Protein 2EJ5 (pdb70)

B-factor: mean 25.02, std 9.64, range [6.81, 72.03]

Secondary structure (DSSP, 8-state):
--SSEEEEEETTEEEEEE--GGGTT-B-HHHHHHHHHHHHHHHH-TT--EEEEEESSS-SB--B---HHHHIIIIIHHHHHHHHH--S-EEEEE-SEEETHHHHHHHHSSEEEEETT-EEE--GGGGT----TTHHHHHHHHH-HHHHHHHHHH---EEHHHHHHHT--SEEE-GGGHHHHHHHHHHHHHTS-HHHHHHHHHHHHHHHHS-HHHHHHHHHHHHHHHHHSHHHHHHHHHHTTT--------/--SSEEEEEETTEEEEEE--GGGTT-B-HHHHHHHHHHHHHHHH-TT--EEEEEESSS-SB-SB----HHHHIIIIIHHHHHHHHH--S-EEEEE-SEEETHHHHHHHHSSEEEEETT-EEE--GGGGT----TTHHHHHHHHH-HHHHHIIIII---EEHHHHHHHT--SEEE-GGGHHHHHHHHHHHHHHS-HHHHHHHHHHHHHTTTS-HHHHHHHHHHHHHHHHTSHHHHHHHHHHHTTS-------

CATH classification: 3.90.226.10 (+1 more: 1.10.12.10)

InterPro domains:
  IPR001753 Enoyl-CoA hydratase/isomerase-like domain [PF00378] (10-256)
  IPR014748 Enoyl-CoA hydratase, C-terminal [G3DSA:1.10.12.10] (200-257)
  IPR018376 Enoyl-CoA hydratase/isomerase, conserved site [PS00166] (98-118)
  IPR029045 ClpP/crotonase-like domain superfamily [SSF52096] (1-256)
  IPR051053 Enoyl-CoA hydratase/isomerase and chromodomain-containing protein [PTHR43684] (2-250)

Foldseek 3Di:
DQDQWDWDQDQQETEIEGHPVVQLSEDDQSSLVVLLVSLVVLLVDLSHQEYEYAYPYAFGYQYHRPVPVCCCVVRLVSNLVSLLLRLHAYEYLTRAEQEQVSLVVNLSHPAYEAEQHHKYFPAQVVVPHFRDSCLVVRVCVQQNDPVSCCCRHVRDMGGPVRCVVRRNHPYYHYPVCRPVVVVVVRVVSSFAQSLLSSLVSVLVVCVVPDDPVVSVVSVVVSCVVVCVDVQNVQVVVQVVVVHDGGHSND/DADQWDWDQDQQETEIEGHPVVQLSEDDLSSLVVLLVRLLVLLVDLSHQEYEYAYPYAFGYAYHRDVVPVCCCVRRLPSNLVSLLLRLHAYEYAGRAEQEQVSLVVLLSHPAYEAEQHYKYWPAQVVVPHFRDSCNLVRVCVQQNDVVSCVCGNVGDMGGPVRCVVRRNHPYYHYPVCRPVVVVVVRVVSSFDQSLLSSLVSVLVVVVVVDDPVVSVVSVVVSVVVVCPDPQVVQVVVCVVVVHDGGHSND

Solvent-accessible surface area: 26778 Å² total; per-residue (Å²): 236,46,125,10,4,124,41,84,52,116,60,58,0,0,42,0,9,0,43,45,60,131,77,88,0,4,0,35,128,83,0,1,60,20,0,12,128,0,1,128,75,0,33,85,44,122,69,1,12,0,0,0,0,21,7,18,56,205,3,0,0,33,0,65,56,182,128,124,30,70,52,51,162,77,36,6,32,52,0,17,128,13,4,49,103,10,49,24,1,0,0,0,1,0,12,2,36,0,19,10,5,0,4,0,0,0,5,16,7,54,62,17,0,0,0,103,99,4,13,1,14,1,36,18,69,121,96,64,74,106,14,35,10,32,1,83,88,34,1,40,128,70,26,35,195,84,64,4,104,76,10,10,80,99,5,116,133,15,69,3,121,87,0,37,93,42,47,2,18,64,77,35,3,65,95,112,60,19,139,91,59,5,88,96,22,0,76,168,12,9,59,80,27,6,100,35,29,4,12,88,24,88,26,110,53,50,68,73,130,37,88,147,111,145,47,78,114,87,73,60,77,8,124,138,60,16,36,114,19,48,4,89,127,40,23,60,125,1,154,156,104,202,103,180,43,138,38,122,9,79,175,41,130,9,3,114,48,75,59,107,67,65,0,0,38,0,12,0,46,50,55,134,84,86,0,4,0,36,126,80,0,2,62,20,0,13,114,0,1,135,86,0,32,78,22,115,87,0,11,0,0,0,0,21,8,17,48,189,4,0,0,34,0,78,21,181,139,129,132,26,78,55,53,163,80,33,8,29,57,0,17,131,16,4,54,112,12,62,29,0,0,0,0,0,0,12,0,42,1,24,12,7,0,5,0,0,0,4,13,7,49,62,15,0,1,1,105,75,5,18,2,18,1,38,20,68,122,114,66,75,107,13,36,10,32,1,80,98,32,1,34,129,60,20,32,185,76,77,5,106,72,14,9,82,94,5,107,145,16,74,4,121,90,0,37,97,34,45,3,23,66,73,38,2,64,102,109,60,27,145,108,51,6,81,68,38,0,67,156,11,8,57,69,37,9,104,34,23,5,9,99,31,98,28,120,88,44,65,96,137,43,85,148,115,135,45,78,95,58,72,55,78,10,124,155,67,17,33,117,18,42,4,89,134,30,20,62,118,1,157,162,99,198,95,191,53,140,38,115,10,77

Sequence (501 aa):
MYETIRYEVKGQVAWLTLNRPDQLNAFTEQMNAEVTKALKQAGADPNVRCVVITGAGRAFCAGEDLDHGDVLRSRYAPMMKALHHLEKPVVAAVNGAAAGAGMSLALACDFRLLSEKASFAPAFIHVGLVPDAGHLYYLPRLVGRAKALELAVLGEKVTAEEAAALGLATKVIPLSDWEEEVKQFAERLSAMPTKAIGLIIKRLLRESEETTFDRYLEREAECQRIAGLTSDHREGVKAFFEKRKPLFQGNMYETIRYEVKGQVAWLTLNRPDQLNAFTEQMNAEVTKALKQAGADPNVRCVVITGAGRAFCAGEDLSDHGDVLRSRYAPMMKALHHLEKPVVAAVNGAAAGAGMSLALACDFRLLSEKASFAPAFIHVGLVPDAGHLYYLPRLVGRAKALELAVLGEKVTAEEAAALGLATKVIPLSDWEEEVKQFAERLSAMPTKAIGLIKRLLRESEETTFDRYLEREAECQRIAGLTSDHREGVKAFFEKRKPLFQGN

Nearest PDB structures (foldseek):
  2ej5-assembly2_B  TM=1.004E+00  e=2.823E-53  Geobacillus kaustophilus
  2ej5-assembly1_A  TM=9.975E-01  e=2.602E-50  Geobacillus kaustophilus
  6sl9-assembly1_AAA  TM=9.485E-01  e=3.982E-32  Thermus thermophilus JL-18
  3hrx-assembly2_F  TM=9.736E-01  e=6.183E-31  Thermus thermophilus HB8
  2dub-assembly1_E  TM=8.944E-01  e=4.943E-25  Rattus norvegicus

Structure (mmCIF, N/CA/C/O backbone):
data_2EJ5
#
_entry.id   2EJ5
#
_cell.length_a   117.008
_cell.length_b   117.008
_cell.length_c   117.008
_cell.angle_alpha   90.00
_cell.angle_beta   90.00
_cell.angle_gamma   90.00
#
_symmetry.space_group_name_H-M   'P 21 3'
#
loop_
_entity.id
_entity.type
_entity.pdbx_description
1 polymer 'Enoyl-CoA hydratase subunit II'
2 water water
#
loop_
_atom_site.group_PDB
_atom_site.id
_atom_site.type_symbol
_atom_site.label_atom_id
_atom_site.label_alt_id
_atom_site.label_comp_id
_atom_site.label_asym_id
_atom_site.label_entity_id
_atom_site.label_seq_id
_atom_site.pdbx_PDB_ins_code
_atom_site.Cartn_x
_atom_site.Cartn_y
_atom_site.Cartn_z
_atom_site.occupancy
_atom_site.B_iso_or_equiv
_atom_site.auth_seq_id
_atom_site.auth_comp_id
_atom_site.auth_asym_id
_atom_site.auth_atom_id
_atom_site.pdbx_PDB_model_num
ATOM 1 N N . MET A 1 1 ? -35.750 25.541 29.054 1.00 41.74 3 MET A N 1
ATOM 2 C CA . MET A 1 1 ? -35.446 24.199 28.469 1.00 41.73 3 MET A CA 1
ATOM 3 C C . MET A 1 1 ? -36.732 23.350 28.422 1.00 40.26 3 MET A C 1
ATOM 4 O O . MET A 1 1 ? -37.819 23.868 28.683 1.00 40.39 3 MET A O 1
ATOM 9 N N . TYR A 1 2 ? -36.607 22.061 28.084 1.00 37.91 4 TYR A N 1
ATOM 10 C CA . TYR A 1 2 ? -37.686 21.098 28.316 1.00 35.49 4 TYR A CA 1
ATOM 11 C C . TYR A 1 2 ? -37.770 20.874 29.819 1.00 34.78 4 TYR A C 1
ATOM 12 O O . TYR A 1 2 ? -36.754 20.939 30.501 1.00 35.00 4 TYR A O 1
ATOM 21 N N . GLU A 1 3 ? -38.961 20.583 30.337 1.00 33.96 5 GLU A N 1
ATOM 22 C CA . GLU A 1 3 ? -39.150 20.428 31.792 1.00 33.24 5 GLU A CA 1
ATOM 23 C C . GLU A 1 3 ? -39.449 19.019 32.273 1.00 32.41 5 GLU A C 1
ATOM 24 O O . GLU A 1 3 ? -39.176 18.693 33.433 1.00 31.71 5 GLU A O 1
ATOM 30 N N . THR A 1 4 ? -40.046 18.191 31.407 1.00 31.07 6 THR A N 1
ATOM 31 C CA . THR A 1 4 ? -40.397 16.825 31.809 1.00 30.53 6 THR A CA 1
ATOM 32 C C . THR A 1 4 ? -39.474 15.789 31.159 1.00 29.70 6 THR A C 1
ATOM 33 O O . THR A 1 4 ? -39.500 14.627 31.531 1.00 29.21 6 THR A O 1
ATOM 37 N N . ILE A 1 5 ? -38.699 16.228 30.179 1.00 29.26 7 ILE A N 1
ATOM 38 C CA . ILE A 1 5 ? -37.681 15.391 29.556 1.00 29.52 7 ILE A CA 1
ATOM 39 C C . ILE A 1 5 ? -36.373 16.163 29.458 1.00 30.76 7 ILE A C 1
ATOM 40 O O . ILE A 1 5 ? -36.332 17.406 29.634 1.00 30.41 7 ILE A O 1
ATOM 45 N N . ARG A 1 6 ? -35.323 15.411 29.156 1.00 30.84 8 ARG A N 1
ATOM 46 C CA . ARG A 1 6 ? -33.993 15.923 28.876 1.00 32.50 8 ARG A CA 1
ATOM 47 C C . ARG A 1 6 ? -33.679 15.489 27.451 1.00 31.25 8 ARG A C 1
ATOM 48 O O . ARG A 1 6 ? -33.921 14.330 27.063 1.00 30.43 8 ARG A O 1
ATOM 56 N N . TYR A 1 7 ? -33.201 16.446 26.659 1.00 29.74 9 TYR A N 1
ATOM 57 C CA . TYR A 1 7 ? -32.804 16.202 25.299 1.00 29.38 9 TYR A CA 1
ATOM 58 C C . TYR A 1 7 ? -31.388 16.710 25.162 1.00 30.10 9 TYR A C 1
ATOM 59 O O . TYR A 1 7 ? -31.130 17.893 25.366 1.00 29.43 9 TYR A O 1
ATOM 68 N N . GLU A 1 8 ? -30.473 15.802 24.842 1.00 29.89 10 GLU A N 1
ATOM 69 C CA . GLU A 1 8 ? -29.055 16.118 24.770 1.00 31.01 10 GLU A CA 1
ATOM 70 C C . GLU A 1 8 ? -28.455 15.323 23.614 1.00 29.40 10 GLU A C 1
ATOM 71 O O . GLU A 1 8 ? -28.594 14.104 23.565 1.00 29.08 10 GLU A O 1
ATOM 77 N N . VAL A 1 9 ? -27.849 16.011 22.658 1.00 28.21 11 VAL A N 1
ATOM 78 C CA . VAL A 1 9 ? -27.082 15.345 21.625 1.00 27.62 11 VAL A CA 1
ATOM 79 C C . VAL A 1 9 ? -25.632 15.143 22.141 1.00 28.99 11 VAL A C 1
ATOM 80 O O . VAL A 1 9 ? -24.965 16.100 22.560 1.00 28.42 11 VAL A O 1
ATOM 84 N N . LYS A 1 10 ? -25.184 13.890 22.171 1.00 28.46 12 LYS A N 1
ATOM 85 C CA . LYS A 1 10 ? -23.810 13.558 22.533 1.00 29.25 12 LYS A CA 1
ATOM 86 C C . LYS A 1 10 ? -23.200 12.786 21.369 1.00 29.54 12 LYS A C 1
ATOM 87 O O . LYS A 1 10 ? -23.586 11.650 21.069 1.00 29.48 12 LYS A O 1
ATOM 93 N N . GLY A 1 11 ? -22.290 13.451 20.673 1.00 29.56 13 GLY A N 1
ATOM 94 C CA . GLY A 1 11 ? -21.683 12.907 19.476 1.00 28.79 13 GLY A CA 1
ATOM 95 C C . GLY A 1 11 ? -22.722 13.109 18.406 1.00 28.75 13 GLY A C 1
ATOM 96 O O . GLY A 1 11 ? -23.113 14.244 18.126 1.00 29.26 13 GLY A O 1
ATOM 97 N N . GLN A 1 12 ? -23.190 12.003 17.825 1.00 27.39 14 GLN A N 1
ATOM 98 C CA . GLN A 1 12 ? -24.309 12.065 16.890 1.00 25.87 14 GLN A CA 1
ATOM 99 C C . GLN A 1 12 ? -25.526 11.274 17.362 1.00 24.81 14 GLN A C 1
ATOM 100 O O . GLN A 1 12 ? -26.342 10.840 16.550 1.00 24.65 14 GLN A O 1
ATOM 106 N N . VAL A 1 13 ? -25.625 11.093 18.672 1.00 23.31 15 VAL A N 1
ATOM 107 C CA . VAL A 1 13 ? -26.817 10.511 19.230 1.00 23.43 15 VAL A CA 1
ATOM 108 C C . VAL A 1 13 ? -27.606 11.472 20.096 1.00 22.76 15 VAL A C 1
ATOM 109 O O . VAL A 1 13 ? -27.044 12.154 20.989 1.00 22.75 15 VAL A O 1
ATOM 113 N N . ALA A 1 14 ? -28.894 11.574 19.779 1.00 19.95 16 ALA A N 1
ATOM 114 C CA . ALA A 1 14 ? -29.818 12.314 20.632 1.00 19.33 16 ALA A CA 1
ATOM 115 C C . ALA A 1 14 ? -30.319 11.417 21.752 1.00 19.00 16 ALA A C 1
ATOM 116 O O . ALA A 1 14 ? -30.947 10.379 21.512 1.00 19.52 16 ALA A O 1
ATOM 118 N N . TRP A 1 15 ? -30.015 11.813 22.978 1.00 18.62 17 TRP A N 1
ATOM 119 C CA . TRP A 1 15 ? -30.423 11.127 24.175 1.00 20.14 17 TRP A CA 1
ATOM 120 C C . TRP A 1 15 ? -31.704 11.825 24.647 1.00 21.01 17 TRP A C 1
ATOM 121 O O . TRP A 1 15 ? -31.693 13.010 25.046 1.00 23.54 17 TRP A O 1
ATOM 132 N N . LEU A 1 16 ? -32.821 11.123 24.527 1.00 20.01 18 LEU A N 1
ATOM 133 C CA . LEU A 1 16 ? -34.118 11.643 24.958 1.00 20.19 18 LEU A CA 1
ATOM 134 C C . LEU A 1 16 ? -34.457 10.939 26.257 1.00 20.58 18 LEU A C 1
ATOM 135 O O . LEU A 1 16 ? -34.811 9.743 26.307 1.00 19.45 18 LEU A O 1
ATOM 140 N N . THR A 1 17 ? -34.270 11.645 27.372 1.00 21.32 19 THR A N 1
ATOM 141 C CA . THR A 1 17 ? -34.495 11.021 28.654 1.00 22.23 19 THR A CA 1
ATOM 142 C C . THR A 1 17 ? -35.842 11.509 29.221 1.00 23.75 19 THR A C 1
ATOM 143 O O . THR A 1 17 ? -36.051 12.719 29.417 1.00 22.47 19 THR A O 1
ATOM 147 N N . LEU A 1 18 ? -36.752 10.567 29.464 1.00 24.26 20 LEU A N 1
ATOM 148 C CA . LEU A 1 18 ? -38.020 10.869 30.124 1.00 25.09 20 LEU A CA 1
ATOM 149 C C . LEU A 1 18 ? -37.740 11.198 31.586 1.00 25.99 20 LEU A C 1
ATOM 150 O O . LEU A 1 18 ? -37.094 10.411 32.273 1.00 26.85 20 LEU A O 1
ATOM 155 N N . ASN A 1 19 ? -38.257 12.330 32.075 1.00 26.84 21 ASN A N 1
ATOM 156 C CA . ASN A 1 19 ? -37.697 12.937 33.298 1.00 26.46 21 ASN A CA 1
ATOM 157 C C . ASN A 1 19 ? -38.732 13.415 34.351 1.00 27.43 21 ASN A C 1
ATOM 158 O O . ASN A 1 19 ? -38.817 14.595 34.665 1.00 27.38 21 ASN A O 1
ATOM 163 N N . ARG A 1 20 ? -39.522 12.477 34.880 1.00 27.99 22 ARG A N 1
ATOM 164 C CA . ARG A 1 20 ? -40.399 12.709 36.029 1.00 28.02 22 ARG A CA 1
ATOM 165 C C . ARG A 1 20 ? -40.131 11.539 36.945 1.00 27.33 22 ARG A C 1
ATOM 166 O O . ARG A 1 20 ? -41.015 10.746 37.235 1.00 26.97 22 ARG A O 1
ATOM 174 N N . PRO A 1 21 ? -38.881 11.422 37.402 1.00 27.94 23 PRO A N 1
ATOM 175 C CA . PRO A 1 21 ? -38.489 10.239 38.147 1.00 29.01 23 PRO A CA 1
ATOM 176 C C . PRO A 1 21 ? -39.353 9.965 39.376 1.00 30.33 23 PRO A C 1
ATOM 177 O O . PRO A 1 21 ? -39.587 8.808 39.688 1.00 31.61 23 PRO A O 1
ATOM 181 N N . ASP A 1 22 ? -39.840 10.992 40.077 1.00 32.21 24 ASP A N 1
ATOM 182 C CA . ASP A 1 22 ? -40.682 10.722 41.264 1.00 33.45 24 ASP A CA 1
ATOM 183 C C . ASP A 1 22 ? -42.014 10.027 40.921 1.00 33.87 24 ASP A C 1
ATOM 184 O O . ASP A 1 22 ? -42.612 9.334 41.760 1.00 33.84 24 ASP A O 1
ATOM 189 N N . GLN A 1 23 ? -42.480 10.214 39.692 1.00 33.88 25 GLN A N 1
ATOM 190 C CA . GLN A 1 23 ? -43.711 9.565 39.247 1.00 33.80 25 GLN A CA 1
ATOM 191 C C . GLN A 1 23 ? -43.416 8.464 38.206 1.00 33.18 25 GLN A C 1
ATOM 192 O O . GLN A 1 23 ? -44.280 8.133 37.391 1.00 32.59 25 GLN A O 1
ATOM 198 N N . LEU A 1 24 ? -42.191 7.919 38.251 1.00 31.94 26 LEU A N 1
ATOM 199 C CA . LEU A 1 24 ? -41.745 6.818 37.384 1.00 31.40 26 LEU A CA 1
ATOM 200 C C . LEU A 1 24 ? -41.881 7.183 35.902 1.00 30.58 26 LEU A C 1
ATOM 201 O O . LEU A 1 24 ? -42.268 6.344 35.057 1.00 30.87 26 LEU A O 1
ATOM 206 N N . ASN A 1 25 ? -41.584 8.453 35.616 1.00 28.64 27 ASN A N 1
ATOM 207 C CA . ASN A 1 25 ? -41.615 9.046 34.280 1.00 28.02 27 ASN A CA 1
ATOM 208 C C . ASN A 1 25 ? -43.002 8.909 33.587 1.00 26.64 27 ASN A C 1
ATOM 209 O O . ASN A 1 25 ? -43.106 8.817 32.366 1.00 25.08 27 ASN A O 1
ATOM 214 N N . ALA A 1 26 ? -44.060 8.923 34.390 1.00 26.14 28 ALA A N 1
ATOM 215 C CA . ALA A 1 26 ? -45.409 8.817 33.848 1.00 25.86 28 ALA A CA 1
ATOM 216 C C . ALA A 1 26 ? -45.729 10.035 32.992 1.00 26.22 28 ALA A C 1
ATOM 217 O O . ALA A 1 26 ? -45.247 11.162 33.255 1.00 26.03 28 ALA A O 1
ATOM 219 N N . PHE A 1 27 ? -46.463 9.795 31.907 1.00 26.18 29 PHE A N 1
ATOM 220 C CA . PHE A 1 27 ? -46.766 10.838 30.947 1.00 26.41 29 PHE A CA 1
ATOM 221 C C . PHE A 1 27 ? -47.756 11.866 31.497 1.00 26.97 29 PHE A C 1
ATOM 222 O O . PHE A 1 27 ? -48.737 11.507 32.157 1.00 26.87 29 PHE A O 1
ATOM 230 N N . THR A 1 28 ? -47.499 13.130 31.179 1.00 27.45 30 THR A N 1
ATOM 231 C CA . THR A 1 28 ? -48.504 14.182 31.324 1.00 28.45 30 THR A CA 1
ATOM 232 C C . THR A 1 28 ? -48.606 14.908 30.005 1.00 29.69 30 THR A C 1
ATOM 233 O O . THR A 1 28 ? -47.779 14.713 29.101 1.00 30.12 30 THR A O 1
ATOM 237 N N . GLU A 1 29 ? -49.592 15.792 29.905 1.00 30.51 31 GLU A N 1
ATOM 238 C CA . GLU A 1 29 ? -49.784 16.613 28.705 1.00 32.29 31 GLU A CA 1
ATOM 239 C C . GLU A 1 29 ? -48.501 17.253 28.151 1.00 31.32 31 GLU A C 1
ATOM 240 O O . GLU A 1 29 ? -48.250 17.199 26.935 1.00 31.01 31 GLU A O 1
ATOM 246 N N . GLN A 1 30 ? -47.679 17.848 29.012 1.00 31.37 32 GLN A N 1
ATOM 247 C CA . GLN A 1 30 ? -46.457 18.471 28.513 1.00 31.55 32 GLN A CA 1
ATOM 248 C C . GLN A 1 30 ? -45.303 17.483 28.213 1.00 29.52 32 GLN A C 1
ATOM 249 O O . GLN A 1 30 ? -44.508 17.771 27.337 1.00 30.51 32 GLN A O 1
ATOM 255 N N . MET A 1 31 ? -45.227 16.356 28.919 1.00 27.03 33 MET A N 1
ATOM 256 C CA . MET A 1 31 ? -44.281 15.285 28.548 1.00 25.41 33 MET A CA 1
ATOM 257 C C . MET A 1 31 ? -44.627 14.793 27.161 1.00 24.79 33 MET A C 1
ATOM 258 O O . MET A 1 31 ? -43.749 14.647 26.342 1.00 24.79 33 MET A O 1
ATOM 263 N N . ASN A 1 32 ? -45.910 14.535 26.916 1.00 24.18 34 ASN A N 1
ATOM 264 C CA . ASN A 1 32 ? -46.364 14.165 25.584 1.00 24.02 34 ASN A CA 1
ATOM 265 C C . ASN A 1 32 ? -45.947 15.184 24.555 1.00 23.70 34 ASN A C 1
ATOM 266 O O . ASN A 1 32 ? -45.436 14.837 23.510 1.00 22.93 34 ASN A O 1
ATOM 271 N N . ALA A 1 33 ? -46.195 16.464 24.851 1.00 24.33 35 ALA A N 1
ATOM 272 C CA . ALA A 1 33 ? -45.868 17.514 23.938 1.00 23.08 35 ALA A CA 1
ATOM 273 C C . ALA A 1 33 ? -44.367 17.683 23.714 1.00 23.73 35 ALA A C 1
ATOM 274 O O . ALA A 1 33 ? -43.943 18.015 22.607 1.00 23.18 35 ALA A O 1
ATOM 276 N N . GLU A 1 34 ? -43.577 17.521 24.771 1.00 23.61 36 GLU A N 1
ATOM 277 C CA . GLU A 1 34 ? -42.118 17.727 24.663 1.00 24.88 36 GLU A CA 1
ATOM 278 C C . GLU A 1 34 ? -41.483 16.582 23.876 1.00 23.42 36 GLU A C 1
ATOM 279 O O . GLU A 1 34 ? -40.632 16.802 23.042 1.00 24.16 36 GLU A O 1
ATOM 285 N N . VAL A 1 35 ? -41.944 15.357 24.122 1.00 24.02 37 VAL A N 1
ATOM 286 C CA . VAL A 1 35 ? -41.402 14.198 23.403 1.00 21.57 37 VAL A CA 1
ATOM 287 C C . VAL A 1 35 ? -41.656 14.360 21.907 1.00 21.70 37 VAL A C 1
AT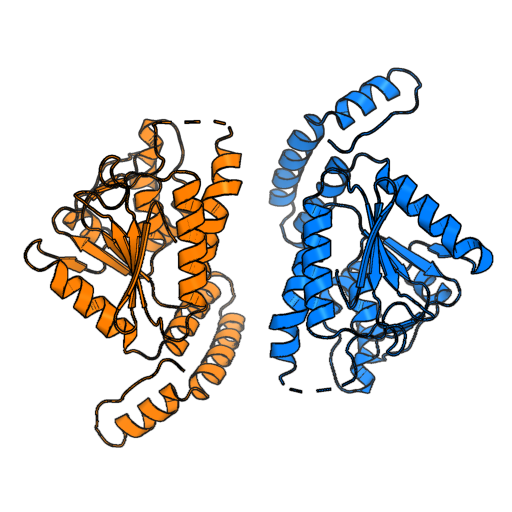OM 288 O O . VAL A 1 35 ? -40.758 14.116 21.109 1.00 21.24 37 VAL A O 1
ATOM 292 N N . THR A 1 36 ? -42.862 14.827 21.544 1.00 20.90 38 THR A N 1
ATOM 293 C CA . THR A 1 36 ? -43.245 15.072 20.150 1.00 21.41 38 THR A CA 1
ATOM 294 C C . THR A 1 36 ? -42.283 16.040 19.493 1.00 21.74 38 THR A C 1
ATOM 295 O O . THR A 1 36 ? -41.713 15.748 18.438 1.00 21.46 38 THR A O 1
ATOM 299 N N . LYS A 1 37 ? -42.137 17.213 20.103 1.00 22.96 39 LYS A N 1
ATOM 300 C CA . LYS A 1 37 ? -41.196 18.245 19.641 1.00 22.81 39 LYS A CA 1
ATOM 301 C C . LYS A 1 37 ? -39.744 17.742 19.496 1.00 22.19 39 LYS A C 1
ATOM 302 O O . LYS A 1 37 ? -39.091 18.014 18.491 1.00 21.71 39 LYS A O 1
ATOM 308 N N . ALA A 1 38 ? -39.273 17.011 20.499 1.00 21.38 40 ALA A N 1
ATOM 309 C CA . ALA A 1 38 ? -37.907 16.486 20.536 1.00 22.54 40 ALA A CA 1
ATOM 310 C C . ALA A 1 38 ? 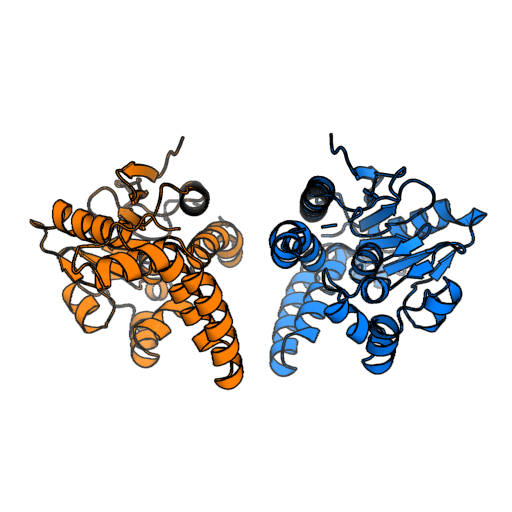-37.705 15.475 19.392 1.00 22.42 40 ALA A C 1
ATOM 311 O O . ALA A 1 38 ? -36.685 15.501 18.722 1.00 22.30 40 ALA A O 1
ATOM 313 N N . LEU A 1 39 ? -38.700 14.595 19.159 1.00 22.50 41 LEU A N 1
ATOM 314 C CA . LEU A 1 39 ? -38.587 13.615 18.064 1.00 20.94 41 LEU A CA 1
ATOM 315 C C . LEU A 1 39 ? -38.521 14.300 16.745 1.00 21.58 41 LEU A C 1
ATOM 316 O O . LEU A 1 39 ? -37.789 13.890 15.876 1.00 20.32 41 LEU A O 1
ATOM 321 N N . LYS A 1 40 ? -39.295 15.373 16.580 1.00 22.71 42 LYS A N 1
ATOM 322 C CA . LYS A 1 40 ? -39.310 16.083 15.306 1.00 24.55 42 LYS A CA 1
ATOM 323 C C . LYS A 1 40 ? -37.974 16.832 15.145 1.00 23.82 42 LYS A C 1
ATOM 324 O O . LYS A 1 40 ? -37.444 16.906 14.050 1.00 24.36 42 LYS A O 1
ATOM 330 N N . GLN A 1 41 ? -37.440 17.327 16.253 1.00 24.64 43 GLN A N 1
ATOM 331 C CA . GLN A 1 41 ? -36.129 18.013 16.316 1.00 26.96 43 GLN A CA 1
ATOM 332 C C . GLN A 1 41 ? -35.033 17.038 15.834 1.00 25.78 43 GLN A C 1
ATOM 333 O O . GLN A 1 41 ? -34.336 17.296 14.842 1.00 24.38 43 GLN A O 1
ATOM 339 N N . ALA A 1 42 ? -34.951 15.892 16.515 1.00 25.23 44 ALA A N 1
ATOM 340 C CA . ALA A 1 42 ? -34.023 14.816 16.118 1.00 24.74 44 ALA A CA 1
ATOM 341 C C . ALA A 1 42 ? -34.145 14.423 14.656 1.00 24.59 44 ALA A C 1
ATOM 342 O O . ALA A 1 42 ? -33.138 14.249 13.966 1.00 25.00 44 ALA A O 1
ATOM 344 N N . GLY A 1 43 ? -35.376 14.306 14.159 1.00 23.93 45 GLY A N 1
ATOM 345 C CA . GLY A 1 43 ? -35.598 14.019 12.745 1.00 23.83 45 GLY A CA 1
ATOM 346 C C . GLY A 1 43 ? -35.077 15.103 11.802 1.00 24.09 45 GLY A C 1
ATOM 347 O O . GLY A 1 43 ? -34.640 14.794 10.698 1.00 23.27 45 GLY A O 1
ATOM 348 N N . ALA A 1 44 ? -35.118 16.364 12.236 1.00 25.06 46 ALA A N 1
ATOM 349 C CA . ALA A 1 44 ? -34.756 17.487 11.340 1.00 27.22 46 ALA A CA 1
ATOM 350 C C . ALA A 1 44 ? -33.277 17.841 11.414 1.00 28.38 46 ALA A C 1
ATOM 351 O O . ALA A 1 44 ? -32.750 18.495 10.500 1.00 29.87 46 ALA A O 1
ATOM 353 N N . ASP A 1 45 ? -32.620 17.390 12.485 1.00 28.73 47 ASP A N 1
ATOM 354 C CA . ASP A 1 45 ? -31.207 17.661 12.738 1.00 29.15 47 ASP A CA 1
ATOM 355 C C . ASP A 1 45 ? -30.283 16.701 11.976 1.00 29.76 47 ASP A C 1
ATOM 356 O O . ASP A 1 45 ? -30.215 15.508 12.307 1.00 30.10 47 ASP A O 1
ATOM 361 N N . PRO A 1 46 ? -29.535 17.221 10.970 1.00 30.02 48 PRO A N 1
ATOM 362 C CA . PRO A 1 46 ? -28.571 16.442 10.191 1.00 29.08 48 PRO A CA 1
ATOM 363 C C . PRO A 1 46 ? -27.409 15.888 11.019 1.00 28.16 48 PRO A C 1
ATOM 364 O O . PRO A 1 46 ? -26.699 14.979 10.569 1.00 28.65 48 PRO A O 1
ATOM 368 N N . ASN A 1 47 ? -27.223 16.410 12.218 1.00 26.38 49 ASN A N 1
ATOM 369 C CA . ASN A 1 47 ? -26.148 15.928 13.062 1.00 25.82 49 ASN A CA 1
ATOM 370 C C . ASN A 1 47 ? -26.593 14.733 13.908 1.00 24.90 49 ASN A C 1
ATOM 371 O O . ASN A 1 47 ? -25.755 14.042 14.459 1.00 25.27 49 ASN A O 1
ATOM 376 N N . VAL A 1 48 ? -27.911 14.508 14.000 1.00 23.32 50 VAL A N 1
ATOM 377 C CA . VAL A 1 48 ? -28.467 13.401 14.785 1.00 20.67 50 VAL A CA 1
ATOM 378 C C . VAL A 1 48 ? -28.603 12.184 13.869 1.00 19.40 50 VAL A C 1
ATOM 379 O O . VAL A 1 48 ? -29.246 12.261 12.816 1.00 19.70 50 VAL A O 1
ATOM 383 N N . ARG A 1 49 ? -27.940 11.084 14.235 1.00 18.59 51 ARG A N 1
ATOM 384 C CA . ARG A 1 49 ? -27.996 9.859 13.430 1.00 17.80 51 ARG A CA 1
ATOM 385 C C . ARG A 1 49 ? -28.599 8.676 14.190 1.00 17.28 51 ARG A C 1
ATOM 386 O O . ARG A 1 49 ? -28.765 7.616 13.621 1.00 17.79 51 ARG A O 1
ATOM 394 N N . CYS A 1 50 ? -28.900 8.856 15.472 1.00 17.57 52 CYS A N 1
ATOM 395 C CA . CYS A 1 50 ? -29.551 7.837 16.281 1.00 17.76 52 CYS A CA 1
ATOM 396 C C . CYS A 1 50 ? -30.271 8.516 17.405 1.00 18.26 52 CYS A C 1
ATOM 397 O O . CYS A 1 50 ? -29.855 9.595 17.869 1.00 17.12 52 CYS A O 1
ATOM 400 N N . VAL A 1 51 ? -31.350 7.912 17.862 1.00 16.79 53 VAL A N 1
ATOM 401 C CA . VAL A 1 51 ? -32.051 8.450 19.017 1.00 17.49 53 VAL A CA 1
ATOM 402 C C . VAL A 1 51 ? -32.124 7.406 20.086 1.00 17.36 53 VAL A C 1
ATOM 403 O O . VAL A 1 51 ? -32.393 6.238 19.807 1.00 17.14 53 VAL A O 1
ATOM 407 N N . VAL A 1 52 ? -31.891 7.812 21.327 1.00 16.71 54 VAL A N 1
ATOM 408 C CA . VAL A 1 52 ? -32.091 6.903 22.441 1.00 17.19 54 VAL A CA 1
ATOM 409 C C . VAL A 1 52 ? -33.159 7.469 23.345 1.00 17.84 54 VAL A C 1
ATOM 410 O O . VAL A 1 52 ? -33.058 8.600 23.792 1.00 19.57 54 VAL A O 1
ATOM 414 N N . ILE A 1 53 ? -34.165 6.668 23.652 1.00 18.45 55 ILE A N 1
ATOM 415 C CA . ILE A 1 53 ? -35.157 7.038 24.685 1.00 17.73 55 ILE A CA 1
ATOM 416 C C . ILE A 1 53 ? -34.935 6.149 25.906 1.00 18.76 55 ILE A C 1
ATOM 417 O O . ILE A 1 53 ? -34.875 4.916 25.800 1.00 18.13 55 ILE A O 1
ATOM 422 N N . THR A 1 54 ? -34.792 6.777 27.076 1.00 18.81 56 THR A N 1
ATOM 423 C CA . THR A 1 54 ? -34.573 6.063 28.318 1.00 19.03 56 THR A CA 1
ATOM 424 C C . THR A 1 54 ? -35.252 6.836 29.441 1.00 19.82 56 THR A C 1
ATOM 425 O O . THR A 1 54 ? -35.663 7.976 29.236 1.00 20.50 56 THR A O 1
ATOM 429 N N . GLY A 1 55 ? -35.430 6.197 30.586 1.00 20.23 57 GLY A N 1
ATOM 430 C CA . GLY A 1 55 ? -36.060 6.824 31.747 1.00 22.81 57 GLY A CA 1
ATOM 431 C C . GLY A 1 55 ? -35.041 7.269 32.807 1.00 24.26 57 GLY A C 1
ATOM 432 O O . GLY A 1 55 ? -34.082 6.569 33.070 1.00 24.72 57 GLY A O 1
ATOM 433 N N . ALA A 1 56 ? -35.252 8.438 33.410 1.00 26.40 58 ALA A N 1
ATOM 434 C CA . ALA A 1 56 ? -34.451 8.828 34.566 1.00 27.10 58 ALA A CA 1
ATOM 435 C C . ALA A 1 56 ? -34.920 8.014 35.769 1.00 27.72 58 ALA A C 1
ATOM 436 O O . ALA A 1 56 ? -36.107 7.696 35.899 1.00 27.58 58 ALA A O 1
ATOM 438 N N . GLY A 1 57 ? -33.988 7.680 36.651 1.00 28.14 59 GLY A N 1
ATOM 439 C CA . GLY A 1 57 ? -34.334 6.986 37.885 1.00 28.60 59 GLY A CA 1
ATOM 440 C C . GLY A 1 57 ? -34.404 5.492 37.706 1.00 28.78 59 GLY A C 1
ATOM 441 O O . GLY A 1 57 ? -33.741 4.936 36.832 1.00 28.93 59 GLY A O 1
ATOM 442 N N . ARG A 1 58 ? -35.214 4.850 38.559 1.00 28.86 60 ARG A N 1
ATOM 443 C CA . ARG A 1 58 ? -35.374 3.409 38.591 1.00 28.68 60 ARG A CA 1
ATOM 444 C C . ARG A 1 58 ? -36.219 2.831 37.443 1.00 28.16 60 ARG A C 1
ATOM 445 O O . ARG A 1 58 ? -36.002 1.689 37.056 1.00 29.28 60 ARG A O 1
ATOM 453 N N . ALA A 1 59 ? -37.201 3.582 36.949 1.00 26.74 61 ALA A N 1
ATOM 454 C CA . ALA A 1 59 ? -38.129 3.040 35.945 1.00 25.44 61 ALA A CA 1
ATOM 455 C C . ALA A 1 59 ? -37.870 3.599 34.547 1.00 24.17 61 ALA A C 1
ATOM 456 O O . ALA A 1 59 ? -37.249 4.667 34.422 1.00 23.95 61 ALA A O 1
ATOM 458 N N . PHE A 1 60 ? -38.348 2.890 33.503 1.00 22.22 62 PHE A N 1
ATOM 459 C CA . PHE A 1 60 ? -38.354 3.450 32.150 1.00 20.62 62 PHE A CA 1
ATOM 460 C C . PHE A 1 60 ? -39.535 4.464 32.044 1.00 20.15 62 PHE A C 1
ATOM 461 O O . PHE A 1 60 ? -39.326 5.673 31.844 1.00 20.30 62 PHE A O 1
ATOM 469 N N . CYS A 1 61 ? -40.753 3.962 32.212 1.00 20.41 63 CYS A N 1
ATOM 470 C CA . CYS A 1 61 ? -41.994 4.766 32.092 1.00 20.68 63 CYS A CA 1
ATOM 471 C C . CYS A 1 61 ? -43.200 3.963 32.572 1.00 21.16 63 CYS A C 1
ATOM 472 O O . CYS A 1 61 ? -43.528 2.892 31.999 1.00 19.87 63 CYS A O 1
ATOM 475 N N . ALA A 1 62 ? -43.864 4.452 33.625 1.00 21.90 64 ALA A N 1
ATOM 476 C CA . ALA A 1 62 ? -45.007 3.741 34.175 1.00 23.81 64 ALA A CA 1
ATOM 477 C C . ALA A 1 62 ? -46.325 4.009 33.404 1.00 24.51 64 ALA A C 1
ATOM 478 O O . ALA A 1 62 ? -47.383 3.537 33.820 1.00 25.29 64 ALA A O 1
ATOM 480 N N . GLY A 1 63 ? -46.247 4.766 32.313 1.00 24.70 65 GLY A N 1
ATOM 481 C CA . GLY A 1 63 ? -47.398 5.099 31.458 1.00 26.19 65 GLY A CA 1
ATOM 482 C C . GLY A 1 63 ? -48.161 6.352 31.889 1.00 27.35 65 GLY A C 1
ATOM 483 O O . GLY A 1 63 ? -47.561 7.350 32.232 1.00 26.33 65 GLY A O 1
ATOM 484 N N . GLU A 1 64 ? -49.483 6.307 31.857 1.00 27.65 66 GLU A N 1
ATOM 485 C CA . GLU A 1 64 ? -50.257 7.502 32.228 1.00 29.90 66 GLU A CA 1
ATOM 486 C C . GLU A 1 64 ? -50.188 7.745 33.740 1.00 30.94 66 GLU A C 1
ATOM 487 O O . GLU A 1 64 ? -50.352 6.829 34.551 1.00 30.14 66 GLU A O 1
ATOM 493 N N . ASP A 1 65 ? -49.889 8.992 34.078 1.00 33.02 67 ASP A N 1
ATOM 494 C CA . ASP A 1 65 ? -49.882 9.486 35.430 1.00 36.10 67 ASP A CA 1
ATOM 495 C C . ASP A 1 65 ? -51.321 9.370 35.924 1.00 37.59 67 ASP A C 1
ATOM 496 O O . ASP A 1 65 ? -52.245 9.988 35.359 1.00 37.60 67 ASP A O 1
ATOM 501 N N . LEU A 1 66 ? -51.505 8.560 36.958 1.00 39.58 68 LEU A N 1
ATOM 502 C CA . LEU A 1 66 ? -52.831 8.368 37.559 1.00 41.84 68 LEU A CA 1
ATOM 503 C C . LEU A 1 66 ? -52.987 8.984 38.959 1.00 42.08 68 LEU A C 1
ATOM 504 O O . LEU A 1 66 ? -54.119 9.107 39.452 1.00 42.54 68 LEU A O 1
ATOM 509 N N . ASP A 1 74 ? -62.389 12.531 29.413 1.00 32.52 76 ASP A N 1
ATOM 510 C CA . ASP A 1 74 ? -62.650 11.682 28.245 1.00 32.84 76 ASP A CA 1
ATOM 511 C C . ASP A 1 74 ? -61.327 11.022 27.815 1.00 31.53 76 ASP A C 1
ATOM 512 O O . ASP A 1 74 ? -60.400 11.697 27.378 1.00 30.76 76 ASP A O 1
ATOM 517 N N . HIS A 1 75 ? -61.261 9.704 27.985 1.00 31.18 77 HIS A N 1
ATOM 518 C CA . HIS A 1 75 ? -60.086 8.906 27.602 1.00 30.25 77 HIS A CA 1
ATOM 519 C C . HIS A 1 75 ? -59.753 8.995 26.118 1.00 29.22 77 HIS A C 1
ATOM 520 O O . HIS A 1 75 ? -58.578 8.946 25.721 1.00 29.20 77 HIS A O 1
ATOM 527 N N . GLY A 1 76 ? -60.782 9.129 25.295 1.00 27.77 78 GLY A N 1
ATOM 528 C CA . GLY A 1 76 ? -60.582 9.295 23.863 1.00 27.88 78 GLY A CA 1
ATOM 529 C C . GLY A 1 76 ? -59.831 10.562 23.526 1.00 28.30 78 GLY A C 1
ATOM 530 O O . GLY A 1 76 ? -58.891 10.542 22.719 1.00 27.62 78 GLY A O 1
ATOM 531 N N . ASP A 1 77 ? -60.265 11.664 24.136 1.00 29.32 79 ASP A N 1
ATOM 532 C CA . ASP A 1 77 ? -59.682 12.989 23.944 1.00 29.57 79 ASP A CA 1
ATOM 533 C C . ASP A 1 77 ? -58.251 13.014 24.456 1.00 28.97 79 ASP A C 1
ATOM 534 O O . ASP A 1 77 ? -57.401 13.632 23.839 1.00 28.31 79 ASP A O 1
ATOM 539 N N . VAL A 1 78 ? -58.006 12.390 25.614 1.00 27.70 80 VAL A N 1
ATOM 540 C CA . VAL A 1 78 ? -56.635 12.244 26.124 1.00 27.51 80 VAL A CA 1
ATOM 541 C C . VAL A 1 78 ? -55.762 11.620 25.000 1.00 26.96 80 VAL A C 1
ATOM 542 O O . VAL A 1 78 ? -54.776 12.214 24.544 1.00 27.31 80 VAL A O 1
ATOM 546 N N . LEU A 1 79 ? -56.184 10.475 24.486 1.00 26.27 81 LEU A N 1
ATOM 547 C CA . LEU A 1 79 ? -55.438 9.816 23.407 1.00 25.67 81 LEU A CA 1
ATOM 548 C C . LEU A 1 79 ? -55.259 10.643 22.130 1.00 26.74 81 LEU A C 1
ATOM 549 O O . LEU A 1 79 ? -54.123 10.784 21.637 1.00 27.14 81 LEU A O 1
ATOM 554 N N . ARG A 1 80 ? -56.339 11.204 21.579 1.00 27.75 82 ARG A N 1
ATOM 555 C CA . ARG A 1 80 ? -56.194 11.914 20.304 1.00 29.44 82 ARG A CA 1
ATOM 556 C C . ARG A 1 80 ? -55.438 13.223 20.440 1.00 28.74 82 ARG A C 1
ATOM 557 O O . ARG A 1 80 ? -54.729 13.626 19.523 1.00 28.60 82 ARG A O 1
ATOM 565 N N . SER A 1 81 ? -55.549 13.886 21.585 1.00 29.00 83 SER A N 1
ATOM 566 C CA . SER A 1 81 ? -54.918 15.205 21.690 1.00 29.37 83 SER A CA 1
ATOM 567 C C . SER A 1 81 ? -53.469 15.189 22.187 1.00 28.77 83 SER A C 1
ATOM 568 O O . SER A 1 81 ? -52.661 16.013 21.762 1.00 29.60 83 SER A O 1
ATOM 571 N N . ARG A 1 82 ? -53.156 14.258 23.078 1.00 27.99 84 ARG A N 1
ATOM 572 C CA . ARG A 1 82 ? -51.819 14.116 23.657 1.00 27.82 84 ARG A CA 1
ATOM 573 C C . ARG A 1 82 ? -50.961 13.022 22.985 1.00 26.39 84 ARG A C 1
ATOM 574 O O . ARG A 1 82 ? -49.812 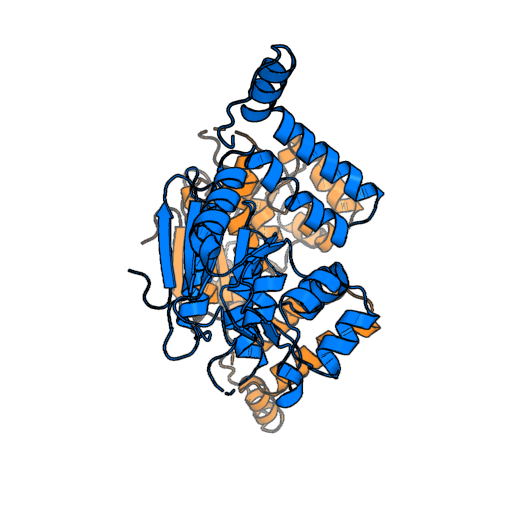13.283 22.551 1.00 26.57 84 ARG A O 1
ATOM 582 N N . TYR A 1 83 ? -51.499 11.796 22.933 1.00 25.15 85 TYR A N 1
ATOM 583 C CA . TYR A 1 83 ? -50.692 10.617 22.547 1.00 23.12 85 TYR A CA 1
ATOM 584 C C . TYR A 1 83 ? -50.550 10.446 21.039 1.00 22.67 85 TYR A C 1
ATOM 585 O O . TYR A 1 83 ? -49.498 10.065 20.574 1.00 21.98 85 TYR A O 1
ATOM 594 N N . ALA A 1 84 ? -51.614 10.709 20.277 1.00 22.26 86 ALA A N 1
ATOM 595 C CA . ALA A 1 84 ? -51.576 10.582 18.808 1.00 21.70 86 ALA A CA 1
ATOM 596 C C . ALA A 1 84 ? -50.441 11.384 18.132 1.00 21.90 86 ALA A C 1
ATOM 597 O O . ALA A 1 84 ? -49.683 10.809 17.349 1.00 21.77 86 ALA A O 1
ATOM 599 N N . PRO A 1 85 ? -50.283 12.689 18.454 1.00 21.69 87 PRO A N 1
ATOM 600 C CA . PRO A 1 85 ? -49.151 13.436 17.869 1.00 21.73 87 PRO A CA 1
ATOM 601 C C . PRO A 1 85 ? -47.751 12.859 18.178 1.00 21.36 87 PRO A C 1
ATOM 602 O O . PRO A 1 85 ? -46.857 12.901 17.302 1.00 22.16 87 PRO A O 1
ATOM 606 N N . MET A 1 86 ? -47.575 12.359 19.400 1.00 20.11 88 MET A N 1
ATOM 607 C CA . MET A 1 86 ? -46.327 11.762 19.874 1.00 18.46 88 MET A CA 1
ATOM 608 C C . MET A 1 86 ? -46.055 10.448 19.123 1.00 18.85 88 MET A C 1
ATOM 609 O O . MET A 1 86 ? -44.963 10.238 18.600 1.00 19.28 88 MET A O 1
ATOM 614 N N . MET A 1 87 ? -47.050 9.567 19.082 1.00 18.77 89 MET A N 1
ATOM 615 C CA . MET A 1 87 ? -46.888 8.287 18.390 1.00 19.25 89 MET A CA 1
ATOM 616 C C . MET A 1 87 ? -46.765 8.464 16.895 1.00 19.78 89 MET A C 1
ATOM 617 O O . MET A 1 87 ? -46.034 7.710 16.255 1.00 20.61 89 MET A O 1
ATOM 622 N N . LYS A 1 88 ? -47.418 9.476 16.317 1.00 20.09 90 LYS A N 1
ATOM 623 C CA . LYS A 1 88 ? -47.245 9.747 14.879 1.00 20.81 90 LYS A CA 1
ATOM 624 C C . LYS A 1 88 ? -45.858 10.287 14.590 1.00 20.89 90 LYS A C 1
ATOM 625 O O . LYS A 1 88 ? -45.251 9.918 13.581 1.00 20.22 90 LYS A O 1
ATOM 631 N N . ALA A 1 89 ? -45.357 11.178 15.464 1.00 21.09 91 ALA A N 1
ATOM 632 C CA . ALA A 1 89 ? -43.977 11.664 15.302 1.00 21.42 91 ALA A CA 1
ATOM 633 C C . ALA A 1 89 ? -42.996 10.482 15.357 1.00 20.53 91 ALA A C 1
ATOM 634 O O . ALA A 1 89 ? -42.101 10.381 14.534 1.00 21.90 91 ALA A O 1
ATOM 636 N N . LEU A 1 90 ? -43.150 9.608 16.340 1.00 21.03 92 LEU A N 1
ATOM 637 C CA . LEU A 1 90 ? -42.247 8.444 16.438 1.00 19.20 92 LEU A CA 1
ATOM 638 C C . LEU A 1 90 ? -42.377 7.587 15.204 1.00 19.40 92 LEU A C 1
ATOM 639 O O . LEU A 1 90 ? -41.391 7.155 14.625 1.00 19.09 92 LEU A O 1
ATOM 644 N N . HIS A 1 91 ? -43.607 7.352 14.781 1.00 19.53 93 HIS A N 1
ATOM 645 C CA . HIS A 1 91 ? -43.884 6.399 13.705 1.00 19.94 93 HIS A CA 1
ATOM 646 C C . HIS A 1 91 ? -43.326 6.912 12.380 1.00 20.96 93 HIS A C 1
ATOM 647 O O . HIS A 1 91 ? -42.883 6.129 11.551 1.00 20.42 93 HIS A O 1
ATOM 654 N N . HIS A 1 92 ? -43.303 8.231 12.190 1.00 21.49 94 HIS A N 1
ATOM 655 C CA . HIS A 1 92 ? -42.762 8.791 10.955 1.00 22.74 94 HIS A CA 1
ATOM 656 C C . HIS A 1 92 ? -41.273 9.141 11.038 1.00 21.51 94 HIS A C 1
ATOM 657 O O . HIS A 1 92 ? -40.694 9.434 10.037 1.00 21.99 94 HIS A O 1
ATOM 664 N N . LEU A 1 93 ? -40.668 9.100 12.222 1.00 20.45 95 LEU A N 1
ATOM 665 C CA . LEU A 1 93 ? -39.236 9.380 12.360 1.00 19.87 95 LEU A CA 1
ATOM 666 C C . LEU A 1 93 ? -38.364 8.336 11.647 1.00 20.31 95 LEU A C 1
ATOM 667 O O . LEU A 1 93 ? -38.434 7.136 11.973 1.00 19.32 95 LEU A O 1
ATOM 672 N N . GLU A 1 94 ? -37.520 8.812 10.722 1.00 20.52 96 GLU A N 1
ATOM 673 C CA . GLU A 1 94 ? -36.665 7.983 9.864 1.00 21.98 96 GLU A CA 1
ATOM 674 C C . GLU A 1 94 ? -35.207 7.923 10.349 1.00 21.97 96 GLU A C 1
ATOM 675 O O . GLU A 1 94 ? -34.276 7.909 9.528 1.00 25.18 96 GLU A O 1
ATOM 681 N N . LYS A 1 95 ? -34.980 8.041 11.644 1.00 20.83 97 LYS A N 1
ATOM 682 C CA . LYS A 1 95 ? -33.657 7.798 12.202 1.00 19.57 97 LYS A CA 1
ATOM 683 C C . LYS A 1 95 ? -33.903 6.602 13.100 1.00 18.17 97 LYS A C 1
ATOM 684 O O . LYS A 1 95 ? -35.044 6.433 13.559 1.00 17.51 97 LYS A O 1
ATOM 690 N N . PRO A 1 96 ? -32.852 5.796 13.378 1.00 17.36 98 PRO A N 1
ATOM 691 C CA . PRO A 1 96 ? -33.091 4.685 14.273 1.00 16.69 98 PRO A CA 1
ATOM 692 C C . PRO A 1 96 ? -33.332 5.151 15.694 1.00 17.15 98 PRO A C 1
ATOM 693 O O . PRO A 1 96 ? -32.724 6.140 16.158 1.00 17.35 98 PRO A O 1
ATOM 697 N N . VAL A 1 97 ? -34.211 4.449 16.382 1.00 16.11 99 VAL A N 1
ATOM 698 C CA . VAL A 1 97 ? -34.612 4.816 17.735 1.00 17.21 99 VAL A CA 1
ATOM 699 C C . VAL A 1 97 ? -34.496 3.599 18.613 1.00 17.03 99 VAL A C 1
ATOM 700 O O . VAL A 1 97 ? -35.143 2.547 18.369 1.00 17.10 99 VAL A O 1
ATOM 704 N N . VAL A 1 98 ? -33.651 3.727 19.631 1.00 14.90 100 VAL A N 1
ATOM 705 C CA . VAL A 1 98 ? -33.474 2.685 20.585 1.00 14.33 100 VAL A CA 1
ATOM 706 C C . VAL A 1 98 ? -34.221 3.011 21.861 1.00 15.17 100 VAL A C 1
ATOM 707 O O . VAL A 1 98 ? -34.011 4.078 22.448 1.00 16.60 100 VAL A O 1
ATOM 711 N N . ALA A 1 99 ? -35.079 2.107 22.306 1.00 15.23 101 ALA A N 1
ATOM 712 C CA . ALA A 1 99 ? -35.653 2.171 23.665 1.00 15.25 101 ALA A CA 1
ATOM 713 C C . ALA A 1 99 ? -34.657 1.493 24.601 1.00 14.84 101 ALA A C 1
ATOM 714 O O . ALA A 1 99 ? -34.438 0.293 24.498 1.00 15.27 101 ALA A O 1
ATOM 716 N N . ALA A 1 100 ? -33.984 2.290 25.429 1.00 15.00 102 ALA A N 1
ATOM 717 C CA . ALA A 1 100 ? -33.115 1.786 26.470 1.00 15.42 102 ALA A CA 1
ATOM 718 C C . ALA A 1 100 ? -33.940 1.615 27.757 1.00 16.78 102 ALA A C 1
ATOM 719 O O . ALA A 1 100 ? -34.079 2.563 28.565 1.00 17.83 102 ALA A O 1
ATOM 721 N N . VAL A 1 101 ? -34.533 0.434 27.922 1.00 16.92 103 VAL A N 1
ATOM 722 C CA . VAL A 1 101 ? -35.518 0.204 28.970 1.00 17.91 103 VAL A CA 1
ATOM 723 C C . VAL A 1 101 ? -34.747 -0.145 30.260 1.00 19.09 103 VAL A C 1
ATOM 724 O O . VAL A 1 101 ? -34.391 -1.299 30.486 1.00 19.72 103 VAL A O 1
ATOM 728 N N . ASN A 1 102 ? -34.456 0.883 31.052 1.00 20.25 104 ASN A N 1
ATOM 729 C CA . ASN A 1 102 ? -33.635 0.776 32.278 1.00 20.54 104 ASN A CA 1
ATOM 730 C C . ASN A 1 102 ? -34.325 0.143 33.484 1.00 21.57 104 ASN A C 1
ATOM 731 O O . ASN A 1 102 ? -33.653 -0.344 34.402 1.00 21.41 104 ASN A O 1
ATOM 736 N N . GLY A 1 103 ? -35.658 0.139 33.480 1.00 20.73 105 GLY A N 1
ATOM 737 C CA . GLY A 1 103 ? -36.417 -0.478 34.564 1.00 21.12 105 GLY A CA 1
ATOM 738 C C . GLY A 1 103 ? -37.841 -0.711 34.072 1.00 21.13 105 GLY A C 1
ATOM 739 O O . GLY A 1 103 ? -38.042 -0.982 32.888 1.00 21.05 105 GLY A O 1
ATOM 740 N N . ALA A 1 104 ? -38.816 -0.606 34.973 1.00 20.72 106 ALA A N 1
ATOM 741 C CA . ALA A 1 104 ? -40.208 -0.883 34.657 1.00 20.25 106 ALA A CA 1
ATOM 742 C C . ALA A 1 104 ? -40.789 -0.052 33.528 1.00 20.74 106 ALA A C 1
ATOM 743 O O . ALA A 1 104 ? -40.729 1.183 33.551 1.00 20.78 106 ALA A O 1
ATOM 745 N N . ALA A 1 105 ? -41.398 -0.752 32.557 1.00 20.64 107 ALA A N 1
ATOM 746 C CA . ALA A 1 105 ? -42.188 -0.135 31.489 1.00 19.85 107 ALA A CA 1
ATOM 747 C C . ALA A 1 105 ? -43.590 -0.739 31.629 1.00 21.10 107 ALA A C 1
ATOM 748 O O . ALA A 1 105 ? -43.780 -1.991 31.519 1.00 20.38 107 ALA A O 1
ATOM 750 N N . ALA A 1 106 ? -44.558 0.132 31.919 1.00 20.28 108 ALA A N 1
ATOM 751 C CA . ALA A 1 106 ? -45.921 -0.308 32.179 1.00 20.19 108 A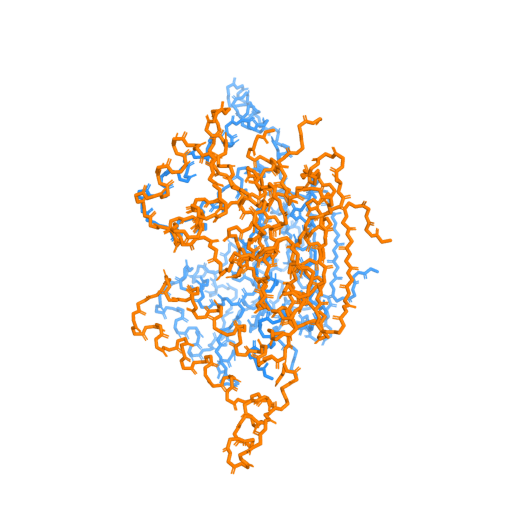LA A CA 1
ATOM 752 C C . ALA A 1 106 ? -46.900 0.549 31.408 1.00 18.94 108 ALA A C 1
ATOM 753 O O . ALA A 1 106 ? -46.652 1.719 31.172 1.00 18.34 108 ALA A O 1
ATOM 755 N N . GLY A 1 107 ? -48.041 -0.020 31.023 1.00 18.34 109 GLY A N 1
ATOM 756 C CA . GLY A 1 107 ? -49.047 0.803 30.364 1.00 17.17 109 GLY A CA 1
ATOM 757 C C . GLY A 1 107 ? -48.510 1.422 29.103 1.00 17.20 109 GLY A C 1
ATOM 758 O O . GLY A 1 107 ? -47.814 0.757 28.341 1.00 17.24 109 GLY A O 1
ATOM 759 N N . ALA A 1 108 ? -48.811 2.695 28.873 1.00 16.15 110 ALA A N 1
ATOM 760 C CA . ALA A 1 108 ? -48.273 3.414 27.729 1.00 15.62 110 ALA A CA 1
ATOM 761 C C . ALA A 1 108 ? -46.745 3.490 27.710 1.00 16.04 110 ALA A C 1
ATOM 762 O O . ALA A 1 108 ? -46.163 3.808 26.677 1.00 15.45 110 ALA A O 1
ATOM 764 N N . GLY A 1 109 ? -46.103 3.247 28.853 1.00 15.69 111 GLY A N 1
ATOM 765 C CA . GLY A 1 109 ? -44.655 3.159 28.836 1.00 16.41 111 GLY A CA 1
ATOM 766 C C . GLY A 1 109 ? -44.190 1.938 28.057 1.00 15.27 111 GLY A C 1
ATOM 767 O O . GLY A 1 109 ? -43.170 2.023 27.389 1.00 15.35 111 GLY A O 1
ATOM 768 N N . MET A 1 110 ? -44.928 0.813 28.184 1.00 14.09 112 MET A N 1
ATOM 769 C CA . MET A 1 110 ? -44.704 -0.400 27.400 1.00 13.47 112 MET A CA 1
ATOM 770 C C . MET A 1 110 ? -45.004 -0.099 25.926 1.00 14.78 112 MET A C 1
ATOM 771 O O . MET A 1 110 ? -44.211 -0.446 25.022 1.00 13.79 112 MET A O 1
ATOM 776 N N . SER A 1 111 ? -46.113 0.624 25.683 1.00 14.03 113 SER A N 1
ATOM 777 C CA . SER A 1 111 ? -46.452 1.045 24.315 1.00 15.04 113 SER A CA 1
ATOM 778 C C . SER A 1 111 ? -45.335 1.783 23.613 1.00 14.76 113 SER A C 1
ATOM 779 O O . SER A 1 111 ? -45.006 1.487 22.432 1.00 13.33 113 SER A O 1
ATOM 782 N N . LEU A 1 112 ? -44.783 2.774 24.315 1.00 14.01 114 LEU A N 1
ATOM 783 C CA . LEU A 1 112 ? -43.664 3.553 23.787 1.00 14.64 114 LEU A CA 1
ATOM 784 C C . LEU A 1 112 ? -42.471 2.632 23.428 1.00 13.25 114 LEU A C 1
ATOM 785 O O . LEU A 1 112 ? -41.869 2.789 22.368 1.00 13.41 114 LEU A O 1
ATOM 790 N N . ALA A 1 113 ? -42.132 1.706 24.322 1.00 12.29 115 ALA A N 1
ATOM 791 C CA . ALA A 1 113 ? -41.005 0.798 24.066 1.00 13.93 115 ALA A CA 1
ATOM 792 C C . ALA A 1 113 ? -41.239 -0.083 22.809 1.00 14.01 115 ALA A C 1
ATOM 793 O O . ALA A 1 113 ? -40.342 -0.275 21.986 1.00 13.30 115 ALA A O 1
ATOM 795 N N . LEU A 1 114 ? -42.472 -0.578 22.645 1.00 13.89 116 LEU A N 1
ATOM 796 C CA . LEU A 1 114 ? -42.813 -1.418 21.496 1.00 13.12 116 LEU A CA 1
ATOM 797 C C . LEU A 1 114 ? -42.730 -0.647 20.182 1.00 12.92 116 LEU A C 1
ATOM 798 O O . LEU A 1 114 ? -42.499 -1.248 19.116 1.00 12.29 116 LEU A O 1
ATOM 803 N N . ALA A 1 115 ? -42.954 0.678 20.234 1.00 12.93 117 ALA A N 1
ATOM 804 C CA . ALA A 1 115 ? -42.912 1.515 19.022 1.00 13.41 117 ALA A CA 1
ATOM 805 C C . ALA A 1 115 ? -41.494 1.850 18.546 1.00 14.26 117 ALA A C 1
ATOM 806 O O . ALA A 1 115 ? -41.301 2.353 17.416 1.00 13.99 117 ALA A O 1
ATOM 808 N N . CYS A 1 116 ? -40.497 1.610 19.405 1.00 14.33 118 CYS A N 1
ATOM 809 C CA . CYS A 1 116 ? -39.103 1.873 19.027 1.00 14.85 118 CYS A CA 1
ATOM 810 C C . CYS A 1 116 ? -38.551 0.757 18.159 1.00 14.79 118 CYS A C 1
ATOM 811 O O . CYS A 1 116 ? -39.132 -0.304 18.095 1.00 15.91 118 CYS A O 1
ATOM 814 N N . ASP A 1 117 ? -37.418 1.001 17.504 1.00 15.17 119 ASP A N 1
ATOM 815 C CA . ASP A 1 117 ? -36.842 0.031 16.549 1.00 15.52 119 ASP A CA 1
ATOM 816 C C . ASP A 1 117 ? -36.073 -1.097 17.245 1.00 15.97 119 ASP A C 1
ATOM 817 O O . ASP A 1 117 ? -36.072 -2.256 16.764 1.00 17.17 119 ASP A O 1
ATOM 822 N N . PHE A 1 118 ? -35.395 -0.758 18.336 1.00 16.24 120 PHE A N 1
ATOM 823 C CA . PHE A 1 118 ? -34.645 -1.719 19.145 1.00 16.17 120 PHE A CA 1
ATOM 824 C C . PHE A 1 118 ? -35.013 -1.493 20.597 1.00 15.88 120 PHE A C 1
ATOM 825 O O . PHE A 1 118 ? -35.319 -0.336 20.981 1.00 16.77 120 PHE A O 1
ATOM 833 N N . ARG A 1 119 ? -34.998 -2.565 21.400 1.00 13.55 121 ARG A N 1
ATOM 834 C CA . ARG A 1 119 ? -35.315 -2.499 22.837 1.00 13.55 121 ARG A CA 1
ATOM 835 C C . ARG A 1 119 ? -34.170 -3.192 23.594 1.00 14.13 121 ARG A C 1
ATOM 836 O O . ARG A 1 119 ? -33.978 -4.407 23.451 1.00 15.28 121 ARG A O 1
ATOM 844 N N . LEU A 1 120 ? -33.377 -2.404 24.322 1.00 13.55 122 LEU A N 1
ATOM 845 C CA . LEU A 1 120 ? -32.290 -2.936 25.126 1.00 14.01 122 LEU A CA 1
ATOM 846 C C . LEU A 1 120 ? -32.850 -2.947 26.526 1.00 14.58 122 LEU A C 1
ATOM 847 O O . LEU A 1 120 ? -33.167 -1.893 27.063 1.00 15.79 122 LEU A O 1
ATOM 852 N N . LEU A 1 121 ? -32.971 -4.124 27.110 1.00 15.59 123 LEU A N 1
ATOM 853 C CA . LEU A 1 121 ? -33.554 -4.225 28.432 1.00 18.33 123 LEU A CA 1
ATOM 854 C C . LEU A 1 121 ? -32.426 -4.441 29.445 1.00 19.10 123 LEU A C 1
ATOM 855 O O . LEU A 1 121 ? -31.603 -5.329 29.279 1.00 18.70 123 LEU A O 1
ATOM 860 N N . SER A 1 122 ? -32.398 -3.606 30.470 1.00 20.35 124 SER A N 1
ATOM 861 C CA . SER A 1 122 ? -31.527 -3.863 31.602 1.00 21.60 124 SER A CA 1
ATOM 862 C C . SER A 1 122 ? -31.997 -5.137 32.276 1.00 22.06 124 SER A C 1
ATOM 863 O O . SER A 1 122 ? -33.168 -5.521 32.136 1.00 21.04 124 SER A O 1
ATOM 866 N N . GLU A 1 123 ? -31.126 -5.810 33.037 1.00 22.52 125 GLU A N 1
ATOM 867 C CA . GLU A 1 123 ? -31.572 -7.064 33.647 1.00 24.47 125 GLU A CA 1
ATOM 868 C C . GLU A 1 123 ? -32.717 -6.878 34.651 1.00 23.37 125 GLU A C 1
ATOM 869 O O . GLU A 1 123 ? -33.401 -7.839 34.987 1.00 23.38 125 GLU A O 1
ATOM 875 N N . LYS A 1 124 ? -32.936 -5.642 35.105 1.00 23.02 126 LYS A N 1
ATOM 876 C CA . LYS A 1 124 ? -33.987 -5.355 36.077 1.00 23.14 126 LYS A CA 1
ATOM 877 C C . LYS A 1 124 ? -35.255 -4.734 35.443 1.00 22.33 126 LYS A C 1
ATOM 878 O O . LYS A 1 124 ? -36.193 -4.401 36.154 1.00 22.54 126 LYS A O 1
ATOM 884 N N . ALA A 1 125 ? -35.265 -4.569 34.121 1.00 20.72 127 ALA A N 1
ATOM 885 C CA . ALA A 1 125 ? -36.442 -4.027 33.418 1.00 19.87 127 ALA A CA 1
ATOM 886 C C . ALA A 1 125 ? -37.562 -5.074 33.406 1.00 18.51 127 ALA A C 1
ATOM 887 O O . ALA A 1 125 ? -37.315 -6.236 33.677 1.00 17.90 127 ALA A O 1
ATOM 889 N N . SER A 1 126 ? -38.786 -4.662 33.050 1.00 18.52 128 SER A N 1
ATOM 890 C CA . SER A 1 126 ? -39.938 -5.558 32.959 1.00 17.80 128 SER A CA 1
ATOM 891 C C . SER A 1 126 ? -41.007 -4.844 32.153 1.00 17.97 128 SER A C 1
ATOM 892 O O . SER A 1 126 ? -41.003 -3.623 32.058 1.00 18.11 128 SER A O 1
ATOM 895 N N . PHE A 1 127 ? -41.884 -5.615 31.524 1.00 17.65 129 PHE A N 1
ATOM 896 C CA . PHE A 1 127 ? -42.954 -5.038 30.749 1.00 16.97 129 PHE A CA 1
ATOM 897 C C . PHE A 1 127 ? -44.233 -5.419 31.459 1.00 16.61 129 PHE A C 1
ATOM 898 O O . PHE A 1 127 ? -44.452 -6.590 31.772 1.00 16.99 129 PHE A O 1
ATOM 906 N N . ALA A 1 128 ? -45.077 -4.425 31.708 1.00 16.41 130 ALA A N 1
ATOM 907 C CA . ALA A 1 128 ? -46.329 -4.664 32.395 1.00 16.84 130 ALA A CA 1
ATOM 908 C C . ALA A 1 128 ? -47.513 -4.193 31.528 1.00 16.92 130 ALA A C 1
ATOM 909 O O . ALA A 1 128 ? -47.764 -3.005 31.435 1.00 15.22 130 ALA A O 1
ATOM 911 N N . PRO A 1 129 ? -48.246 -5.134 30.882 1.00 18.22 131 PRO A N 1
ATOM 912 C CA . PRO A 1 129 ? -49.386 -4.686 30.067 1.00 19.00 131 PRO A CA 1
ATOM 913 C C . PRO A 1 129 ? -50.573 -4.502 31.002 1.00 19.85 131 PRO A C 1
ATOM 914 O O . PRO A 1 129 ? -51.480 -5.346 31.054 1.00 21.42 131 PRO A O 1
ATOM 918 N N . ALA A 1 130 ? -50.542 -3.410 31.742 1.00 19.65 132 ALA A N 1
ATOM 919 C CA . ALA A 1 130 ? -51.323 -3.289 32.971 1.00 19.06 132 ALA A CA 1
ATOM 920 C C . ALA A 1 130 ? -52.730 -2.728 32.759 1.00 18.76 132 ALA A C 1
ATOM 921 O O . ALA A 1 130 ? -53.562 -2.784 33.684 1.00 19.77 132 ALA A O 1
ATOM 923 N N . PHE A 1 131 ? -52.991 -2.205 31.561 1.00 17.32 133 PHE A N 1
ATOM 924 C CA . PHE A 1 131 ? -54.292 -1.578 31.217 1.00 17.27 133 PHE A CA 1
ATOM 925 C C . PHE A 1 131 ? -55.515 -2.376 31.734 1.00 17.13 133 PHE A C 1
ATOM 926 O O . PHE A 1 131 ? -56.408 -1.826 32.425 1.00 17.62 133 PHE A O 1
ATOM 934 N N . ILE A 1 132 ? -55.535 -3.674 31.448 1.00 16.30 134 ILE A N 1
ATOM 935 C CA . ILE A 1 132 ? -56.683 -4.533 31.779 1.00 15.61 134 ILE A CA 1
ATOM 936 C C . ILE A 1 132 ? -57.064 -4.528 33.278 1.00 17.97 134 ILE A C 1
ATOM 937 O O . ILE A 1 132 ? -58.262 -4.629 33.634 1.00 16.19 134 ILE A O 1
ATOM 942 N N . HIS A 1 133 ? -56.068 -4.372 34.148 1.00 17.80 135 HIS A N 1
ATOM 943 C CA . HIS A 1 133 ? -56.345 -4.379 35.591 1.00 20.71 135 HIS A CA 1
ATOM 944 C C . HIS A 1 133 ? -57.090 -3.138 36.092 1.00 20.26 135 HIS A C 1
ATOM 945 O O . HIS A 1 133 ? -57.613 -3.149 37.194 1.00 21.79 135 HIS A O 1
ATOM 952 N N . VAL A 1 134 ? -57.130 -2.080 35.290 1.00 20.54 136 VAL A N 1
ATOM 953 C CA . VAL A 1 134 ? -58.032 -0.946 35.562 1.00 20.40 136 VAL A CA 1
ATOM 954 C C . VAL A 1 134 ? -59.193 -0.896 34.556 1.00 19.78 136 VAL A C 1
ATOM 955 O O . VAL A 1 134 ? -59.822 0.144 34.359 1.00 22.03 136 VAL A O 1
ATOM 959 N N . GLY A 1 135 ? -59.481 -2.021 33.919 1.00 18.81 137 GLY A N 1
ATOM 960 C CA . GLY A 1 135 ? -60.607 -2.077 32.976 1.00 18.11 137 GLY A CA 1
ATOM 961 C C . GLY A 1 135 ? -60.471 -1.300 31.685 1.00 17.98 137 GLY A C 1
ATOM 962 O O . GLY A 1 135 ? -61.497 -1.036 30.993 1.00 18.21 137 GLY A O 1
ATOM 963 N N . LEU A 1 136 ? -59.228 -0.989 31.305 1.00 16.27 138 LEU A N 1
ATOM 964 C CA . LEU A 1 136 ? -58.950 -0.272 30.074 1.00 16.28 138 LEU A CA 1
ATOM 965 C C . LEU A 1 136 ? -58.275 -1.165 29.010 1.00 16.37 138 LEU A C 1
ATOM 966 O O . LEU A 1 136 ? -57.888 -2.314 29.294 1.00 16.06 138 LEU A O 1
ATOM 971 N N . VAL A 1 137 ? -58.123 -0.637 27.790 1.00 16.55 139 VAL A N 1
ATOM 972 C CA . VAL A 1 137 ? -57.536 -1.389 26.689 1.00 16.29 139 VAL A CA 1
ATOM 973 C C . VAL A 1 137 ? -56.092 -0.891 26.491 1.00 17.00 139 VAL A C 1
ATOM 974 O O . VAL A 1 137 ? -55.790 0.262 26.811 1.00 17.49 139 VAL A O 1
ATOM 978 N N . PRO A 1 138 ? -55.185 -1.767 26.000 1.00 16.69 140 PRO A N 1
ATOM 979 C CA . PRO A 1 138 ? -53.870 -1.241 25.660 1.00 16.99 140 PRO A CA 1
ATOM 980 C C . PRO A 1 138 ? -53.983 -0.185 24.573 1.00 16.59 140 PRO A C 1
ATOM 981 O O . PRO A 1 138 ? -54.698 -0.396 23.607 1.00 16.85 140 PRO A O 1
ATOM 985 N N . ASP A 1 139 ? -53.292 0.934 24.758 1.00 16.65 141 ASP A N 1
ATOM 986 C CA . ASP A 1 139 ? -53.416 2.077 23.861 1.00 18.37 141 ASP A CA 1
ATOM 987 C C . ASP A 1 139 ? -52.082 2.762 23.462 1.00 17.51 141 ASP A C 1
ATOM 988 O O . ASP A 1 139 ? -51.013 2.218 23.704 1.00 18.65 141 ASP A O 1
ATOM 993 N N . ALA A 1 140 ? -52.156 3.962 22.879 1.00 17.14 142 ALA A N 1
ATOM 994 C CA . ALA A 1 140 ? -50.986 4.611 22.243 1.00 16.56 142 ALA A CA 1
ATOM 995 C C . ALA A 1 140 ? -50.324 3.647 21.239 1.00 16.61 142 ALA A C 1
ATOM 996 O O . ALA A 1 140 ? -49.075 3.564 21.153 1.00 15.95 142 ALA A O 1
ATOM 998 N N . GLY A 1 141 ? -51.139 2.890 20.506 1.00 15.10 143 GLY A N 1
ATOM 999 C CA . GLY A 1 141 ? -50.602 2.081 19.407 1.00 15.04 143 GLY A CA 1
ATOM 1000 C C . GLY A 1 141 ? -50.277 0.643 19.764 1.00 15.23 143 GLY A C 1
ATOM 1001 O O . GLY A 1 141 ? -49.896 -0.119 18.881 1.00 15.28 143 GLY A O 1
ATOM 1002 N N . HIS A 1 142 ? -50.487 0.267 21.032 1.00 13.48 144 HIS A N 1
ATOM 1003 C CA . HIS A 1 142 ? -50.033 -0.980 21.605 1.00 13.46 144 HIS A CA 1
ATOM 1004 C C . HIS A 1 142 ? -50.424 -2.186 20.743 1.00 13.44 144 HIS A C 1
ATOM 1005 O O . HIS A 1 142 ? -49.587 -2.969 20.386 1.00 13.32 144 HIS A O 1
ATOM 1012 N N . LEU A 1 143 ? -51.717 -2.303 20.429 1.00 11.98 145 LEU A N 1
ATOM 1013 C CA . LEU A 1 143 ? -52.233 -3.435 19.692 1.00 12.54 145 LEU A CA 1
ATOM 1014 C C . LEU A 1 143 ? -52.007 -3.373 18.181 1.00 11.91 145 LEU A C 1
ATOM 1015 O O . LEU A 1 143 ? -52.365 -4.301 17.464 1.00 11.15 145 LEU A O 1
ATOM 1020 N N . TYR A 1 144 ? -51.407 -2.290 17.709 1.00 12.15 146 TYR A N 1
ATOM 1021 C CA . TYR A 1 144 ? -50.952 -2.243 16.330 1.00 13.82 146 TYR A CA 1
ATOM 1022 C C . TYR A 1 144 ? -49.559 -2.859 16.301 1.00 13.89 146 TYR A C 1
ATOM 1023 O O . TYR A 1 144 ? -49.245 -3.687 15.435 1.00 13.66 146 TYR A O 1
ATOM 1032 N N . TYR A 1 145 ? -48.706 -2.463 17.260 1.00 13.67 147 TYR A N 1
ATOM 1033 C CA . TYR A 1 145 ? -47.339 -2.986 17.287 1.00 12.80 147 TYR A CA 1
ATOM 1034 C C . TYR A 1 145 ? -47.203 -4.418 17.744 1.00 12.05 147 TYR A C 1
ATOM 1035 O O . TYR A 1 145 ? -46.394 -5.189 17.202 1.00 10.84 147 TYR A O 1
ATOM 1044 N N . LEU A 1 146 ? -47.951 -4.749 18.784 1.00 11.43 148 LEU A N 1
ATOM 1045 C CA . LEU A 1 146 ? -47.677 -5.978 19.535 1.00 11.70 148 LEU A CA 1
ATOM 1046 C C . LEU A 1 146 ? -47.898 -7.230 18.674 1.00 11.96 148 LEU A C 1
ATOM 1047 O O . LEU A 1 146 ? -47.054 -8.078 18.665 1.00 11.65 148 LEU A O 1
ATOM 1052 N N . PRO A 1 147 ? -49.046 -7.359 17.980 1.00 13.87 149 PRO A N 1
ATOM 1053 C CA . PRO A 1 147 ? -49.151 -8.586 17.177 1.00 14.46 149 PRO A CA 1
ATOM 1054 C C . PRO A 1 147 ? -48.134 -8.634 16.034 1.00 15.52 149 PRO A C 1
ATOM 1055 O O . PRO A 1 147 ? -47.804 -9.743 15.578 1.00 15.58 149 PRO A O 1
ATOM 1059 N N . ARG A 1 148 ? -47.661 -7.471 15.564 1.00 15.59 150 ARG A N 1
ATOM 1060 C CA . ARG A 1 148 ? -46.583 -7.455 14.547 1.00 16.54 150 ARG A CA 1
ATOM 1061 C C . ARG A 1 148 ? -45.232 -7.898 15.103 1.00 16.33 150 ARG A C 1
ATOM 1062 O O . ARG A 1 148 ? -44.289 -8.119 14.319 1.00 16.36 150 ARG A O 1
ATOM 1070 N N . LEU A 1 149 ? -45.118 -8.003 16.428 1.00 15.24 151 LEU A N 1
ATOM 1071 C CA . LEU A 1 149 ? -43.894 -8.494 17.046 1.00 15.40 151 LEU A CA 1
ATOM 1072 C C . LEU A 1 149 ? -44.041 -9.918 17.553 1.00 17.63 151 LEU A C 1
ATOM 1073 O O . LEU A 1 149 ? -43.092 -10.718 17.436 1.00 17.85 151 LEU A O 1
ATOM 1078 N N . VAL A 1 150 ? -45.208 -10.232 18.130 1.00 16.24 152 VAL A N 1
ATOM 1079 C CA . VAL A 1 150 ? -45.356 -11.530 18.796 1.00 15.95 152 VAL A CA 1
ATOM 1080 C C . VAL A 1 150 ? -46.471 -12.433 18.232 1.00 15.54 152 VAL A C 1
ATOM 1081 O O . VAL A 1 150 ? -46.639 -13.536 18.725 1.00 17.47 152 VAL A O 1
ATOM 1085 N N . GLY A 1 151 ? -47.222 -11.979 17.225 1.00 13.81 153 GLY A N 1
ATOM 1086 C CA . GLY A 1 151 ? -48.342 -12.758 16.636 1.00 14.45 153 GLY A CA 1
ATOM 1087 C C . GLY A 1 151 ? -49.626 -12.552 17.418 1.00 14.74 153 GLY A C 1
ATOM 1088 O O . GLY A 1 151 ? -49.582 -11.995 18.533 1.00 14.36 153 GLY A O 1
ATOM 1089 N N . ARG A 1 152 ? -50.764 -13.003 16.882 1.00 15.50 154 ARG A N 1
ATOM 1090 C CA . ARG A 1 152 ? -52.049 -12.620 17.497 1.00 16.72 154 ARG A CA 1
ATOM 1091 C C . ARG A 1 152 ? -52.237 -13.207 18.871 1.00 13.91 154 ARG A C 1
ATOM 1092 O O . ARG A 1 152 ? -52.800 -12.540 19.760 1.00 15.47 154 ARG A O 1
ATOM 1100 N N . ALA A 1 153 ? -51.866 -14.480 19.021 1.00 13.94 155 ALA A N 1
ATOM 1101 C CA . ALA A 1 153 ? -52.205 -15.225 20.255 1.00 13.24 155 ALA A CA 1
ATOM 1102 C C . ALA A 1 153 ? -51.466 -14.593 21.445 1.00 12.95 155 ALA A C 1
ATOM 1103 O O . ALA A 1 153 ? -52.067 -14.294 22.492 1.00 12.77 155 ALA A O 1
ATOM 1105 N N . LYS A 1 154 ? -50.158 -14.389 21.293 1.00 12.73 156 LYS A N 1
ATOM 1106 C CA . LYS A 1 154 ? -49.396 -13.830 22.417 1.00 14.01 156 LYS A CA 1
ATOM 1107 C C . LYS A 1 154 ? -49.817 -12.398 22.691 1.00 13.36 156 LYS A C 1
ATOM 1108 O O . LYS A 1 154 ? -49.801 -11.967 23.849 1.00 12.85 156 LYS A O 1
ATOM 1114 N N . ALA A 1 155 ? -50.179 -11.639 21.647 1.00 12.94 157 ALA A N 1
ATOM 1115 C CA . ALA A 1 155 ? -50.606 -10.269 21.885 1.00 13.47 157 ALA A CA 1
ATOM 1116 C C . ALA A 1 155 ? -51.894 -10.246 22.710 1.00 14.54 157 ALA A C 1
ATOM 1117 O O . ALA A 1 155 ? -52.026 -9.419 23.602 1.00 14.46 157 ALA A O 1
ATOM 1119 N N . LEU A 1 156 ? -52.836 -11.130 22.372 1.00 14.20 158 LEU A N 1
ATOM 1120 C CA . LEU A 1 156 ? -54.109 -11.231 23.113 1.00 15.64 158 LEU A CA 1
ATOM 1121 C C . LEU A 1 156 ? -53.857 -11.680 24.582 1.00 16.34 158 LEU A C 1
ATOM 1122 O O . LEU A 1 156 ? -54.430 -11.121 25.515 1.00 18.55 158 LEU A O 1
ATOM 1127 N N . GLU A 1 157 ? -52.969 -12.633 24.773 1.00 16.21 159 GLU A N 1
ATOM 1128 C CA . GLU A 1 157 ? -52.642 -13.139 26.089 1.00 18.72 159 GLU A CA 1
ATOM 1129 C C . GLU A 1 157 ? -52.059 -12.039 26.981 1.00 17.77 159 GLU A C 1
ATOM 1130 O O . GLU A 1 157 ? -52.523 -11.824 28.109 1.00 18.37 159 GLU A O 1
ATOM 1136 N N . LEU A 1 158 ? -51.134 -11.274 26.422 1.00 17.05 160 LEU A N 1
ATOM 1137 C CA . LEU A 1 158 ? -50.566 -10.124 27.091 1.00 15.86 160 LEU A CA 1
ATOM 1138 C C . LEU A 1 158 ? -51.602 -9.075 27.414 1.00 16.19 160 LEU A C 1
ATOM 1139 O O . LEU A 1 158 ? -51.697 -8.675 28.565 1.00 16.09 160 LEU A O 1
ATOM 1144 N N . ALA A 1 159 ? -52.392 -8.653 26.415 1.00 14.55 161 ALA A N 1
ATOM 1145 C CA . ALA A 1 159 ? -53.440 -7.664 26.617 1.00 14.95 161 ALA A CA 1
ATOM 1146 C C . ALA A 1 159 ? -54.532 -8.113 27.572 1.00 15.26 161 ALA A C 1
ATOM 1147 O O . ALA A 1 159 ? -55.096 -7.275 28.275 1.00 15.12 161 ALA A O 1
ATOM 1149 N N . VAL A 1 160 ? -54.875 -9.400 27.563 1.00 15.68 162 VAL A N 1
ATOM 1150 C CA . VAL A 1 160 ? -56.075 -9.854 28.265 1.00 16.01 162 VAL A CA 1
ATOM 1151 C C . VAL A 1 160 ? -55.740 -10.299 29.663 1.00 17.81 162 VAL A C 1
ATOM 1152 O O . VAL A 1 160 ? -56.410 -9.899 30.628 1.00 17.44 162 VAL A O 1
ATOM 1156 N N . LEU A 1 161 ? -54.701 -11.108 29.791 1.00 18.73 163 LEU A N 1
ATOM 1157 C CA . LEU A 1 161 ? -54.329 -11.612 31.109 1.00 20.46 163 LEU A CA 1
ATOM 1158 C C . LEU A 1 161 ? -53.529 -10.577 31.879 1.00 21.32 163 LEU A C 1
ATOM 1159 O O . LEU A 1 161 ? -53.543 -10.568 33.116 1.00 20.68 163 LEU A O 1
ATOM 1164 N N . GLY A 1 162 ? -52.886 -9.652 31.153 1.00 21.38 164 GLY A N 1
ATOM 1165 C CA . GLY A 1 162 ? -52.185 -8.534 31.798 1.00 20.02 164 GLY A CA 1
ATOM 1166 C C . GLY A 1 162 ? -50.998 -8.915 32.683 1.00 20.47 164 GLY A C 1
ATOM 1167 O O . GLY A 1 162 ? -50.646 -8.164 33.579 1.00 20.61 164 GLY A O 1
ATOM 1168 N N . GLU A 1 163 ? -50.372 -10.062 32.449 1.00 20.66 165 GLU A N 1
ATOM 1169 C CA . GLU A 1 163 ? -49.332 -10.514 33.357 1.00 22.23 165 GLU A CA 1
ATOM 1170 C C . GLU A 1 163 ? -47.988 -9.888 33.006 1.00 22.47 165 GLU A C 1
ATOM 1171 O O . GLU A 1 163 ? -47.556 -9.908 31.849 1.00 21.86 165 GLU A O 1
ATOM 1177 N N . LYS A 1 164 ? -47.337 -9.344 34.027 1.00 22.82 166 LYS A N 1
ATOM 1178 C CA . LYS A 1 164 ? -46.022 -8.720 33.905 1.00 24.35 166 LYS A CA 1
ATOM 1179 C C . LYS A 1 164 ? -44.958 -9.726 33.404 1.00 23.13 166 LYS A C 1
ATOM 1180 O O . LYS A 1 164 ? -44.958 -10.877 33.798 1.00 22.38 166 LYS A O 1
ATOM 1186 N N . VAL A 1 165 ? -44.064 -9.276 32.531 1.00 22.83 167 VAL A N 1
ATOM 1187 C CA . VAL A 1 165 ? -42.991 -10.145 32.046 1.00 22.99 167 VAL A CA 1
ATOM 1188 C C . VAL A 1 165 ? -41.625 -9.621 32.458 1.00 22.38 167 VAL A C 1
ATOM 1189 O O . VAL A 1 165 ? -41.374 -8.426 32.407 1.00 21.78 167 VAL A O 1
ATOM 1193 N N . THR A 1 166 ? -40.743 -10.536 32.843 1.00 22.08 168 THR A N 1
ATOM 1194 C CA . THR A 1 166 ? -39.376 -10.170 33.196 1.00 22.43 168 THR A CA 1
ATOM 1195 C C . THR A 1 166 ? -38.554 -9.874 31.927 1.00 21.77 168 THR A C 1
ATOM 1196 O O . THR A 1 166 ? -39.037 -10.106 30.803 1.00 21.24 168 THR A O 1
ATOM 1200 N N . ALA A 1 167 ? -37.361 -9.301 32.101 1.00 20.48 169 ALA A N 1
ATOM 1201 C CA . ALA A 1 167 ? -36.460 -9.015 30.966 1.00 20.33 169 ALA A CA 1
ATOM 1202 C C . ALA A 1 167 ? -36.197 -10.300 30.183 1.00 20.40 169 ALA A C 1
ATOM 1203 O O . ALA A 1 167 ? -36.281 -10.308 28.960 1.00 18.61 169 ALA A O 1
ATOM 1205 N N . GLU A 1 168 ? -35.923 -11.399 30.888 1.00 19.97 170 GLU A N 1
ATOM 1206 C CA . GLU A 1 168 ? -35.544 -12.625 30.178 1.00 22.11 170 GLU A CA 1
ATOM 1207 C C . GLU A 1 168 ? -36.754 -13.246 29.490 1.00 21.38 170 GLU A C 1
ATOM 1208 O O . GLU A 1 168 ? -36.619 -13.797 28.422 1.00 20.59 170 GLU A O 1
ATOM 1214 N N . GLU A 1 169 ? -37.928 -13.106 30.102 1.00 21.97 171 GLU A N 1
ATOM 1215 C CA . GLU A 1 169 ? -39.183 -13.549 29.487 1.00 22.53 171 GLU A CA 1
ATOM 1216 C C . GLU A 1 169 ? -39.518 -12.713 28.261 1.00 22.01 171 GLU A C 1
ATOM 1217 O O . GLU A 1 169 ? -39.909 -13.279 27.242 1.00 22.30 171 GLU A O 1
ATOM 1223 N N . ALA A 1 170 ? -39.330 -11.393 28.341 1.00 21.77 172 ALA A N 1
ATOM 1224 C CA . ALA A 1 170 ? -39.450 -10.519 27.164 1.00 21.05 172 ALA A CA 1
ATOM 1225 C C . ALA A 1 170 ? -38.489 -10.939 26.041 1.00 21.13 172 ALA A C 1
ATOM 1226 O O . ALA A 1 170 ? -38.875 -10.996 24.856 1.00 20.45 172 ALA A O 1
ATOM 1228 N N . ALA A 1 171 ? -37.231 -11.218 26.395 1.00 20.98 173 ALA A N 1
ATOM 1229 C CA . ALA A 1 171 ? -36.302 -11.712 25.379 1.00 20.78 173 ALA A CA 1
ATOM 1230 C C . ALA A 1 171 ? -36.800 -13.004 24.711 1.00 21.21 173 ALA A C 1
ATOM 1231 O O . ALA A 1 171 ? -36.721 -13.116 23.479 1.00 21.82 173 ALA A O 1
ATOM 1233 N N . ALA A 1 172 ? -37.322 -13.947 25.505 1.00 21.31 174 ALA A N 1
ATOM 1234 C CA . ALA A 1 172 ? -37.888 -15.204 24.976 1.00 22.94 174 ALA A CA 1
ATOM 1235 C C . ALA A 1 172 ? -39.067 -14.927 24.037 1.00 22.78 174 ALA A C 1
ATOM 1236 O O . ALA A 1 172 ? -39.254 -15.628 23.042 1.00 24.15 174 ALA A O 1
ATOM 1238 N N . LEU A 1 173 ? -39.835 -13.886 24.338 1.00 22.13 175 LEU A N 1
ATOM 1239 C CA . LEU A 1 173 ? -41.029 -13.559 23.534 1.00 21.40 175 LEU A CA 1
ATOM 1240 C C . LEU A 1 173 ? -40.689 -12.848 22.218 1.00 20.82 175 LEU A C 1
ATOM 1241 O O . LEU A 1 173 ? -41.525 -12.730 21.336 1.00 21.91 175 LEU A O 1
ATOM 1246 N N . GLY A 1 174 ? -39.470 -12.369 22.099 1.00 19.85 176 GLY A N 1
ATOM 1247 C CA . GLY A 1 174 ? -39.057 -11.614 20.922 1.00 19.47 176 GLY A CA 1
ATOM 1248 C C . GLY A 1 174 ? -39.238 -10.119 21.143 1.00 18.69 176 GLY A C 1
ATOM 1249 O O . GLY A 1 174 ? -39.238 -9.383 20.195 1.00 19.16 176 GLY A O 1
ATOM 1250 N N . LEU A 1 175 ? -39.391 -9.698 22.407 1.00 18.84 177 LEU A N 1
ATOM 1251 C CA . LEU A 1 175 ? -39.572 -8.284 22.770 1.00 18.90 177 LEU A CA 1
ATOM 1252 C C . LEU A 1 175 ? -38.304 -7.514 23.186 1.00 19.34 177 LEU A C 1
ATOM 1253 O O . LEU A 1 175 ? -38.359 -6.285 23.404 1.00 19.88 177 LEU A O 1
ATOM 1258 N N . ALA A 1 176 ? -37.185 -8.220 23.309 1.00 19.21 178 ALA A N 1
ATOM 1259 C CA . ALA A 1 176 ? -35.890 -7.576 23.585 1.00 19.82 178 ALA A CA 1
ATOM 1260 C C . ALA A 1 176 ? -34.829 -7.839 22.496 1.00 19.82 178 ALA A C 1
ATOM 1261 O O . ALA A 1 176 ? -34.562 -8.976 22.117 1.00 20.59 178 ALA A O 1
ATOM 1263 N N . THR A 1 177 ? -34.215 -6.772 22.003 1.00 19.96 179 THR A N 1
ATOM 1264 C CA . THR A 1 177 ? -33.004 -6.874 21.207 1.00 19.41 179 THR A CA 1
ATOM 1265 C C . THR A 1 177 ? -31.862 -7.531 22.004 1.00 21.31 179 THR A C 1
ATOM 1266 O O . THR A 1 177 ? -31.139 -8.387 21.472 1.00 21.63 179 THR A O 1
ATOM 1270 N N . LYS A 1 178 ? -31.685 -7.106 23.260 1.00 21.63 180 LYS A N 1
ATOM 1271 C CA . LYS A 1 178 ? -30.827 -7.840 24.187 1.00 21.40 180 LYS A CA 1
ATOM 1272 C C . LYS A 1 178 ? -31.124 -7.458 25.626 1.00 20.99 180 LYS A C 1
ATOM 1273 O O . LYS A 1 178 ? -31.781 -6.453 25.876 1.00 19.86 180 LYS A O 1
ATOM 1279 N N . VAL A 1 179 ? -30.650 -8.290 26.552 1.00 19.37 181 VAL A N 1
ATOM 1280 C CA . VAL A 1 179 ? -30.757 -8.028 27.966 1.00 18.53 181 VAL A CA 1
ATOM 1281 C C . VAL A 1 179 ? -29.340 -7.747 28.463 1.00 20.01 181 VAL A C 1
ATOM 1282 O O . VAL A 1 179 ? -28.407 -8.541 28.222 1.00 19.34 181 VAL A O 1
ATOM 1286 N N . ILE A 1 180 ? -29.193 -6.615 29.142 1.00 21.56 182 ILE A N 1
ATOM 1287 C CA . ILE A 1 180 ? -27.884 -6.114 29.549 1.00 22.01 182 ILE A CA 1
ATOM 1288 C C . ILE A 1 180 ? -27.747 -6.166 31.074 1.00 23.52 182 ILE A C 1
ATOM 1289 O O . ILE A 1 180 ? -28.657 -5.747 31.798 1.00 22.95 182 ILE A O 1
ATOM 1294 N N . PRO A 1 181 ? -26.631 -6.747 31.575 1.00 24.39 183 PRO A N 1
ATOM 1295 C CA . PRO A 1 181 ? -26.380 -6.717 33.017 1.00 24.67 183 PRO A CA 1
ATOM 1296 C C . PRO A 1 181 ? -26.290 -5.321 33.579 1.00 25.35 183 PRO A C 1
ATOM 1297 O O . PRO A 1 181 ? -25.840 -4.390 32.898 1.00 25.25 183 PRO A O 1
ATOM 1301 N N . LEU A 1 182 ? -26.718 -5.153 34.820 1.00 26.44 184 LEU A N 1
ATOM 1302 C CA . LEU A 1 182 ? -26.691 -3.814 35.424 1.00 28.31 184 LEU A CA 1
ATOM 1303 C C . LEU A 1 182 ? -25.320 -3.090 35.435 1.00 28.46 184 LEU A C 1
ATOM 1304 O O . LEU A 1 182 ? -25.240 -1.903 35.130 1.00 29.08 184 LEU A O 1
ATOM 1309 N N . SER A 1 183 ? -24.249 -3.773 35.800 1.00 28.34 185 SER A N 1
ATOM 1310 C CA . SER A 1 183 ? -22.945 -3.088 35.821 1.00 28.69 185 SER A CA 1
ATOM 1311 C C . SER A 1 183 ? -22.517 -2.580 34.433 1.00 28.58 185 SER A C 1
ATOM 1312 O O . SER A 1 183 ? -21.732 -1.637 34.330 1.00 29.07 185 SER A O 1
ATOM 1315 N N . ASP A 1 184 ? -23.036 -3.224 33.383 1.00 27.55 186 ASP A N 1
ATOM 1316 C CA . ASP A 1 184 ? -22.644 -2.998 31.976 1.00 26.47 186 ASP A CA 1
ATOM 1317 C C . ASP A 1 184 ? -23.552 -1.994 31.261 1.00 25.43 186 ASP A C 1
ATOM 1318 O O . ASP A 1 184 ? -23.306 -1.613 30.123 1.00 24.27 186 ASP A O 1
ATOM 1323 N N . TRP A 1 185 ? -24.595 -1.580 31.957 1.00 24.35 187 TRP A N 1
ATOM 1324 C CA . TRP A 1 185 ? -25.709 -0.876 31.361 1.00 23.42 187 TRP A CA 1
ATOM 1325 C C . TRP A 1 185 ? -25.296 0.380 30.608 1.00 23.62 187 TRP A C 1
ATOM 1326 O O . TRP A 1 185 ? -25.514 0.467 29.389 1.00 22.49 187 TRP A O 1
ATOM 1337 N N . GLU A 1 186 ? -24.690 1.353 31.307 1.00 22.30 188 GLU A N 1
ATOM 1338 C CA . GLU A 1 186 ? -24.432 2.642 30.656 1.00 23.57 188 GLU A CA 1
ATOM 1339 C C . GLU A 1 186 ? -23.517 2.480 29.422 1.00 22.20 188 GLU A C 1
ATOM 1340 O O . GLU A 1 186 ? -23.736 3.100 28.383 1.00 20.66 188 GLU A O 1
ATOM 1346 N N . GLU A 1 187 ? -22.497 1.627 29.533 1.00 22.28 189 GLU A N 1
ATOM 1347 C CA . GLU A 1 187 ? -21.532 1.488 28.442 1.00 20.73 189 GLU A CA 1
ATOM 1348 C C . GLU A 1 187 ? -22.113 0.730 27.257 1.00 20.00 189 GLU A C 1
ATOM 1349 O O . GLU A 1 187 ? -21.872 1.104 26.113 1.00 20.20 189 GLU A O 1
ATOM 1355 N N . GLU A 1 188 ? -22.862 -0.330 27.513 1.00 19.72 190 GLU A N 1
ATOM 1356 C CA . GLU A 1 188 ? -23.413 -1.112 26.388 1.00 20.73 190 GLU A CA 1
ATOM 1357 C C . GLU A 1 188 ? -24.469 -0.358 25.607 1.00 19.66 190 GLU A C 1
ATOM 1358 O O . GLU A 1 188 ? -24.541 -0.495 24.371 1.00 20.05 190 GLU A O 1
ATOM 1364 N N . VAL A 1 189 ? -25.313 0.396 26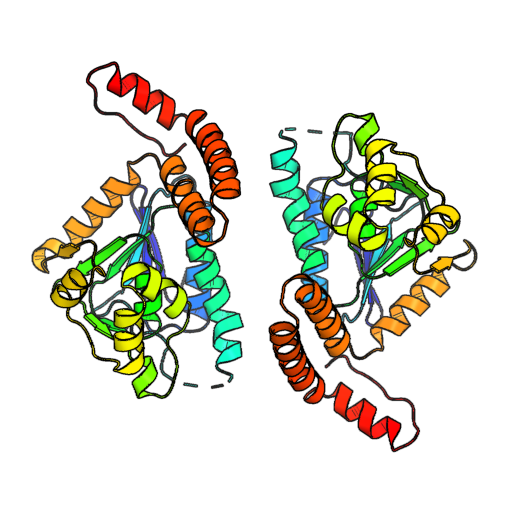.325 1.00 18.59 191 VAL A N 1
ATOM 1365 C CA . VAL A 1 189 ? -26.262 1.295 25.681 1.00 18.99 191 VAL A CA 1
ATOM 1366 C C . VAL A 1 189 ? -25.535 2.327 24.812 1.00 19.24 191 VAL A C 1
ATOM 1367 O O . VAL A 1 189 ? -25.848 2.478 23.630 1.00 18.76 191 VAL A O 1
ATOM 1371 N N . LYS A 1 190 ? -24.566 3.045 25.385 1.00 19.33 192 LYS A N 1
ATOM 1372 C CA . LYS A 1 190 ? -23.834 4.004 24.564 1.00 19.65 192 LYS A CA 1
ATOM 1373 C C . LYS A 1 190 ? -23.154 3.368 23.356 1.00 18.30 192 LYS A C 1
ATOM 1374 O O . LYS A 1 190 ? -23.200 3.933 22.289 1.00 19.01 192 LYS A O 1
ATOM 1380 N N . GLN A 1 191 ? -22.544 2.200 23.504 1.00 18.13 193 GLN A N 1
ATOM 1381 C CA . GLN A 1 191 ? -21.854 1.602 22.357 1.00 18.86 193 GLN A CA 1
ATOM 1382 C C . GLN A 1 191 ? -22.846 1.185 21.240 1.00 18.23 193 GLN A C 1
ATOM 1383 O O . GLN A 1 191 ? -22.544 1.305 20.055 1.00 17.32 193 GLN A O 1
ATOM 1389 N N . PHE A 1 192 ? -24.022 0.684 21.639 1.00 18.18 194 PHE A N 1
ATOM 1390 C CA . PHE A 1 192 ? -25.058 0.265 20.659 1.00 18.38 194 PHE A CA 1
ATOM 1391 C C . PHE A 1 192 ? -25.551 1.492 19.890 1.00 18.13 194 PHE A C 1
ATOM 1392 O O . PHE A 1 192 ? -25.607 1.484 18.667 1.00 17.12 194 PHE A O 1
ATOM 1400 N N . ALA A 1 193 ? -25.881 2.566 20.616 1.00 17.85 195 ALA A N 1
ATOM 1401 C CA . ALA A 1 193 ? -26.301 3.812 19.986 1.00 17.53 195 ALA A CA 1
ATOM 1402 C C . ALA A 1 193 ? -25.207 4.425 19.108 1.00 18.27 195 ALA A C 1
ATOM 1403 O O . ALA A 1 193 ? -25.479 4.852 17.987 1.00 18.61 195 ALA A O 1
ATOM 1405 N N . GLU A 1 194 ? -23.959 4.430 19.577 1.00 18.18 196 GLU A N 1
ATOM 1406 C CA . GLU A 1 194 ? -22.911 4.975 18.739 1.00 18.36 196 GLU A CA 1
ATOM 1407 C C . GLU A 1 194 ? -22.671 4.112 17.551 1.00 17.53 196 GLU A C 1
ATOM 1408 O O . GLU A 1 194 ? -22.473 4.619 16.471 1.00 17.53 196 GLU A O 1
ATOM 1414 N N . ARG A 1 195 ? -22.782 2.802 17.721 1.00 17.86 197 ARG A N 1
ATOM 1415 C CA . ARG A 1 195 ? -22.636 1.915 16.585 1.00 18.12 197 ARG A CA 1
ATOM 1416 C C . ARG A 1 195 ? -23.684 2.208 15.498 1.00 17.43 197 ARG A C 1
ATOM 1417 O O . ARG A 1 195 ? -23.347 2.245 14.330 1.00 16.56 197 ARG A O 1
ATOM 1425 N N . LEU A 1 196 ? -24.950 2.429 15.882 1.00 16.20 198 LEU A N 1
ATOM 1426 C CA . LEU A 1 196 ? -25.991 2.811 14.898 1.00 16.40 198 LEU A CA 1
ATOM 1427 C C . LEU A 1 196 ? -25.734 4.190 14.302 1.00 16.85 198 LEU A C 1
ATOM 1428 O O . LEU A 1 196 ? -25.920 4.402 13.084 1.00 16.24 198 LEU A O 1
ATOM 1433 N N . SER A 1 197 ? -25.276 5.120 15.159 1.00 16.60 199 SER A N 1
ATOM 1434 C CA . SER A 1 197 ? -25.038 6.511 14.716 1.00 18.10 199 SER A CA 1
ATOM 1435 C C . SER A 1 197 ? -23.915 6.622 13.668 1.00 18.85 199 SER A C 1
ATOM 1436 O O . SER A 1 197 ? -23.768 7.660 12.988 1.00 19.34 199 SER A O 1
ATOM 1439 N N . ALA A 1 198 ? -23.151 5.529 13.515 1.00 18.69 200 ALA A N 1
ATOM 1440 C CA . ALA A 1 198 ? -22.077 5.454 12.536 1.00 18.88 200 ALA A CA 1
ATOM 1441 C C . ALA A 1 198 ? -22.481 4.792 11.221 1.00 19.12 200 ALA A C 1
ATOM 1442 O O . ALA A 1 198 ? -21.712 4.790 10.260 1.00 17.83 200 ALA A O 1
ATOM 1444 N N . MET A 1 199 ? -23.688 4.221 11.176 1.00 18.38 201 MET A N 1
ATOM 1445 C CA . MET A 1 199 ? -24.142 3.488 9.996 1.00 18.03 201 MET A CA 1
ATOM 1446 C C . MET A 1 199 ? -24.744 4.458 8.975 1.00 17.56 201 MET A C 1
ATOM 1447 O O . MET A 1 199 ? -24.901 5.660 9.289 1.00 18.86 201 MET A O 1
ATOM 1452 N N . PRO A 1 200 ? -25.054 3.977 7.750 1.00 16.85 202 PRO A N 1
ATOM 1453 C CA . PRO A 1 200 ? -25.656 4.841 6.704 1.00 16.59 202 PRO A CA 1
ATOM 1454 C C . PRO A 1 200 ? -27.084 5.243 7.060 1.00 16.52 202 PRO A C 1
ATOM 1455 O O . PRO A 1 200 ? -28.051 4.582 6.680 1.00 15.93 202 PRO A O 1
ATOM 1459 N N . THR A 1 201 ? -27.188 6.317 7.818 1.00 16.42 203 THR A N 1
ATOM 1460 C CA . THR A 1 201 ? -28.441 6.785 8.364 1.00 17.26 203 THR A CA 1
ATOM 1461 C C . THR A 1 201 ? -29.569 6.952 7.315 1.00 17.02 203 THR A C 1
ATOM 1462 O O . THR A 1 201 ? -30.734 6.667 7.614 1.00 15.58 203 THR A O 1
ATOM 1466 N N . LYS A 1 202 ? -29.230 7.400 6.106 1.00 17.14 204 LYS A N 1
ATOM 1467 C CA . LYS A 1 202 ? -30.272 7.600 5.063 1.00 18.53 204 LYS A CA 1
ATOM 1468 C C . LYS A 1 202 ? -30.840 6.262 4.591 1.00 17.68 204 LYS A C 1
ATOM 1469 O O . LYS A 1 202 ? -32.022 6.152 4.300 1.00 18.19 204 LYS A O 1
ATOM 1475 N N . ALA A 1 203 ? -29.986 5.251 4.472 1.00 17.43 205 ALA A N 1
ATOM 1476 C CA . ALA A 1 203 ? -30.474 3.891 4.152 1.00 16.49 205 ALA A CA 1
ATOM 1477 C C . ALA A 1 203 ? -31.330 3.360 5.280 1.00 14.93 205 ALA A C 1
ATOM 1478 O O . ALA A 1 203 ? -32.327 2.699 5.016 1.00 15.52 205 ALA A O 1
ATOM 1480 N N . ILE A 1 204 ? -30.959 3.659 6.519 1.00 13.69 206 ILE A N 1
ATOM 1481 C CA . ILE A 1 204 ? -31.763 3.203 7.687 1.00 13.24 206 ILE A CA 1
ATOM 1482 C C . ILE A 1 204 ? -33.149 3.876 7.670 1.00 14.54 206 ILE A C 1
ATOM 1483 O O . ILE A 1 204 ? -34.155 3.241 7.947 1.00 14.46 206 ILE A O 1
ATOM 1488 N N . GLY A 1 205 ? -33.199 5.164 7.352 1.00 14.57 207 GLY A N 1
ATOM 1489 C CA . GLY A 1 205 ? -34.516 5.842 7.261 1.00 14.38 207 GLY A CA 1
ATOM 1490 C C . GLY A 1 205 ? -35.405 5.264 6.169 1.00 14.18 207 GLY A C 1
ATOM 1491 O O . GLY A 1 205 ? -36.631 5.085 6.369 1.00 15.97 207 GLY A O 1
ATOM 1492 N N . LEU A 1 206 ? -34.808 4.954 5.025 1.00 13.84 208 LEU A N 1
ATOM 1493 C CA . LEU A 1 206 ? -35.516 4.349 3.898 1.00 13.06 208 LEU A CA 1
ATOM 1494 C C . LEU A 1 206 ? -35.996 2.917 4.202 1.00 13.62 208 LEU A C 1
ATOM 1495 O O . LEU A 1 206 ? -37.067 2.479 3.755 1.00 13.62 208 LEU A O 1
ATOM 1500 N N . ILE A 1 207 ? -35.207 2.168 4.962 1.00 11.83 209 ILE A N 1
ATOM 1501 C CA A ILE A 1 207 ? -35.710 0.851 5.362 0.50 12.43 209 ILE A CA 1
ATOM 1502 C CA B ILE A 1 207 ? -35.624 0.841 5.494 0.50 10.30 209 ILE A CA 1
ATOM 1503 C C . ILE A 1 207 ? -36.896 0.971 6.341 1.00 12.49 209 ILE A C 1
ATOM 1504 O O . ILE A 1 207 ? -37.881 0.189 6.232 1.00 12.58 209 ILE A O 1
ATOM 1513 N N . LYS A 1 208 ? -36.859 1.936 7.252 1.00 12.71 210 LYS A N 1
ATOM 1514 C CA . LYS A 1 208 ? -38.027 2.188 8.088 1.00 12.67 210 LYS A CA 1
ATOM 1515 C C . LYS A 1 208 ? -39.237 2.615 7.244 1.00 13.06 210 LYS A C 1
ATOM 1516 O O . LYS A 1 208 ? -40.386 2.246 7.546 1.00 12.48 210 LYS A O 1
ATOM 1522 N N . ARG A 1 209 ? -38.981 3.401 6.207 1.00 12.59 211 ARG A N 1
ATOM 1523 C CA . ARG A 1 209 ? -40.049 3.833 5.295 1.00 13.64 211 ARG A CA 1
ATOM 1524 C C . ARG A 1 209 ? -40.645 2.599 4.621 1.00 13.94 211 ARG A C 1
ATOM 1525 O O . ARG A 1 209 ? -41.887 2.434 4.567 1.00 14.54 211 ARG A O 1
ATOM 1533 N N . LEU A 1 210 ? -39.771 1.710 4.147 1.00 13.74 212 LEU A N 1
ATOM 1534 C CA . LEU A 1 210 ? -40.210 0.509 3.482 1.00 14.19 212 LEU A CA 1
ATOM 1535 C C . LEU A 1 210 ? -40.909 -0.470 4.411 1.00 14.23 212 LEU A C 1
ATOM 1536 O O . LEU A 1 210 ? -41.779 -1.202 3.973 1.00 14.90 212 LEU A O 1
ATOM 1541 N N . LEU A 1 211 ? -40.495 -0.543 5.676 1.00 14.54 213 LEU A N 1
ATOM 1542 C CA . LEU A 1 211 ? -41.203 -1.398 6.648 1.00 14.09 213 LEU A CA 1
ATOM 1543 C C . LEU A 1 211 ? -42.631 -0.912 6.887 1.00 13.99 213 LEU A C 1
ATOM 1544 O O . LEU A 1 211 ? -43.524 -1.714 7.064 1.00 11.93 213 LEU A O 1
ATOM 1549 N N . ARG A 1 212 ? -42.824 0.400 6.878 1.00 15.41 214 ARG A N 1
ATOM 1550 C CA . ARG A 1 212 ? -44.149 1.026 6.895 1.00 18.00 214 ARG A CA 1
ATOM 1551 C C . ARG A 1 212 ? -44.919 0.654 5.639 1.00 16.65 214 ARG A C 1
ATOM 1552 O O . ARG A 1 212 ? -46.073 0.187 5.746 1.00 17.78 214 ARG A O 1
ATOM 1560 N N . GLU A 1 213 ? -44.294 0.792 4.467 1.00 17.18 215 GLU A N 1
ATOM 1561 C CA . GLU A 1 213 ? -44.957 0.406 3.200 1.00 17.35 215 GLU A CA 1
ATOM 1562 C C . GLU A 1 213 ? -45.371 -1.077 3.222 1.00 18.36 215 GLU A C 1
ATOM 1563 O O . GLU A 1 213 ? -46.493 -1.435 2.822 1.00 18.06 215 GLU A O 1
ATOM 1569 N N . SER A 1 214 ? -44.449 -1.924 3.668 1.00 18.73 216 SER A N 1
ATOM 1570 C CA . SER A 1 214 ? -44.669 -3.382 3.787 1.00 20.08 216 SER A CA 1
ATOM 1571 C C . SER A 1 214 ? -45.945 -3.732 4.569 1.00 21.56 216 SER A C 1
ATOM 1572 O O . SER A 1 214 ? -46.633 -4.667 4.197 1.00 21.88 216 SER A O 1
ATOM 1575 N N . GLU A 1 215 ? -46.225 -3.008 5.658 1.00 24.16 217 GLU A N 1
ATOM 1576 C CA . GLU A 1 215 ? -47.404 -3.292 6.489 1.00 26.88 217 GLU A CA 1
ATOM 1577 C C . GLU A 1 215 ? -48.700 -2.664 5.964 1.00 27.55 217 GLU A C 1
ATOM 1578 O O . GLU A 1 215 ? -49.785 -3.011 6.435 1.00 28.10 217 GLU A O 1
ATOM 1584 N N . GLU A 1 216 ? -48.607 -1.763 4.995 1.00 27.66 218 GLU A N 1
ATOM 1585 C CA . GLU A 1 216 ? -49.806 -1.060 4.524 1.00 29.20 218 GLU A CA 1
ATOM 1586 C C . GLU A 1 216 ? -50.188 -1.249 3.058 1.00 28.26 218 GLU A C 1
ATOM 1587 O O . GLU A 1 216 ? -51.298 -0.878 2.684 1.00 29.05 218 GLU A O 1
ATOM 1593 N N . THR A 1 217 ? -49.305 -1.809 2.228 1.00 27.24 219 THR A N 1
ATOM 1594 C CA . THR A 1 217 ? -49.570 -1.897 0.786 1.00 26.57 219 THR A CA 1
ATOM 1595 C C . THR A 1 217 ? -49.548 -3.353 0.248 1.00 25.42 219 THR A C 1
ATOM 1596 O O . THR A 1 217 ? -49.189 -4.275 0.957 1.00 25.43 219 THR A O 1
ATOM 1600 N N . THR A 1 218 ? -49.952 -3.551 -0.995 1.00 23.80 220 THR A N 1
ATOM 1601 C CA . THR A 1 218 ? -49.915 -4.873 -1.619 1.00 23.98 220 THR A CA 1
ATOM 1602 C C . THR A 1 218 ? -48.528 -5.181 -2.206 1.00 23.22 220 THR A C 1
ATOM 1603 O O . THR A 1 218 ? -47.737 -4.271 -2.441 1.00 22.33 220 THR A O 1
ATOM 1607 N N . PHE A 1 219 ? -48.246 -6.451 -2.480 1.00 22.70 221 PHE A N 1
ATOM 1608 C CA . PHE A 1 219 ? -46.944 -6.833 -3.044 1.00 22.44 221 PHE A CA 1
ATOM 1609 C C . PHE A 1 219 ? -46.528 -6.019 -4.284 1.00 23.43 221 PHE A C 1
ATOM 1610 O O . PHE A 1 219 ? -45.409 -5.511 -4.355 1.00 22.04 221 PHE A O 1
ATOM 1618 N N . ASP A 1 220 ? -47.433 -5.928 -5.268 1.00 24.11 222 ASP A N 1
ATOM 1619 C CA . ASP A 1 220 ? -47.157 -5.205 -6.499 1.00 24.13 222 ASP A CA 1
ATOM 1620 C C . ASP A 1 220 ? -46.784 -3.745 -6.248 1.00 23.37 222 ASP A C 1
ATOM 1621 O O . ASP A 1 220 ? -45.801 -3.242 -6.804 1.00 23.67 222 ASP A O 1
ATOM 1626 N N . ARG A 1 221 ? -47.534 -3.073 -5.391 1.00 21.96 223 ARG A N 1
ATOM 1627 C CA . ARG A 1 221 ? -47.256 -1.677 -5.132 1.00 21.70 223 ARG A CA 1
ATOM 1628 C C . ARG A 1 221 ? -45.983 -1.564 -4.311 1.00 20.03 223 ARG A C 1
ATOM 1629 O O . ARG A 1 221 ? -45.180 -0.668 -4.553 1.00 19.41 223 ARG A O 1
ATOM 1637 N N . TYR A 1 222 ? -45.802 -2.499 -3.375 1.00 16.32 224 TYR A N 1
ATOM 1638 C CA . TYR A 1 222 ? -44.584 -2.535 -2.560 1.00 16.15 224 TYR A CA 1
ATOM 1639 C C . TYR A 1 222 ? -43.296 -2.469 -3.415 1.00 14.56 224 TYR A C 1
ATOM 1640 O O . TYR A 1 222 ? -42.383 -1.701 -3.123 1.00 14.36 224 TYR A O 1
ATOM 1649 N N . LEU A 1 223 ? -43.217 -3.299 -4.441 1.00 14.69 225 LEU A N 1
ATOM 1650 C CA . LEU A 1 223 ? -42.033 -3.299 -5.316 1.00 16.20 225 LEU A CA 1
ATOM 1651 C C . LEU A 1 223 ? -41.784 -1.919 -5.982 1.00 16.56 225 LEU A C 1
ATOM 1652 O O . LEU A 1 223 ? -40.641 -1.560 -6.228 1.00 16.08 225 LEU A O 1
ATOM 1657 N N . GLU A 1 224 ? -42.850 -1.193 -6.317 1.00 17.57 226 GLU A N 1
ATOM 1658 C CA . GLU A 1 224 ? -42.669 0.151 -6.895 1.00 18.63 226 GLU A CA 1
ATOM 1659 C C . GLU A 1 224 ? -42.108 1.115 -5.833 1.00 17.47 226 GLU A C 1
ATOM 1660 O O . GLU A 1 224 ? -41.181 1.875 -6.124 1.00 16.77 226 GLU A O 1
ATOM 1666 N N . ARG A 1 225 ? -42.618 1.030 -4.593 1.00 16.37 227 ARG A N 1
ATOM 1667 C CA . ARG A 1 225 ? -42.070 1.822 -3.473 1.00 15.42 227 ARG A CA 1
ATOM 1668 C C . ARG A 1 225 ? -40.585 1.474 -3.220 1.00 15.64 227 ARG A C 1
ATOM 1669 O O . ARG A 1 225 ? -39.740 2.346 -2.973 1.00 13.97 227 ARG A O 1
ATOM 1677 N N . GLU A 1 226 ? -40.273 0.184 -3.239 1.00 15.30 228 GLU A N 1
ATOM 1678 C CA . GLU A 1 226 ? -38.907 -0.255 -3.003 1.00 15.31 228 GLU A CA 1
ATOM 1679 C C . GLU A 1 226 ? -37.914 0.319 -4.014 1.00 16.13 228 GLU A C 1
ATOM 1680 O O . GLU A 1 226 ? -36.796 0.744 -3.652 1.00 16.88 228 GLU A O 1
ATOM 1686 N N . ALA A 1 227 ? -38.296 0.271 -5.292 1.00 16.60 229 ALA A N 1
ATOM 1687 C CA . ALA A 1 227 ? -37.437 0.743 -6.385 1.00 17.33 229 ALA A CA 1
ATOM 1688 C C . ALA A 1 227 ? -37.153 2.229 -6.230 1.00 18.33 229 ALA A C 1
ATOM 1689 O O . ALA A 1 227 ? -36.023 2.673 -6.387 1.00 15.85 229 ALA A O 1
ATOM 1691 N N . GLU A 1 228 ? -38.184 2.997 -5.869 1.00 20.13 230 GLU A N 1
ATOM 1692 C CA . GLU A 1 228 ? -37.976 4.423 -5.568 1.00 21.60 230 GLU A CA 1
ATOM 1693 C C . GLU A 1 228 ? -37.003 4.663 -4.389 1.00 21.14 230 GLU A C 1
ATOM 1694 O O . GLU A 1 228 ? -36.140 5.539 -4.470 1.00 20.13 230 GLU A O 1
ATOM 1700 N N . CYS A 1 229 ? -37.138 3.897 -3.306 1.00 20.23 231 CYS A N 1
ATOM 1701 C CA . CYS A 1 229 ? -36.211 4.029 -2.157 1.00 20.09 231 CYS A CA 1
ATOM 1702 C C . CYS A 1 229 ? -34.767 3.750 -2.506 1.00 19.08 231 CYS A C 1
ATOM 1703 O O . CYS A 1 229 ? -33.865 4.417 -1.990 1.00 18.98 231 CYS A O 1
ATOM 1706 N N . GLN A 1 230 ? -34.561 2.777 -3.393 1.00 18.94 232 GLN A N 1
ATOM 1707 C CA . GLN A 1 230 ? -33.236 2.333 -3.768 1.00 18.77 232 GLN A CA 1
ATOM 1708 C C . GLN A 1 230 ? -32.598 3.317 -4.736 1.00 18.92 232 GLN A C 1
ATOM 1709 O O . GLN A 1 230 ? -31.394 3.427 -4.725 1.00 19.38 232 GLN A O 1
ATOM 1715 N N . ARG A 1 231 ? -33.398 3.975 -5.601 1.00 18.54 233 ARG A N 1
ATOM 1716 C CA . ARG A 1 231 ? -32.872 5.067 -6.462 1.00 18.54 233 ARG A CA 1
ATOM 1717 C C . ARG A 1 231 ? -32.292 6.131 -5.563 1.00 17.58 233 ARG A C 1
ATOM 1718 O O . ARG A 1 231 ? -31.143 6.543 -5.761 1.00 17.88 233 ARG A O 1
ATOM 1726 N N . ILE A 1 232 ? -33.042 6.502 -4.529 1.00 17.63 234 ILE A N 1
ATOM 1727 C CA . ILE A 1 232 ? -32.555 7.446 -3.496 1.00 18.51 234 ILE A CA 1
ATOM 1728 C C . ILE A 1 232 ? -31.292 6.956 -2.742 1.00 19.56 234 ILE A C 1
ATOM 1729 O O . ILE A 1 232 ? -30.300 7.700 -2.659 1.00 17.53 234 ILE A O 1
ATOM 1734 N N . ALA A 1 233 ? -31.309 5.726 -2.200 1.00 17.98 235 ALA A N 1
ATOM 1735 C CA . ALA A 1 233 ? -30.139 5.294 -1.439 1.00 18.96 235 ALA A CA 1
ATOM 1736 C C . ALA A 1 233 ? -28.917 5.286 -2.355 1.00 19.14 235 ALA A C 1
ATOM 1737 O O . ALA A 1 233 ? -27.810 5.598 -1.919 1.00 19.23 235 ALA A O 1
ATOM 1739 N N . GLY A 1 234 ? -29.151 4.977 -3.625 1.00 18.90 236 GLY A N 1
ATOM 1740 C CA . GLY A 1 234 ? -28.098 4.809 -4.593 1.00 21.12 236 GLY A CA 1
ATOM 1741 C C . GLY A 1 234 ? -27.378 6.099 -4.956 1.00 22.17 236 GLY A C 1
ATOM 1742 O O . GLY A 1 234 ? -26.262 6.044 -5.433 1.00 23.76 236 GLY A O 1
ATOM 1743 N N . LEU A 1 235 ? -28.019 7.239 -4.709 1.00 22.26 237 LEU A N 1
ATOM 1744 C CA . LEU A 1 235 ? -27.500 8.539 -5.086 1.00 23.38 237 LEU A CA 1
ATOM 1745 C C . LEU A 1 235 ? -26.683 9.125 -3.958 1.00 23.81 237 LEU A C 1
ATOM 1746 O O . LEU A 1 235 ? -25.965 10.096 -4.146 1.00 24.72 237 LEU A O 1
ATOM 1751 N N . THR A 1 236 ? -26.793 8.489 -2.794 1.00 22.98 238 THR A N 1
ATOM 1752 C CA . THR A 1 236 ? -26.317 8.967 -1.534 1.00 23.33 238 THR A CA 1
ATOM 1753 C C . THR A 1 236 ? -24.763 8.903 -1.486 1.00 24.10 238 THR A C 1
ATOM 1754 O O . THR A 1 236 ? -24.133 8.103 -2.204 1.00 23.82 238 THR A O 1
ATOM 1758 N N . SER A 1 237 ? -24.133 9.746 -0.671 1.00 25.13 239 SER A N 1
ATOM 1759 C CA . SER A 1 237 ? -22.658 9.717 -0.577 1.00 26.10 239 SER A CA 1
ATOM 1760 C C . SER A 1 237 ? -22.225 8.440 0.140 1.00 25.64 239 SER A C 1
ATOM 1761 O O . SER A 1 237 ? -21.191 7.842 -0.167 1.00 25.12 239 SER A O 1
ATOM 1764 N N . ASP A 1 238 ? -23.053 8.012 1.081 1.00 24.59 240 ASP A N 1
ATOM 1765 C CA . ASP A 1 238 ? -22.744 6.810 1.834 1.00 24.32 240 ASP A CA 1
ATOM 1766 C C . ASP A 1 238 ? -22.630 5.589 0.945 1.00 23.36 240 ASP A C 1
ATOM 1767 O O . ASP A 1 238 ? -21.740 4.781 1.136 1.00 24.13 240 ASP A O 1
ATOM 1772 N N . HIS A 1 239 ? -23.498 5.471 -0.052 1.00 23.49 241 HIS A N 1
ATOM 1773 C CA . HIS A 1 239 ? -23.438 4.368 -0.995 1.00 23.34 241 HIS A CA 1
ATOM 1774 C C . HIS A 1 239 ? -22.087 4.335 -1.729 1.00 25.81 241 HIS A C 1
ATOM 1775 O O . HIS A 1 239 ? -21.477 3.258 -1.849 1.00 25.75 241 HIS A O 1
ATOM 1782 N N . ARG A 1 240 ? -21.661 5.484 -2.277 1.00 26.58 242 ARG A N 1
ATOM 1783 C CA . ARG A 1 240 ? -20.361 5.521 -2.973 1.00 28.55 242 ARG A CA 1
ATOM 1784 C C . ARG A 1 240 ? -19.155 5.316 -2.036 1.00 27.67 242 ARG A C 1
ATOM 1785 O O . ARG A 1 240 ? -18.200 4.695 -2.429 1.00 27.87 242 ARG A O 1
ATOM 1793 N N . GLU A 1 241 ? -19.229 5.760 -0.788 1.00 27.85 243 GLU A N 1
ATOM 1794 C CA . GLU A 1 241 ? -18.226 5.322 0.221 1.00 29.33 243 GLU A CA 1
ATOM 1795 C C . GLU A 1 241 ? -18.227 3.788 0.454 1.00 30.30 243 GLU A C 1
ATOM 1796 O O . GLU A 1 241 ? -17.165 3.151 0.488 1.00 30.53 243 GLU A O 1
ATOM 1802 N N . GLY A 1 242 ? -19.410 3.190 0.562 1.00 30.73 244 GLY A N 1
ATOM 1803 C CA . GLY A 1 242 ? -19.537 1.746 0.792 1.00 31.69 244 GLY A CA 1
ATOM 1804 C C . GLY A 1 242 ? -18.943 0.910 -0.317 1.00 33.20 244 GLY A C 1
ATOM 1805 O O . GLY A 1 242 ? -18.317 -0.117 -0.054 1.00 32.01 244 GLY A O 1
ATOM 1806 N N . VAL A 1 243 ? -19.131 1.358 -1.555 1.00 35.14 245 VAL A N 1
ATOM 1807 C CA . VAL A 1 243 ? -18.581 0.657 -2.715 1.00 38.51 245 VAL A CA 1
ATOM 1808 C C . VAL A 1 243 ? -17.060 0.866 -2.838 1.00 40.64 245 VAL A C 1
ATOM 1809 O O . VAL A 1 243 ? -16.346 -0.075 -3.125 1.00 41.84 245 VAL A O 1
ATOM 1813 N N . LYS A 1 244 ? -16.584 2.083 -2.610 1.00 43.72 246 LYS A N 1
ATOM 1814 C CA . LYS A 1 244 ? -15.148 2.382 -2.617 1.00 46.70 246 LYS A CA 1
ATOM 1815 C C . LYS A 1 244 ? -14.378 1.685 -1.479 1.00 48.65 246 LYS A C 1
ATOM 1816 O O . LYS A 1 244 ? -13.169 1.483 -1.589 1.00 49.11 246 LYS A O 1
ATOM 1822 N N . ALA A 1 245 ? -15.064 1.330 -0.390 1.00 50.15 247 ALA A N 1
ATOM 1823 C CA . ALA A 1 245 ? -14.424 0.644 0.733 1.00 51.71 247 ALA A CA 1
ATOM 1824 C C . ALA A 1 245 ? -14.468 -0.874 0.592 1.00 53.14 247 ALA A C 1
ATOM 1825 O O . ALA A 1 245 ? -13.599 -1.568 1.123 1.00 53.52 247 ALA A O 1
ATOM 1827 N N . PHE A 1 246 ? -15.493 -1.386 -0.086 1.00 54.75 248 PHE A N 1
ATOM 1828 C CA . PHE A 1 246 ? -15.591 -2.809 -0.402 1.00 56.43 248 PHE A CA 1
ATOM 1829 C C . PHE A 1 246 ? -14.495 -3.126 -1.403 1.00 57.26 248 PHE A C 1
ATOM 1830 O O . PHE A 1 246 ? -13.640 -3.979 -1.153 1.00 57.56 248 PHE A O 1
ATOM 1838 N N . PHE A 1 247 ? -14.507 -2.402 -2.519 1.00 58.11 249 PHE A N 1
ATOM 1839 C CA . PHE A 1 247 ? -13.492 -2.533 -3.556 1.00 58.95 249 PHE A CA 1
ATOM 1840 C C . PHE A 1 247 ? -12.151 -1.932 -3.147 1.00 58.88 249 PHE A C 1
ATOM 1841 O O . PHE A 1 247 ? -11.384 -1.485 -4.009 1.00 59.39 249 PHE A O 1
ATOM 1849 N N . GLU A 1 248 ? -11.869 -1.912 -1.845 1.00 58.34 250 GLU A N 1
ATOM 1850 C CA . GLU A 1 248 ? -10.550 -1.493 -1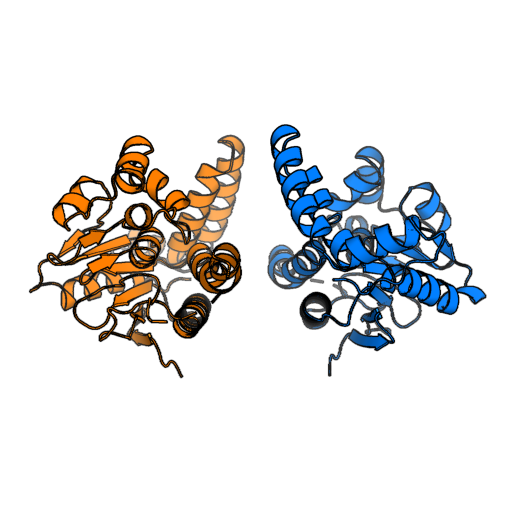.344 1.00 57.58 250 GLU A CA 1
ATOM 1851 C C . GLU A 1 248 ? -10.116 -2.265 -0.088 1.00 57.17 250 GLU A C 1
ATOM 1852 O O . GLU A 1 248 ? -9.158 -1.878 0.580 1.00 57.39 250 GLU A O 1
ATOM 1858 N N . LYS A 1 249 ? -10.818 -3.360 0.212 1.00 56.71 251 LYS A N 1
ATOM 1859 C CA . LYS A 1 249 ? -10.591 -4.172 1.428 1.00 56.20 251 LYS A CA 1
ATOM 1860 C C . LYS A 1 249 ? -10.444 -3.269 2.673 1.00 55.29 251 LYS A C 1
ATOM 1861 O O . LYS A 1 249 ? -9.540 -3.458 3.512 1.00 55.32 251 LYS A O 1
ATOM 1867 N N . ARG A 1 250 ? -11.349 -2.291 2.780 1.00 53.27 252 ARG A N 1
ATOM 1868 C CA . ARG A 1 250 ? -11.230 -1.204 3.753 1.00 51.43 252 ARG A CA 1
ATOM 1869 C C . ARG A 1 250 ? -12.526 -1.032 4.560 1.00 49.38 252 ARG A C 1
ATOM 1870 O O . ARG A 1 250 ? -13.610 -1.437 4.112 1.00 49.37 252 ARG A O 1
ATOM 1878 N N . LYS A 1 251 ? -12.388 -0.473 5.765 1.00 47.01 253 LYS A N 1
ATOM 1879 C CA . LYS A 1 251 ? -13.518 -0.092 6.632 1.00 43.85 253 LYS A CA 1
ATOM 1880 C C . LYS A 1 251 ? -14.172 1.213 6.135 1.00 41.14 253 LYS A C 1
ATOM 1881 O O . LYS A 1 251 ? -13.503 2.257 6.066 1.00 39.63 253 LYS A O 1
ATOM 1887 N N . PRO A 1 252 ? -15.486 1.159 5.800 1.00 38.12 254 PRO A N 1
ATOM 1888 C CA . PRO A 1 252 ? -16.176 2.335 5.254 1.00 35.92 254 PRO A CA 1
ATOM 1889 C C . PRO A 1 252 ? -16.360 3.400 6.315 1.00 33.47 254 PRO A C 1
ATOM 1890 O O . PRO A 1 252 ? -16.597 3.068 7.470 1.00 33.85 254 PRO A O 1
ATOM 1894 N N . LEU A 1 253 ? -16.249 4.670 5.949 1.00 31.21 255 LEU A N 1
ATOM 1895 C CA . LEU A 1 253 ? -16.634 5.727 6.872 1.00 29.70 255 LEU A CA 1
ATOM 1896 C C . LEU A 1 253 ? -17.884 6.479 6.386 1.00 27.71 255 LEU A C 1
ATOM 1897 O O . LEU A 1 253 ? -17.837 7.253 5.420 1.00 25.92 255 LEU A O 1
ATOM 1902 N N . PHE A 1 254 ? -18.987 6.272 7.100 1.00 24.96 256 PHE A N 1
ATOM 1903 C CA . PHE A 1 254 ? -20.296 6.788 6.673 1.00 23.09 256 PHE A CA 1
ATOM 1904 C C . PHE A 1 254 ? -20.656 8.103 7.362 1.00 23.35 256 PHE A C 1
ATOM 1905 O O . PHE A 1 254 ? -20.311 8.330 8.532 1.00 21.87 256 PHE A O 1
ATOM 1913 N N . GLN A 1 255 ? -21.375 8.956 6.642 1.00 23.36 257 GLN A N 1
ATOM 1914 C CA . GLN A 1 255 ? -21.766 10.233 7.177 1.00 26.27 257 GLN A CA 1
ATOM 1915 C C . GLN A 1 255 ? -23.265 10.392 7.396 1.00 25.61 257 GLN A C 1
ATOM 1916 O O . GLN A 1 255 ? -23.662 11.283 8.126 1.00 24.97 257 GLN A O 1
ATOM 1922 N N . GLY A 1 256 ? -24.083 9.507 6.823 1.00 26.29 258 GLY A N 1
ATOM 1923 C CA . GLY A 1 256 ? -25.539 9.642 6.950 1.00 26.74 258 GLY A CA 1
ATOM 1924 C C . GLY A 1 256 ? -26.215 10.445 5.846 1.00 27.62 258 GLY A C 1
ATOM 1925 O O . GLY A 1 256 ? -27.377 10.842 5.978 1.00 28.20 258 GLY A O 1
ATOM 1926 N N . ASN A 1 257 ? -25.501 10.692 4.754 1.00 27.62 259 ASN A N 1
ATOM 1927 C CA . ASN A 1 257 ? -26.100 11.323 3.567 1.00 28.87 259 ASN A CA 1
ATOM 1928 C C . ASN A 1 257 ? -25.455 10.779 2.334 1.00 28.60 259 ASN A C 1
ATOM 1929 O O . ASN A 1 257 ? -25.731 11.278 1.222 1.00 29.43 259 ASN A O 1
ATOM 1935 N N . MET B 1 1 ? -47.855 41.533 10.318 1.00 43.23 3 MET B N 1
ATOM 1936 C CA . MET B 1 1 ? -48.373 40.147 10.069 1.00 42.67 3 MET B CA 1
ATOM 1937 C C . MET B 1 1 ? -48.075 39.668 8.623 1.00 41.18 3 MET B C 1
ATOM 1938 O O . MET B 1 1 ? -46.900 39.528 8.265 1.00 41.29 3 MET B O 1
ATOM 1943 N N . TYR B 1 2 ? -49.099 39.439 7.793 1.00 38.97 4 TYR B N 1
ATOM 1944 C CA . TYR B 1 2 ? -48.870 38.829 6.462 1.00 36.23 4 TYR B CA 1
ATOM 1945 C C . TYR B 1 2 ? -48.440 39.796 5.377 1.00 35.35 4 TYR B C 1
ATOM 1946 O O . TYR B 1 2 ? -48.913 40.920 5.309 1.00 34.72 4 TYR B O 1
ATOM 1955 N N . GLU B 1 3 ? -47.600 39.302 4.476 1.00 34.49 5 GLU B N 1
ATOM 1956 C CA . GLU B 1 3 ? -47.064 40.115 3.405 1.00 33.79 5 GLU B CA 1
ATOM 1957 C C . GLU B 1 3 ? -47.593 39.802 2.000 1.00 32.13 5 GLU B C 1
ATOM 1958 O O . GLU B 1 3 ? -47.611 40.674 1.135 1.00 30.63 5 GLU B O 1
ATOM 1964 N N . THR B 1 4 ? -47.976 38.550 1.768 1.00 30.29 6 THR B N 1
ATOM 1965 C CA . THR B 1 4 ? -48.427 38.110 0.438 1.00 29.15 6 THR B CA 1
ATOM 1966 C C . THR B 1 4 ? -49.922 37.834 0.387 1.00 27.61 6 THR B C 1
ATOM 1967 O O . THR B 1 4 ? -50.479 37.539 -0.683 1.00 28.07 6 THR B O 1
ATOM 1971 N N . ILE B 1 5 ? -50.573 37.941 1.537 1.00 25.71 7 ILE B N 1
ATOM 1972 C CA . ILE B 1 5 ? -52.004 37.684 1.633 1.00 24.22 7 ILE B CA 1
ATOM 1973 C C . ILE B 1 5 ? -52.592 38.690 2.613 1.00 24.56 7 ILE B C 1
ATOM 1974 O O . ILE B 1 5 ? -51.842 39.290 3.366 1.00 23.43 7 ILE B O 1
ATOM 1979 N N . ARG B 1 6 ? -53.911 38.864 2.605 1.00 24.29 8 ARG B N 1
ATOM 1980 C CA . ARG B 1 6 ? -54.587 39.522 3.728 1.00 25.04 8 ARG B CA 1
ATOM 1981 C C . ARG B 1 6 ? -55.447 38.469 4.414 1.00 24.90 8 ARG B C 1
ATOM 1982 O O . ARG B 1 6 ? -55.977 37.536 3.763 1.00 24.02 8 ARG B O 1
ATOM 1990 N N . TYR B 1 7 ? -55.588 38.605 5.718 1.00 23.53 9 TYR B N 1
ATOM 1991 C CA . TYR B 1 7 ? -56.432 37.713 6.472 1.00 22.99 9 TYR B CA 1
ATOM 1992 C C . TYR B 1 7 ? -57.247 38.613 7.406 1.00 24.19 9 TYR B C 1
ATOM 1993 O O . TYR B 1 7 ? -56.665 39.362 8.206 1.00 23.86 9 TYR B O 1
ATOM 2002 N N . GLU B 1 8 ? -58.577 38.584 7.271 1.00 22.84 10 GLU B N 1
ATOM 2003 C CA . GLU B 1 8 ? -59.459 39.399 8.117 1.00 24.26 10 GLU B CA 1
ATOM 2004 C C . GLU B 1 8 ? -60.624 38.544 8.524 1.00 23.72 10 GLU B C 1
ATOM 2005 O O . GLU B 1 8 ? -61.248 37.928 7.648 1.00 22.38 10 GLU B O 1
ATOM 2011 N N . VAL B 1 9 ? -60.923 38.502 9.825 1.00 23.02 11 VAL B N 1
ATOM 2012 C CA . VAL B 1 9 ? -62.169 37.887 10.308 1.00 22.90 11 VAL B CA 1
ATOM 2013 C C . VAL B 1 9 ? -63.225 39.008 10.380 1.00 24.05 11 VAL B C 1
ATOM 2014 O O . VAL B 1 9 ? -63.053 40.007 11.084 1.00 23.21 11 VAL B O 1
ATOM 2018 N N . LYS B 1 10 ? -64.276 38.881 9.585 1.00 24.26 12 LYS B N 1
ATOM 2019 C CA . LYS B 1 10 ? -65.391 39.830 9.613 1.00 26.36 12 LYS B CA 1
ATOM 2020 C C . LYS B 1 10 ? -66.671 39.056 9.898 1.00 25.88 12 LYS B C 1
ATOM 2021 O O . LYS B 1 10 ? -67.094 38.184 9.103 1.00 24.68 12 LYS B O 1
ATOM 2027 N N . GLY B 1 11 ? -67.289 39.411 11.019 1.00 24.92 13 GLY B N 1
ATOM 2028 C CA . GLY B 1 11 ? -68.378 38.639 11.579 1.00 24.75 13 GLY B CA 1
ATOM 2029 C C . GLY B 1 11 ? -67.764 37.314 11.982 1.00 23.32 13 GLY B C 1
ATOM 2030 O O . GLY B 1 11 ? -66.846 37.269 12.805 1.00 24.44 13 GLY B O 1
ATOM 2031 N N . GLN B 1 12 ? -68.259 36.243 11.379 1.00 21.58 14 GLN B N 1
ATOM 2032 C CA . GLN B 1 12 ? -67.719 34.914 11.656 1.00 20.33 14 GLN B CA 1
ATOM 2033 C C . GLN B 1 12 ? -67.142 34.240 10.408 1.00 18.42 14 GLN B C 1
ATOM 2034 O O . GLN B 1 12 ? -67.091 33.020 10.307 1.00 17.73 14 GLN B O 1
ATOM 2040 N N . VAL B 1 13 ? -66.698 35.068 9.477 1.00 17.15 15 VAL B N 1
ATOM 2041 C CA . VAL B 1 13 ? -66.039 34.615 8.230 1.00 17.05 15 VAL B CA 1
ATOM 2042 C C . VAL B 1 13 ? -64.586 35.041 8.232 1.00 17.12 15 VAL B C 1
ATOM 2043 O O . VAL B 1 13 ? -64.281 36.217 8.543 1.00 16.42 15 VAL B O 1
ATOM 2047 N N . ALA B 1 14 ? -63.684 34.095 7.966 1.00 15.94 16 ALA B N 1
ATOM 2048 C CA . ALA B 1 14 ? -62.292 34.402 7.692 1.00 16.96 16 ALA B CA 1
ATOM 2049 C C . ALA B 1 14 ? -62.120 34.659 6.188 1.00 18.09 16 ALA B C 1
ATOM 2050 O O . ALA B 1 14 ? -62.328 33.751 5.348 1.00 18.02 16 ALA B O 1
ATOM 2052 N N . TRP B 1 15 ? -61.846 35.912 5.844 1.00 17.73 17 TRP B N 1
ATOM 2053 C CA . TRP B 1 15 ? -61.535 36.294 4.473 1.00 19.16 17 TRP B CA 1
ATOM 2054 C C . TRP B 1 15 ? -60.025 36.184 4.265 1.00 20.03 17 TRP B C 1
ATOM 2055 O O . TRP B 1 15 ? -59.232 36.890 4.886 1.00 20.95 17 TRP B O 1
ATOM 2066 N N . LEU B 1 16 ? -59.626 35.255 3.403 1.00 20.90 18 LEU B N 1
ATOM 2067 C CA . LEU B 1 16 ? -58.224 35.064 3.034 1.00 20.40 18 LEU B CA 1
ATOM 2068 C C . LEU B 1 16 ? -58.053 35.450 1.577 1.00 21.21 18 LEU B C 1
ATOM 2069 O O . LEU B 1 16 ? -58.560 34.748 0.679 1.00 19.39 18 LEU B O 1
ATOM 2074 N N . THR B 1 17 ? -57.339 36.565 1.325 1.00 21.02 19 THR B N 1
ATOM 2075 C CA . THR B 1 17 ? -57.260 37.095 -0.019 1.00 21.80 19 THR B CA 1
ATOM 2076 C C . THR B 1 17 ? -55.828 37.002 -0.424 1.00 22.13 19 THR B C 1
ATOM 2077 O O . THR B 1 17 ? -54.920 37.493 0.292 1.00 22.82 19 THR B O 1
ATOM 2081 N N . LEU B 1 18 ? -55.603 36.287 -1.519 1.00 20.97 20 LEU B N 1
ATOM 2082 C CA . LEU B 1 18 ? -54.279 36.188 -2.082 1.00 20.26 20 LEU B CA 1
ATOM 2083 C C . LEU B 1 18 ? -53.935 37.559 -2.603 1.00 20.74 20 LEU B C 1
ATOM 2084 O O . LEU B 1 18 ? -54.755 38.183 -3.263 1.00 21.56 20 LEU B O 1
ATOM 2089 N N . ASN B 1 19 ? -52.736 38.026 -2.286 1.00 22.63 21 ASN B N 1
ATOM 2090 C CA . ASN B 1 19 ? -52.420 39.459 -2.438 1.00 24.19 21 ASN B CA 1
ATOM 2091 C C . ASN B 1 19 ? -51.104 39.806 -3.124 1.00 24.21 21 ASN B C 1
ATOM 2092 O O . ASN B 1 19 ? -50.244 40.488 -2.547 1.00 25.40 21 ASN B O 1
ATOM 2097 N N . ARG B 1 20 ? -50.949 39.340 -4.353 1.00 25.22 22 ARG B N 1
ATOM 2098 C CA . ARG B 1 20 ? -49.858 39.791 -5.248 1.00 24.77 22 ARG B CA 1
ATOM 2099 C C . ARG B 1 20 ? -50.447 40.094 -6.605 1.00 24.74 22 ARG B C 1
ATOM 2100 O O . ARG B 1 20 ? -50.072 39.451 -7.578 1.00 24.65 22 ARG B O 1
ATOM 2108 N N . PRO B 1 21 ? -51.371 41.072 -6.684 1.00 25.09 23 PRO B N 1
ATOM 2109 C CA . PRO B 1 21 ? -52.199 41.259 -7.885 1.00 25.84 23 PRO B CA 1
ATOM 2110 C C . PRO B 1 21 ? -51.393 41.511 -9.159 1.00 27.16 23 PRO B C 1
ATOM 2111 O O . PRO B 1 21 ? -51.839 41.131 -10.254 1.00 27.57 23 PRO B O 1
ATOM 2115 N N . ASP B 1 22 ? -50.218 42.131 -9.021 1.00 28.31 24 ASP B N 1
ATOM 2116 C CA . ASP B 1 22 ? -49.414 42.517 -10.182 1.00 29.03 24 ASP B CA 1
ATOM 2117 C C . ASP B 1 22 ? -48.920 41.261 -10.923 1.00 29.34 24 ASP B C 1
ATOM 2118 O O . ASP B 1 22 ? -48.751 41.279 -12.160 1.00 29.75 24 ASP B O 1
ATOM 2123 N N . GLN B 1 23 ? -48.729 40.184 -10.157 1.00 28.58 25 GLN B N 1
ATOM 2124 C CA . GLN B 1 23 ? -48.313 38.867 -10.663 1.00 27.80 25 GLN B CA 1
ATOM 2125 C C . GLN B 1 23 ? -49.466 37.857 -10.626 1.00 26.70 25 GLN B C 1
ATOM 2126 O O . GLN B 1 23 ? -49.251 36.640 -10.549 1.00 25.46 25 GLN B O 1
ATOM 2132 N N . LEU B 1 24 ? -50.688 38.375 -10.684 1.00 25.33 26 LEU B N 1
ATOM 2133 C CA . LEU B 1 24 ? -51.895 37.565 -10.784 1.00 24.85 26 LEU B CA 1
ATOM 2134 C C . LEU B 1 24 ? -51.989 36.573 -9.604 1.00 23.67 26 LEU B C 1
ATOM 2135 O O . LEU B 1 24 ? -52.504 35.459 -9.761 1.00 24.14 26 LEU B O 1
ATOM 2140 N N . ASN B 1 25 ? -51.475 37.004 -8.445 1.00 21.71 27 ASN B N 1
ATOM 2141 C CA . ASN B 1 25 ? -51.521 36.276 -7.155 1.00 21.68 27 ASN B CA 1
ATOM 2142 C C . ASN B 1 25 ? -50.806 34.931 -7.174 1.00 21.18 27 ASN B C 1
ATOM 2143 O O . ASN B 1 25 ? -51.152 33.997 -6.437 1.00 20.08 27 ASN B O 1
ATOM 2148 N N . ALA B 1 26 ? -49.771 34.857 -8.017 1.00 20.63 28 ALA B N 1
ATOM 2149 C CA . ALA B 1 26 ? -48.998 33.644 -8.194 1.00 19.62 28 ALA B CA 1
ATOM 2150 C C . ALA B 1 26 ? -48.253 33.264 -6.907 1.00 19.97 28 ALA B C 1
ATOM 2151 O O . ALA B 1 26 ? -47.754 34.140 -6.148 1.00 18.91 28 ALA B O 1
ATOM 2153 N N . PHE B 1 27 ? -48.168 31.953 -6.671 1.00 19.19 29 PHE B N 1
ATOM 2154 C CA . PHE B 1 27 ? -47.506 31.408 -5.489 1.00 20.20 29 PHE B CA 1
ATOM 2155 C C . PHE B 1 27 ? -45.979 31.614 -5.446 1.00 21.06 29 PHE B C 1
ATOM 2156 O O . PHE B 1 27 ? -45.249 31.251 -6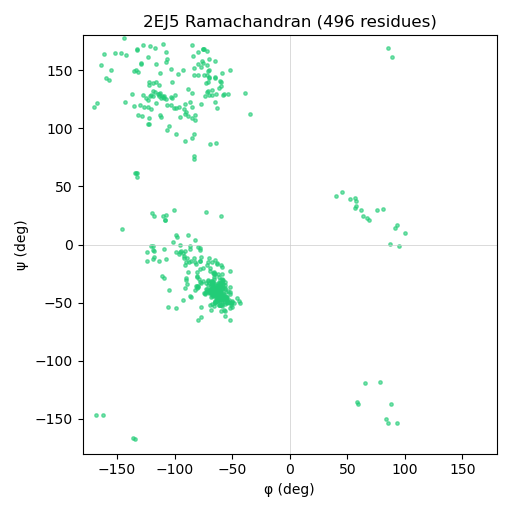.363 1.00 21.69 29 PHE B O 1
ATOM 2164 N N . THR B 1 28 ? -45.513 32.143 -4.328 1.00 22.36 30 THR B N 1
ATOM 2165 C CA . THR B 1 28 ? -44.088 32.159 -3.982 1.00 23.34 30 THR B CA 1
ATOM 2166 C C . THR B 1 28 ? -44.014 31.325 -2.711 1.00 24.47 30 THR B C 1
ATOM 2167 O O . THR B 1 28 ? -45.055 31.023 -2.115 1.00 24.00 30 THR B O 1
ATOM 2171 N N . GLU B 1 29 ? -42.803 30.974 -2.283 1.00 24.64 31 GLU B N 1
ATOM 2172 C CA . GLU B 1 29 ? -42.579 30.174 -1.083 1.00 26.14 31 GLU B CA 1
ATOM 2173 C C . GLU B 1 29 ? -43.218 30.804 0.149 1.00 25.79 31 GLU B C 1
ATOM 2174 O O . GLU B 1 29 ? -43.732 30.103 1.033 1.00 25.16 31 GLU B O 1
ATOM 2180 N N . GLN B 1 30 ? -43.143 32.130 0.198 1.00 25.54 32 GLN B N 1
ATOM 2181 C CA . GLN B 1 30 ? -43.768 32.928 1.241 1.00 25.64 32 GLN B CA 1
ATOM 2182 C C . GLN B 1 30 ? -45.283 32.816 1.188 1.00 24.10 32 GLN B C 1
ATOM 2183 O O . GLN B 1 30 ? -45.920 32.589 2.205 1.00 24.69 32 GLN B O 1
ATOM 2189 N N . MET B 1 31 ? -45.868 32.994 0.009 1.00 23.25 33 MET B N 1
ATOM 2190 C CA . MET B 1 31 ? -47.310 32.832 -0.122 1.00 21.11 33 MET B CA 1
ATOM 2191 C C . MET B 1 31 ? -47.774 31.476 0.367 1.00 21.87 33 MET B C 1
ATOM 2192 O O . MET B 1 31 ? -48.782 31.395 1.085 1.00 22.07 33 MET B O 1
ATOM 2197 N N . ASN B 1 32 ? -47.070 30.409 -0.027 1.00 20.72 34 ASN B N 1
ATOM 2198 C CA . ASN B 1 32 ? -47.486 29.083 0.374 1.00 20.76 34 ASN B CA 1
ATOM 2199 C C . ASN B 1 32 ? -47.437 28.972 1.884 1.00 21.17 34 ASN B C 1
ATOM 2200 O O . ASN B 1 32 ? -48.325 28.377 2.500 1.00 19.09 34 ASN B O 1
ATOM 2205 N N . ALA B 1 33 ? -46.370 29.532 2.478 1.00 20.97 35 ALA B N 1
ATOM 2206 C CA . ALA B 1 33 ? -46.223 29.483 3.926 1.00 21.38 35 ALA B CA 1
ATOM 2207 C C . ALA B 1 33 ? -47.286 30.311 4.627 1.00 20.80 35 ALA B C 1
ATOM 2208 O O . ALA B 1 33 ? -47.803 29.919 5.655 1.00 22.22 35 ALA B O 1
ATOM 2210 N N . GLU B 1 34 ? -47.626 31.463 4.084 1.00 21.43 36 GLU B N 1
ATOM 2211 C CA . GLU B 1 34 ? -48.583 32.310 4.763 1.00 20.82 36 GLU B CA 1
ATOM 2212 C C . GLU B 1 34 ? -49.974 31.702 4.650 1.00 20.36 36 GLU B C 1
ATOM 2213 O O . GLU B 1 34 ? -50.728 31.725 5.617 1.00 20.48 36 GLU B O 1
ATOM 2219 N N . VAL B 1 35 ? -50.300 31.110 3.493 1.00 19.35 37 VAL B N 1
ATOM 2220 C CA . VAL B 1 35 ? -51.607 30.454 3.319 1.00 18.82 37 VAL B CA 1
ATOM 2221 C C . VAL B 1 35 ? -51.771 29.309 4.295 1.00 18.08 37 VAL B C 1
ATOM 2222 O O . VAL B 1 35 ? -52.827 29.175 4.922 1.00 19.81 37 VAL B O 1
ATOM 2226 N N . THR B 1 36 ? -50.739 28.497 4.437 1.00 18.85 38 THR B N 1
ATOM 2227 C CA . THR B 1 36 ? -50.740 27.417 5.417 1.00 20.04 38 THR B CA 1
ATOM 2228 C C . THR B 1 36 ? -51.056 27.891 6.864 1.00 20.39 38 THR B C 1
ATOM 2229 O O . THR B 1 36 ? -51.879 27.298 7.567 1.00 18.67 38 THR B O 1
ATOM 2233 N N . LYS B 1 37 ? -50.379 28.957 7.286 1.00 21.39 39 LYS B N 1
ATOM 2234 C CA . LYS B 1 37 ? -50.522 29.490 8.656 1.00 23.18 39 LYS B CA 1
ATOM 2235 C C . LYS B 1 37 ? -51.923 30.044 8.827 1.00 21.64 39 LYS B C 1
ATOM 2236 O O . LYS B 1 37 ? -52.560 29.820 9.855 1.00 22.00 39 LYS B O 1
ATOM 2242 N N . ALA B 1 38 ? -52.396 30.779 7.813 1.00 19.93 40 ALA B N 1
ATOM 2243 C CA . ALA B 1 38 ? -53.722 31.376 7.842 1.00 18.49 40 ALA B CA 1
ATOM 2244 C C . ALA B 1 38 ? -54.839 30.317 7.889 1.00 18.17 40 ALA B C 1
ATOM 2245 O O . ALA B 1 38 ? -55.830 30.487 8.605 1.00 15.47 40 ALA B O 1
ATOM 2247 N N . LEU B 1 39 ? -54.673 29.213 7.145 1.00 17.86 41 LEU B N 1
ATOM 2248 C CA . LEU B 1 39 ? -55.689 28.119 7.163 1.00 18.72 41 LEU B CA 1
ATOM 2249 C C . LEU B 1 39 ? -55.753 27.441 8.533 1.00 18.63 41 LEU B C 1
ATOM 2250 O O . LEU B 1 39 ? -56.836 27.190 9.068 1.00 19.39 41 LEU B O 1
ATOM 2255 N N . LYS B 1 40 ? -54.582 27.183 9.095 1.00 19.76 42 LYS B N 1
ATOM 2256 C CA . LYS B 1 40 ? -54.462 26.636 10.441 1.00 20.89 42 LYS B CA 1
ATOM 2257 C C . LYS B 1 40 ? -55.076 27.556 11.481 1.00 20.13 42 LYS B C 1
ATOM 2258 O O . LYS B 1 40 ? -55.754 27.080 12.395 1.00 20.27 42 LYS B O 1
ATOM 2264 N N . GLN B 1 41 ? -54.865 28.863 11.315 1.00 19.90 43 GLN B N 1
ATOM 2265 C CA . GLN B 1 41 ? -55.361 29.866 12.263 1.00 19.67 43 GLN B CA 1
ATOM 2266 C C . GLN B 1 41 ? -56.880 29.877 12.191 1.00 18.37 43 GLN B C 1
ATOM 2267 O O . GLN B 1 41 ? -57.583 29.889 13.212 1.00 17.73 43 GLN B O 1
ATOM 2273 N N . ALA B 1 42 ? -57.388 29.824 10.964 1.00 16.88 44 ALA B N 1
ATOM 2274 C CA . ALA B 1 42 ? -58.825 29.807 10.729 1.00 16.93 44 ALA B CA 1
ATOM 2275 C C . ALA B 1 42 ? -59.471 28.586 11.359 1.00 16.68 44 ALA B C 1
ATOM 2276 O O . ALA B 1 42 ? -60.575 28.676 11.933 1.00 17.52 44 ALA B O 1
ATOM 2278 N N . GLY B 1 43 ? -58.783 27.446 11.297 1.00 17.38 45 GLY B N 1
ATOM 2279 C CA . GLY B 1 43 ? -59.266 26.216 11.976 1.00 17.96 45 GLY B CA 1
ATOM 2280 C C . GLY B 1 43 ? -59.319 26.293 13.500 1.00 18.03 45 GLY B C 1
ATOM 2281 O O . GLY B 1 43 ? -60.243 25.765 14.134 1.00 17.44 45 GLY B O 1
ATOM 2282 N N . ALA B 1 44 ? -58.304 26.930 14.077 1.00 20.12 46 ALA B N 1
ATOM 2283 C CA . ALA B 1 44 ? -58.179 27.097 15.535 1.00 20.50 46 ALA B CA 1
ATOM 2284 C C . ALA B 1 44 ? -59.075 28.207 16.135 1.00 20.94 46 ALA B C 1
ATOM 2285 O O . ALA B 1 44 ? -59.302 28.202 17.345 1.00 22.03 46 ALA B O 1
ATOM 2287 N N . ASP B 1 45 ? -59.523 29.167 15.315 1.00 19.69 47 ASP B N 1
ATOM 2288 C CA . ASP B 1 45 ? -60.285 30.340 15.774 1.00 20.00 47 ASP B CA 1
ATOM 2289 C C . ASP B 1 45 ? -61.733 29.973 15.925 1.00 20.75 47 ASP B C 1
ATOM 2290 O O . ASP B 1 45 ? -62.425 29.793 14.914 1.00 19.25 47 ASP B O 1
ATOM 2295 N N . PRO B 1 46 ? -62.210 29.854 17.200 1.00 21.75 48 PRO B N 1
ATOM 2296 C CA . PRO B 1 46 ? -63.604 29.531 17.481 1.00 21.60 48 PRO B CA 1
ATOM 2297 C C . PRO B 1 46 ? -64.599 30.534 16.893 1.00 21.65 48 PRO B C 1
ATOM 2298 O O . PRO B 1 46 ? -65.766 30.191 16.669 1.00 21.84 48 PRO B O 1
ATOM 2302 N N . ASN B 1 47 ? -64.163 31.773 16.682 1.00 21.71 49 ASN B N 1
ATOM 2303 C CA . ASN B 1 47 ? -65.014 32.793 16.041 1.00 21.71 49 ASN B CA 1
ATOM 2304 C C . ASN B 1 47 ? -65.146 32.641 14.513 1.00 20.97 49 ASN B C 1
ATOM 2305 O O . ASN B 1 47 ? -65.962 33.308 13.899 1.00 21.12 49 ASN B O 1
ATOM 2310 N N . VAL B 1 48 ? -64.328 31.776 13.911 1.00 19.30 50 VAL B N 1
ATOM 2311 C CA . VAL B 1 48 ? -64.368 31.565 12.461 1.00 16.75 50 VAL B CA 1
ATOM 2312 C C . VAL B 1 48 ? -65.244 30.340 12.156 1.00 16.97 50 VAL B C 1
ATOM 2313 O O . VAL B 1 48 ? -64.926 29.226 12.577 1.00 17.36 50 VAL B O 1
ATOM 2317 N N . ARG B 1 49 ? -66.329 30.552 11.419 1.00 16.24 51 ARG B N 1
ATOM 2318 C CA . ARG B 1 49 ? -67.249 29.451 11.089 1.00 16.72 51 ARG B CA 1
ATOM 2319 C C . ARG B 1 49 ? -67.357 29.200 9.574 1.00 16.75 51 ARG B C 1
ATOM 2320 O O . ARG B 1 49 ? -68.064 28.308 9.134 1.00 17.53 51 ARG B O 1
ATOM 2328 N N . CYS B 1 50 ? -66.641 30.003 8.792 1.00 17.86 52 CYS B N 1
ATOM 2329 C CA . CYS B 1 50 ? -66.555 29.855 7.321 1.00 17.04 52 CYS B CA 1
ATOM 2330 C C . CYS B 1 50 ? -65.256 30.528 6.861 1.00 16.91 52 CYS B C 1
ATOM 2331 O O . CYS B 1 50 ? -64.892 31.579 7.395 1.00 15.86 52 CYS B O 1
ATOM 2334 N N . VAL B 1 51 ? -64.562 29.929 5.885 1.00 15.07 53 VAL B N 1
ATOM 2335 C CA . VAL B 1 51 ? -63.393 30.552 5.267 1.00 16.53 53 VAL B CA 1
ATOM 2336 C C . VAL B 1 51 ? -63.753 30.862 3.812 1.00 16.38 53 VAL B C 1
ATOM 2337 O O . VAL B 1 51 ? -64.367 30.044 3.126 1.00 15.50 53 VAL B O 1
ATOM 2341 N N . VAL B 1 52 ? -63.369 32.049 3.352 1.00 16.77 54 VAL B N 1
ATOM 2342 C CA . VAL B 1 52 ? -63.403 32.398 1.919 1.00 16.96 54 VAL B CA 1
ATOM 2343 C C . VAL B 1 52 ? -61.991 32.668 1.440 1.00 17.06 54 VAL B C 1
ATOM 2344 O O . VAL B 1 52 ? -61.258 33.436 2.065 1.00 17.00 54 VAL B O 1
ATOM 2348 N N . ILE B 1 53 ? -61.633 32.051 0.315 1.00 16.47 55 ILE B N 1
ATOM 2349 C CA . ILE B 1 53 ? -60.354 32.318 -0.345 1.00 16.71 55 ILE B CA 1
ATOM 2350 C C . ILE B 1 53 ? -60.679 33.012 -1.628 1.00 17.46 55 ILE B C 1
ATOM 2351 O O . ILE B 1 53 ? -61.476 32.508 -2.431 1.00 16.53 55 ILE B O 1
ATOM 2356 N N . THR B 1 54 ? -60.069 34.175 -1.840 1.00 17.64 56 THR B N 1
ATOM 2357 C CA . THR B 1 54 ? -60.291 34.912 -3.081 1.00 18.17 56 THR B CA 1
ATOM 2358 C C . THR B 1 54 ? -58.965 35.587 -3.454 1.00 17.78 56 THR B C 1
ATOM 2359 O O . THR B 1 54 ? -57.965 35.462 -2.733 1.00 16.61 56 THR B O 1
ATOM 2363 N N . GLY B 1 55 ? -58.957 36.269 -4.587 1.00 17.72 57 GLY B N 1
ATOM 2364 C CA . GLY B 1 55 ? -57.761 36.888 -5.119 1.00 18.52 57 GLY B CA 1
ATOM 2365 C C . GLY B 1 55 ? -57.965 38.402 -5.224 1.00 18.54 57 GLY B C 1
ATOM 2366 O O . GLY B 1 55 ? -59.043 38.849 -5.562 1.00 19.14 57 GLY B O 1
ATOM 2367 N N . ALA B 1 56 ? -56.941 39.164 -4.861 1.00 19.75 58 ALA B N 1
ATOM 2368 C CA . ALA B 1 56 ? -56.900 40.629 -5.095 1.00 20.87 58 ALA B CA 1
ATOM 2369 C C . ALA B 1 56 ? -56.705 40.892 -6.580 1.00 21.42 58 ALA B C 1
ATOM 2370 O O . ALA B 1 56 ? -56.065 40.097 -7.276 1.00 21.05 58 ALA B O 1
ATOM 2372 N N . GLY B 1 57 ? -57.300 41.967 -7.070 1.00 22.39 59 GLY B N 1
ATOM 2373 C CA . GLY B 1 57 ? -57.110 42.368 -8.477 1.00 23.65 59 GLY B CA 1
ATOM 2374 C C . GLY B 1 57 ? -58.008 41.675 -9.475 1.00 24.03 59 GLY B C 1
ATOM 2375 O O . GLY B 1 57 ? -59.140 41.277 -9.142 1.00 24.21 59 GLY B O 1
ATOM 2376 N N . ARG B 1 58 ? -57.505 41.520 -10.706 1.00 23.90 60 ARG B N 1
ATOM 2377 C CA . ARG B 1 58 ? -58.293 40.903 -11.775 1.00 24.00 60 ARG B CA 1
ATOM 2378 C C . ARG B 1 58 ? -58.307 39.361 -11.721 1.00 22.27 60 ARG B C 1
ATOM 2379 O O . ARG B 1 58 ? -59.227 38.739 -12.217 1.00 21.74 60 ARG B O 1
ATOM 2387 N N . ALA B 1 59 ? -57.266 38.752 -11.165 1.00 21.09 61 ALA B N 1
ATOM 2388 C CA . ALA B 1 59 ? -57.134 37.277 -11.228 1.00 19.67 61 ALA B CA 1
ATOM 2389 C C . ALA B 1 59 ? -57.410 36.642 -9.861 1.00 19.29 61 ALA B C 1
ATOM 2390 O O . ALA B 1 59 ? -57.257 37.285 -8.801 1.00 18.38 61 ALA B O 1
ATOM 2392 N N . PHE B 1 60 ? -57.790 35.369 -9.877 1.00 18.11 62 PHE B N 1
ATOM 2393 C CA . PHE B 1 60 ? -57.903 34.623 -8.642 1.00 17.02 62 PHE B CA 1
ATOM 2394 C C . PHE B 1 60 ? -56.496 34.193 -8.255 1.00 17.36 62 PHE B C 1
ATOM 2395 O O . PHE B 1 60 ? -55.943 34.629 -7.216 1.00 17.49 62 PHE B O 1
ATOM 2403 N N . CYS B 1 61 ? -55.898 33.343 -9.096 1.00 17.39 63 CYS B N 1
ATOM 2404 C CA . CYS B 1 61 ? -54.541 32.857 -8.879 1.00 17.63 63 CYS B CA 1
ATOM 2405 C C . CYS B 1 61 ? -54.014 32.173 -10.122 1.00 18.32 63 CYS B C 1
ATOM 2406 O O . CYS B 1 61 ? -54.598 31.174 -10.585 1.00 17.80 63 CYS B O 1
ATOM 2409 N N . ALA B 1 62 ? -52.889 32.693 -10.635 1.00 19.37 64 ALA B N 1
ATOM 2410 C CA . ALA B 1 62 ? -52.247 32.182 -11.830 1.00 20.48 64 ALA B CA 1
ATOM 2411 C C . ALA B 1 62 ? -51.428 30.901 -11.650 1.00 20.81 64 ALA B C 1
ATOM 2412 O O . ALA B 1 62 ? -50.892 30.401 -12.631 1.00 19.64 64 ALA B O 1
ATOM 2414 N N . GLY B 1 63 ? -51.287 30.398 -10.416 1.00 21.08 65 GLY B N 1
ATOM 2415 C CA . GLY B 1 63 ? -50.404 29.235 -10.159 1.00 23.11 65 GLY B CA 1
ATOM 2416 C C . GLY B 1 63 ? -48.975 29.605 -9.756 1.00 23.94 65 GLY B C 1
ATOM 2417 O O . GLY B 1 63 ? -48.748 30.669 -9.209 1.00 24.16 65 GLY B O 1
ATOM 2418 N N . GLU B 1 64 ? -48.011 28.739 -10.017 1.00 23.78 66 GLU B N 1
ATOM 2419 C CA . GLU B 1 64 ? -46.641 28.993 -9.571 1.00 25.41 66 GLU B CA 1
ATOM 2420 C C . GLU B 1 64 ? -46.084 30.310 -10.169 1.00 26.20 66 GLU B C 1
ATOM 2421 O O . GLU B 1 64 ? -46.270 30.585 -11.350 1.00 24.11 66 GLU B O 1
ATOM 2427 N N . ASP B 1 65 ? -45.407 31.109 -9.341 1.00 27.92 67 ASP B N 1
ATOM 2428 C CA . ASP B 1 65 ? -44.805 32.338 -9.824 1.00 30.23 67 ASP B CA 1
ATOM 2429 C C . ASP B 1 65 ? -43.574 31.955 -10.648 1.00 32.28 67 ASP B C 1
ATOM 2430 O O . ASP B 1 65 ? -42.729 31.185 -10.175 1.00 32.20 67 ASP B O 1
ATOM 2435 N N . LEU B 1 66 ? -43.511 32.485 -11.865 1.00 34.72 68 LEU B N 1
ATOM 2436 C CA . LEU B 1 66 ? -42.471 32.157 -12.843 1.00 38.36 68 LEU B CA 1
ATOM 2437 C C . LEU B 1 66 ? -41.143 32.879 -12.653 1.00 39.79 68 LEU B C 1
ATOM 2438 O O . LEU B 1 66 ? -40.094 32.367 -13.086 1.00 40.66 68 LEU B O 1
ATOM 2443 N N . SER B 1 67 ? -41.175 34.074 -12.060 1.00 41.06 69 SER B N 1
ATOM 2444 C CA . SER B 1 67 ? -39.951 34.863 -11.876 1.00 42.57 69 SER B CA 1
ATOM 2445 C C . SER B 1 67 ? -38.928 34.104 -11.030 1.00 42.76 69 SER B C 1
ATOM 2446 O O . SER B 1 67 ? -39.282 33.140 -10.343 1.00 43.52 69 SER B O 1
ATOM 2449 N N . ASP B 1 74 ? -35.757 21.037 -7.753 1.00 29.92 76 ASP B N 1
ATOM 2450 C CA . ASP B 1 74 ? -36.441 19.786 -8.131 1.00 29.78 76 ASP B CA 1
ATOM 2451 C C . ASP B 1 74 ? -37.951 20.043 -8.097 1.00 28.40 76 ASP B C 1
ATOM 2452 O O . ASP B 1 74 ? -38.431 20.570 -7.109 1.00 27.07 76 ASP B O 1
ATOM 2457 N N . HIS B 1 75 ? -38.703 19.679 -9.145 1.00 27.56 77 HIS B N 1
ATOM 2458 C CA . HIS B 1 75 ? -40.194 19.833 -9.120 1.00 26.21 77 HIS B CA 1
ATOM 2459 C C . HIS B 1 75 ? -40.918 19.061 -8.021 1.00 26.13 77 HIS B C 1
ATOM 2460 O O . HIS B 1 75 ? -41.933 19.529 -7.483 1.00 25.96 77 HIS B O 1
ATOM 2467 N N . GLY B 1 76 ? -40.407 17.871 -7.723 1.00 24.78 78 GLY B N 1
ATOM 2468 C CA . GLY B 1 76 ? -40.901 17.043 -6.628 1.00 24.23 78 GLY B CA 1
ATOM 2469 C C . GLY B 1 76 ? -40.683 17.751 -5.303 1.00 24.35 78 GLY B C 1
ATOM 2470 O O . GLY B 1 76 ? -41.584 17.831 -4.480 1.00 23.27 78 GLY B O 1
ATOM 2471 N N . ASP B 1 77 ? -39.479 18.266 -5.098 1.00 23.89 79 ASP B N 1
ATOM 2472 C CA . ASP B 1 77 ? -39.165 18.917 -3.848 1.00 24.90 79 ASP B CA 1
ATOM 2473 C C . ASP B 1 77 ? -39.908 20.202 -3.652 1.00 23.83 79 ASP B C 1
ATOM 2474 O O . ASP B 1 77 ? -40.262 20.538 -2.520 1.00 23.76 79 ASP B O 1
ATOM 2479 N N . VAL B 1 78 ? -40.200 20.909 -4.742 1.00 22.58 80 VAL B N 1
ATOM 2480 C CA . VAL B 1 78 ? -41.044 22.110 -4.623 1.00 21.78 80 VAL B CA 1
ATOM 2481 C C . VAL B 1 78 ? -42.438 21.749 -4.096 1.00 20.67 80 VAL B C 1
ATOM 2482 O O . VAL B 1 78 ? -42.965 22.396 -3.158 1.00 20.33 80 VAL B O 1
ATOM 2486 N N . LEU B 1 79 ? -43.020 20.714 -4.696 1.00 20.03 81 LEU B N 1
ATOM 2487 C CA . LEU B 1 79 ? -44.333 20.231 -4.298 1.00 19.63 81 LEU B CA 1
ATOM 2488 C C . LEU B 1 79 ? -44.330 19.718 -2.840 1.00 21.03 81 LEU B C 1
ATOM 2489 O O . LEU B 1 79 ? -45.217 20.076 -2.054 1.00 20.99 81 LEU B O 1
ATOM 2494 N N . ARG B 1 80 ? -43.339 18.907 -2.479 1.00 21.54 82 ARG B N 1
ATOM 2495 C CA . ARG B 1 80 ? -43.290 18.366 -1.099 1.00 23.53 82 ARG B CA 1
ATOM 2496 C C . ARG B 1 80 ? -43.093 19.415 -0.032 1.00 23.72 82 ARG B C 1
ATOM 2497 O O . ARG B 1 80 ? -43.686 19.301 1.029 1.00 24.50 82 ARG B O 1
ATOM 2505 N N . SER B 1 81 ? -42.254 20.411 -0.301 1.00 24.17 83 SER B N 1
ATOM 2506 C CA . SER B 1 81 ? -41.867 21.375 0.719 1.00 24.59 83 SER B CA 1
ATOM 2507 C C . SER B 1 81 ? -42.756 22.588 0.803 1.00 23.36 83 SER B C 1
ATOM 2508 O O . SER B 1 81 ? -42.875 23.149 1.874 1.00 23.07 83 SER B O 1
ATOM 2511 N N . ARG B 1 82 ? -43.354 23.001 -0.316 1.00 21.52 84 ARG B N 1
ATOM 2512 C CA . ARG B 1 82 ? -44.131 24.238 -0.377 1.00 20.96 84 ARG B CA 1
ATOM 2513 C C . ARG B 1 82 ? -45.642 23.980 -0.426 1.00 19.91 84 ARG B C 1
ATOM 2514 O O . ARG B 1 82 ? -46.413 24.498 0.419 1.00 18.02 84 ARG B O 1
ATOM 2522 N N . TYR B 1 83 ? -46.057 23.157 -1.388 1.00 18.73 85 TYR B N 1
ATOM 2523 C CA . TYR B 1 83 ? -47.477 22.938 -1.623 1.00 18.36 85 TYR B CA 1
ATOM 2524 C C . TYR B 1 83 ? -48.124 21.924 -0.694 1.00 18.03 85 TYR B C 1
ATOM 2525 O O . TYR B 1 83 ? -49.294 22.061 -0.348 1.00 19.60 85 TYR B O 1
ATOM 2534 N N . ALA B 1 84 ? -47.400 20.881 -0.320 1.00 18.30 86 ALA B N 1
ATOM 2535 C CA . ALA B 1 84 ? -48.016 19.819 0.467 1.00 19.14 86 ALA B CA 1
ATOM 2536 C C . ALA B 1 84 ? -48.493 20.323 1.842 1.00 18.18 86 ALA B C 1
ATOM 2537 O O . ALA B 1 84 ? -49.599 20.014 2.235 1.00 18.49 86 ALA B O 1
ATOM 2539 N N . PRO B 1 85 ? -47.663 21.103 2.567 1.00 18.92 87 PRO B N 1
ATOM 2540 C CA . PRO B 1 85 ? -48.181 21.674 3.810 1.00 18.71 87 PRO B CA 1
ATOM 2541 C C . PRO B 1 85 ? -49.468 22.477 3.597 1.00 18.59 87 PRO B C 1
ATOM 2542 O O . PRO B 1 85 ? -50.396 22.365 4.418 1.00 18.22 87 PRO B O 1
ATOM 2546 N N . MET B 1 86 ? -49.535 23.257 2.500 1.00 17.47 88 MET B N 1
ATOM 2547 C CA . MET B 1 86 ? -50.679 24.128 2.226 1.00 16.08 88 MET B CA 1
ATOM 2548 C C . MET B 1 86 ? -51.928 23.313 1.884 1.00 16.64 88 MET B C 1
ATOM 2549 O O . MET B 1 86 ? -53.003 23.531 2.454 1.00 16.43 88 MET B O 1
ATOM 2554 N N . MET B 1 87 ? -51.804 22.398 0.934 1.00 16.52 89 MET B N 1
ATOM 2555 C CA . MET B 1 87 ? -52.953 21.571 0.536 1.00 17.29 89 MET B CA 1
ATOM 2556 C C . MET B 1 87 ? -53.386 20.653 1.698 1.00 17.65 89 MET B C 1
ATOM 2557 O O . MET B 1 87 ? -54.572 20.353 1.863 1.00 17.33 89 MET B O 1
ATOM 2562 N N . LYS B 1 88 ? -52.430 20.197 2.516 1.00 18.26 90 LYS B N 1
ATOM 2563 C CA . LYS B 1 88 ? -52.818 19.367 3.662 1.00 18.95 90 LYS B CA 1
ATOM 2564 C C . LYS B 1 88 ? -53.584 20.174 4.733 1.00 19.46 90 LYS B C 1
ATOM 2565 O O . LYS B 1 88 ? -54.562 19.696 5.306 1.00 19.94 90 LYS B O 1
ATOM 2571 N N . ALA B 1 89 ? -53.149 21.392 4.999 1.00 19.42 91 ALA B N 1
ATOM 2572 C CA . ALA B 1 89 ? -53.888 22.257 5.917 1.00 19.66 91 ALA B CA 1
ATOM 2573 C C . ALA B 1 89 ? -55.328 22.514 5.446 1.00 20.00 91 ALA B C 1
ATOM 2574 O O . ALA B 1 89 ? -56.271 22.540 6.258 1.00 19.11 91 ALA B O 1
ATOM 2576 N N . LEU B 1 90 ? -55.514 22.679 4.137 1.00 19.29 92 LEU B N 1
ATOM 2577 C CA . LEU B 1 90 ? -56.861 22.852 3.590 1.00 19.20 92 LEU B CA 1
ATOM 2578 C C . LEU B 1 90 ? -57.700 21.593 3.719 1.00 20.10 92 LEU B C 1
ATOM 2579 O O . LEU B 1 90 ? -58.899 21.650 4.105 1.00 19.31 92 LEU B O 1
ATOM 2584 N N . HIS B 1 91 ? -57.079 20.457 3.392 1.00 19.77 93 HIS B N 1
ATOM 2585 C CA . HIS B 1 91 ? -57.780 19.196 3.294 1.00 22.19 93 HIS B CA 1
ATOM 2586 C C . HIS B 1 91 ? -58.256 18.773 4.678 1.00 22.83 93 HIS B C 1
ATOM 2587 O O . HIS B 1 91 ? -59.285 18.117 4.804 1.00 23.79 93 HIS B O 1
ATOM 2594 N N . HIS B 1 92 ? -57.514 19.144 5.706 1.00 23.34 94 HIS B N 1
ATOM 2595 C CA . HIS B 1 92 ? -57.889 18.724 7.063 1.00 24.58 94 HIS B CA 1
ATOM 2596 C C . HIS B 1 92 ? -58.771 19.703 7.839 1.00 23.04 94 HIS B C 1
ATOM 2597 O O . HIS B 1 92 ? -59.245 19.372 8.906 1.00 22.77 94 HIS B O 1
ATOM 2604 N N . LEU B 1 93 ? -58.991 20.898 7.288 1.00 21.09 95 LEU B N 1
ATOM 2605 C CA . LEU B 1 93 ? -59.898 21.883 7.854 1.00 21.64 95 LEU B CA 1
ATOM 2606 C C . LEU B 1 93 ? -61.328 21.334 7.830 1.00 21.41 95 LEU B C 1
ATOM 2607 O O . LEU B 1 93 ? -61.805 20.876 6.792 1.00 22.36 95 LEU B O 1
ATOM 2612 N N . GLU B 1 94 ? -62.019 21.390 8.958 1.00 20.44 96 GLU B N 1
ATOM 2613 C CA . GLU B 1 94 ? -63.371 20.865 8.985 1.00 20.13 96 GLU B CA 1
ATOM 2614 C C . GLU B 1 94 ? -64.447 21.948 8.839 1.00 20.47 96 GLU B C 1
ATOM 2615 O O . GLU B 1 94 ? -65.605 21.639 8.627 1.00 22.36 96 GLU B O 1
ATOM 2621 N N . LYS B 1 95 ? -64.047 23.215 8.842 1.00 18.87 97 LYS B N 1
ATOM 2622 C CA . LYS B 1 95 ? -64.963 24.313 8.575 1.00 17.34 97 LYS B CA 1
ATOM 2623 C C . LYS B 1 95 ? -65.181 24.438 7.061 1.00 17.38 97 LYS B C 1
ATOM 2624 O O . LYS B 1 95 ? -64.319 24.005 6.282 1.00 15.78 97 LYS B O 1
ATOM 2630 N N . PRO B 1 96 ? -66.322 25.011 6.654 1.00 16.35 98 PRO B N 1
ATOM 2631 C CA . PRO B 1 96 ? -66.588 25.099 5.237 1.00 16.34 98 PRO B CA 1
ATOM 2632 C C . PRO B 1 96 ? -65.697 26.167 4.574 1.00 16.64 98 PRO B C 1
ATOM 2633 O O . PRO B 1 96 ? -65.409 27.258 5.153 1.00 16.10 98 PRO B O 1
ATOM 2637 N N . VAL B 1 97 ? -65.191 25.823 3.391 1.00 15.78 99 VAL B N 1
ATOM 2638 C CA . VAL B 1 97 ? -64.289 26.717 2.683 1.00 14.69 99 VAL B CA 1
ATOM 2639 C C . VAL B 1 97 ? -64.905 27.031 1.328 1.00 15.71 99 VAL B C 1
ATOM 2640 O O . VAL B 1 97 ? -65.272 26.102 0.570 1.00 15.03 99 VAL B O 1
ATOM 2644 N N . VAL B 1 98 ? -65.008 28.323 1.026 1.00 14.74 100 VAL B N 1
ATOM 2645 C CA . VAL B 1 98 ? -65.536 28.818 -0.244 1.00 14.57 100 VAL B CA 1
ATOM 2646 C C . VAL B 1 98 ? -64.381 29.411 -1.086 1.00 16.09 100 VAL B C 1
ATOM 2647 O O . VAL B 1 98 ? -63.628 30.290 -0.596 1.00 16.80 100 VAL B O 1
ATOM 2651 N N . ALA B 1 99 ? -64.221 28.946 -2.335 1.00 15.72 101 ALA B N 1
ATOM 2652 C CA . ALA B 1 99 ? -63.315 29.621 -3.293 1.00 14.99 101 ALA B CA 1
ATOM 2653 C C . ALA B 1 99 ? -64.148 30.623 -4.029 1.00 15.61 101 ALA B C 1
ATOM 2654 O O . ALA B 1 99 ? -65.070 30.255 -4.767 1.00 17.03 101 ALA B O 1
ATOM 2656 N N . ALA B 1 100 ? -63.882 31.907 -3.809 1.00 16.09 102 ALA B N 1
ATOM 2657 C CA . ALA B 1 100 ? -64.620 32.930 -4.530 1.00 16.32 102 ALA B CA 1
ATOM 2658 C C . ALA B 1 100 ? -63.661 33.311 -5.674 1.00 16.35 102 ALA B C 1
ATOM 2659 O O . ALA B 1 100 ? -62.701 34.071 -5.467 1.00 17.82 102 ALA B O 1
ATOM 2661 N N . VAL B 1 101 ? -63.874 32.683 -6.829 1.00 15.98 103 VAL B N 1
ATOM 2662 C CA . VAL B 1 101 ? -63.005 32.776 -7.986 1.00 16.35 103 VAL B CA 1
ATOM 2663 C C . VAL B 1 101 ? -63.357 34.036 -8.781 1.00 16.60 103 VAL B C 1
ATOM 2664 O O . VAL B 1 101 ? -64.294 34.046 -9.579 1.00 16.54 103 VAL B O 1
ATOM 2668 N N . ASN B 1 102 ? -62.619 35.103 -8.512 1.00 17.97 104 ASN B N 1
ATOM 2669 C CA . ASN B 1 102 ? -63.013 36.451 -8.964 1.00 19.09 104 ASN B CA 1
ATOM 2670 C C . ASN B 1 102 ? -62.525 36.723 -10.396 1.00 19.16 104 ASN B C 1
ATOM 2671 O O . ASN B 1 102 ? -62.942 37.695 -11.049 1.00 19.10 104 ASN B O 1
ATOM 2676 N N . GLY B 1 103 ? -61.621 35.878 -10.875 1.00 19.01 105 GLY B N 1
ATOM 2677 C CA . GLY B 1 103 ? -61.120 36.031 -12.253 1.00 18.59 105 GLY B CA 1
ATOM 2678 C C . GLY B 1 103 ? -60.346 34.788 -12.598 1.00 19.13 105 GLY B C 1
ATOM 2679 O O . GLY B 1 103 ? -60.681 33.690 -12.100 1.00 17.37 105 GLY B O 1
ATOM 2680 N N . ALA B 1 104 ? -59.295 34.959 -13.411 1.00 17.79 106 ALA B N 1
ATOM 2681 C CA . ALA B 1 104 ? -58.503 33.813 -13.896 1.00 17.61 106 ALA B CA 1
ATOM 2682 C C . ALA B 1 104 ? -57.879 32.916 -12.818 1.00 16.93 106 ALA B C 1
ATOM 2683 O O . ALA B 1 104 ? -57.216 33.388 -11.906 1.00 17.26 106 ALA B O 1
ATOM 2685 N N . ALA B 1 105 ? -58.102 31.607 -12.939 1.00 16.31 107 ALA B N 1
ATOM 2686 C CA . ALA B 1 105 ? -57.411 30.627 -12.093 1.00 16.25 107 ALA B CA 1
ATOM 2687 C C . ALA B 1 105 ? -56.685 29.666 -13.014 1.00 15.09 107 ALA B C 1
ATOM 2688 O O . ALA B 1 105 ? -57.317 29.057 -13.897 1.00 16.24 107 ALA B O 1
ATOM 2690 N N . ALA B 1 106 ? -55.376 29.532 -12.821 1.00 15.59 108 ALA B N 1
ATOM 2691 C CA . ALA B 1 106 ? -54.539 28.732 -13.710 1.00 15.59 108 ALA B CA 1
ATOM 2692 C C . ALA B 1 106 ? -53.588 27.860 -12.919 1.00 15.61 108 ALA B C 1
ATOM 2693 O O . ALA B 1 106 ? -53.158 28.256 -11.822 1.00 16.26 108 ALA B O 1
ATOM 2695 N N . GLY B 1 107 ? -53.228 26.684 -13.455 1.00 14.75 109 GLY B N 1
ATOM 2696 C CA . GLY B 1 107 ? -52.197 25.855 -12.813 1.00 15.11 109 GLY B CA 1
ATOM 2697 C C . GLY B 1 107 ? -52.617 25.522 -11.384 1.00 15.12 109 GLY B C 1
ATOM 2698 O O . GLY B 1 107 ? -53.786 25.174 -11.146 1.00 15.08 109 GLY B O 1
ATOM 2699 N N . ALA B 1 108 ? -51.688 25.634 -10.444 1.00 14.23 110 ALA B N 1
ATOM 2700 C CA . ALA B 1 108 ? -51.973 25.404 -9.019 1.00 14.57 110 ALA B CA 1
ATOM 2701 C C . ALA B 1 108 ? -53.064 26.337 -8.451 1.00 14.87 110 ALA B C 1
ATOM 2702 O O . ALA B 1 108 ? -53.653 26.036 -7.406 1.00 13.80 110 ALA B O 1
ATOM 2704 N N . GLY B 1 109 ? -53.346 27.471 -9.118 1.00 14.78 111 GLY B N 1
ATOM 2705 C CA . GLY B 1 109 ? -54.475 28.304 -8.695 1.00 13.64 111 GLY B CA 1
ATOM 2706 C C . GLY B 1 109 ? -55.804 27.591 -8.933 1.00 14.38 111 GLY B C 1
ATOM 2707 O O . GLY B 1 109 ? -56.724 27.723 -8.149 1.00 15.09 111 GLY B O 1
ATOM 2708 N N . MET B 1 110 ? -55.917 26.861 -10.031 1.00 12.58 112 MET B N 1
ATOM 2709 C CA . MET B 1 110 ? -57.119 26.057 -10.273 1.00 13.09 112 MET B CA 1
ATOM 2710 C C . MET B 1 110 ? -57.156 24.917 -9.256 1.00 14.54 112 MET B C 1
ATOM 2711 O O . MET B 1 110 ? -58.210 24.628 -8.714 1.00 15.21 112 MET B O 1
ATOM 2716 N N . SER B 1 111 ? -56.004 24.314 -8.975 1.00 14.66 113 SER B N 1
ATOM 2717 C CA . SER B 1 111 ? -55.932 23.210 -7.997 1.00 15.36 113 SER B CA 1
ATOM 2718 C C . SER B 1 111 ? -56.486 23.666 -6.640 1.00 15.21 113 SER B C 1
ATOM 2719 O O . SER B 1 111 ? -57.284 22.961 -5.999 1.00 15.05 113 SER B O 1
ATOM 2722 N N . LEU B 1 112 ? -56.081 24.854 -6.211 1.00 14.08 114 LEU B N 1
ATOM 2723 C CA . LEU B 1 112 ? -56.581 25.379 -4.947 1.00 13.55 114 LEU B CA 1
ATOM 2724 C C . LEU B 1 112 ? -58.087 25.536 -4.973 1.00 13.28 114 LEU B C 1
ATOM 2725 O O . LEU B 1 112 ? -58.754 25.210 -3.988 1.00 13.50 114 LEU B O 1
ATOM 2730 N N . ALA B 1 113 ? -58.647 26.039 -6.080 1.00 12.50 115 ALA B N 1
ATOM 2731 C CA . ALA B 1 113 ? -60.102 26.188 -6.156 1.00 12.68 115 ALA B CA 1
ATOM 2732 C C . ALA B 1 113 ? -60.802 24.821 -6.080 1.00 13.12 115 ALA B C 1
ATOM 2733 O O . ALA B 1 113 ? -61.867 24.673 -5.425 1.00 13.30 115 ALA B O 1
ATOM 2735 N N . LEU B 1 114 ? -60.224 23.838 -6.781 1.00 12.33 116 LEU B N 1
ATOM 2736 C CA . LEU B 1 114 ? -60.790 22.463 -6.822 1.00 12.86 116 LEU B CA 1
ATOM 2737 C C . LEU B 1 114 ? -60.846 21.809 -5.447 1.00 13.94 116 LEU B C 1
ATOM 2738 O O . LEU B 1 114 ? -61.702 20.948 -5.214 1.00 14.83 116 LEU B O 1
ATOM 2743 N N . ALA B 1 115 ? -59.931 22.211 -4.558 1.00 12.87 117 ALA B N 1
ATOM 2744 C CA . ALA B 1 115 ? -59.799 21.618 -3.253 1.00 13.68 117 ALA B CA 1
ATOM 2745 C C . ALA B 1 115 ? -60.798 22.206 -2.266 1.00 14.09 117 ALA B C 1
ATOM 2746 O O . ALA B 1 115 ? -60.981 21.632 -1.200 1.00 15.10 117 ALA B O 1
ATOM 2748 N N . CYS B 1 116 ? -61.415 23.347 -2.597 1.00 13.29 118 CYS B N 1
ATOM 2749 C CA . CYS B 1 116 ? -62.398 24.020 -1.708 1.00 13.76 118 CYS B CA 1
ATOM 2750 C C . CYS B 1 116 ? -63.764 23.344 -1.702 1.00 14.20 118 CYS B C 1
ATOM 2751 O O . CYS B 1 116 ? -64.083 22.630 -2.638 1.00 12.91 118 CYS B O 1
ATOM 2754 N N . ASP B 1 117 ? -64.565 23.566 -0.642 1.00 14.08 119 ASP B N 1
ATOM 2755 C CA . ASP B 1 117 ? -65.906 22.938 -0.570 1.00 14.99 119 ASP B CA 1
ATOM 2756 C C . ASP B 1 117 ? -66.888 23.468 -1.610 1.00 14.85 119 ASP B C 1
ATOM 2757 O O . ASP B 1 117 ? -67.635 22.689 -2.205 1.00 13.80 119 ASP B O 1
ATOM 2762 N N . PHE B 1 118 ? -66.896 24.792 -1.811 1.00 15.80 120 PHE B N 1
ATOM 2763 C CA . PHE B 1 118 ? -67.763 25.439 -2.782 1.00 15.17 120 PHE B CA 1
ATOM 2764 C C . PHE B 1 118 ? -66.925 26.349 -3.666 1.00 15.09 120 PHE B C 1
ATOM 2765 O O . PHE B 1 118 ? -65.888 26.838 -3.240 1.00 16.00 120 PHE B O 1
ATOM 2773 N N . ARG B 1 119 ? -67.417 26.626 -4.865 1.00 14.59 121 ARG B N 1
ATOM 2774 C CA . ARG B 1 119 ? -66.731 27.468 -5.837 1.00 14.79 121 ARG B CA 1
ATOM 2775 C C . ARG B 1 119 ? -67.770 28.467 -6.353 1.00 15.53 121 ARG B C 1
ATOM 2776 O O . ARG B 1 119 ? -68.755 28.084 -6.990 1.00 15.75 121 ARG B O 1
ATOM 2784 N N . LEU B 1 120 ? -67.596 29.732 -6.005 1.00 15.40 122 LEU B N 1
ATOM 2785 C CA . LEU B 1 120 ? -68.464 30.760 -6.554 1.00 15.18 122 LEU B CA 1
ATOM 2786 C C . LEU B 1 120 ? -67.691 31.376 -7.690 1.00 15.11 122 LEU B C 1
ATOM 2787 O O . LEU B 1 120 ? -66.623 31.913 -7.475 1.00 14.46 122 LEU B O 1
ATOM 2792 N N . LEU B 1 121 ? -68.204 31.257 -8.914 1.00 15.30 123 LEU B N 1
ATOM 2793 C CA . LEU B 1 121 ? -67.454 31.784 -10.051 1.00 18.23 123 LEU B CA 1
ATOM 2794 C C . LEU B 1 121 ? -67.998 33.152 -10.454 1.00 19.49 123 LEU B C 1
ATOM 2795 O O . LEU B 1 121 ? -69.198 33.296 -10.676 1.00 20.25 123 LEU B O 1
ATOM 2800 N N . SER B 1 122 ? -67.114 34.135 -10.580 1.00 20.59 124 SER B N 1
ATOM 2801 C CA . SER B 1 122 ? -67.494 35.403 -11.185 1.00 21.97 124 SER B CA 1
ATOM 2802 C C . SER B 1 122 ? -67.720 35.168 -12.683 1.00 22.90 124 SER B C 1
ATOM 2803 O O . SER B 1 122 ? -67.091 34.275 -13.270 1.00 21.77 124 SER B O 1
ATOM 2806 N N . GLU B 1 123 ? -68.608 35.947 -13.311 1.00 23.16 125 GLU B N 1
ATOM 2807 C CA . GLU B 1 123 ? -68.774 35.857 -14.775 1.00 24.87 125 GLU B CA 1
ATOM 2808 C C . GLU B 1 123 ? -67.437 35.991 -15.537 1.00 22.99 125 GLU B C 1
ATOM 2809 O O . GLU B 1 123 ? -67.306 35.521 -16.659 1.00 22.72 125 GLU B O 1
ATOM 2815 N N . LYS B 1 124 ? -66.446 36.610 -14.913 1.00 23.41 126 LYS B N 1
ATOM 2816 C CA . LYS B 1 124 ? -65.119 36.775 -15.529 1.00 23.76 126 LYS B CA 1
ATOM 2817 C C . LYS B 1 124 ? -64.052 35.753 -15.073 1.00 22.84 126 LYS B C 1
ATOM 2818 O O . LYS B 1 124 ? -62.887 35.870 -15.432 1.00 24.33 126 LYS B O 1
ATOM 2824 N N . ALA B 1 125 ? -64.468 34.738 -14.323 1.00 21.01 127 ALA B N 1
ATOM 2825 C CA . ALA B 1 125 ? -63.580 33.665 -13.913 1.00 20.60 127 ALA B CA 1
ATOM 2826 C C . ALA B 1 125 ? -63.330 32.735 -15.089 1.00 19.92 127 ALA B C 1
ATOM 2827 O O . ALA B 1 125 ? -64.148 32.655 -16.003 1.00 20.08 127 ALA B O 1
ATOM 2829 N N . SER B 1 126 ? -62.217 32.012 -15.065 1.00 19.34 128 SER B N 1
ATOM 2830 C CA . SER B 1 126 ? -61.958 30.967 -16.057 1.00 18.62 128 SER B CA 1
ATOM 2831 C C . SER B 1 126 ? -61.061 29.968 -15.349 1.00 19.10 128 SER B C 1
ATOM 2832 O O . SER B 1 126 ? -60.490 30.301 -14.319 1.00 18.22 128 SER B O 1
ATOM 2835 N N . PHE B 1 127 ? -60.921 28.767 -15.899 1.00 18.42 129 PHE B N 1
ATOM 2836 C CA . PHE B 1 127 ? -60.020 27.763 -15.295 1.00 17.45 129 PHE B CA 1
ATOM 2837 C C . PHE B 1 127 ? -59.116 27.303 -16.401 1.00 17.40 129 PHE B C 1
ATOM 2838 O O . PHE B 1 127 ? -59.619 26.898 -17.438 1.00 17.25 129 PHE B O 1
ATOM 2846 N N . ALA B 1 128 ? -57.803 27.320 -16.187 1.00 17.20 130 ALA B N 1
ATOM 2847 C CA . ALA B 1 128 ? -56.877 26.899 -17.233 1.00 17.56 130 ALA B CA 1
ATOM 2848 C C . ALA B 1 128 ? -56.027 25.786 -16.680 1.00 18.69 130 ALA B C 1
ATOM 2849 O O . ALA B 1 128 ? -55.142 26.028 -15.885 1.00 17.40 130 ALA B O 1
ATOM 2851 N N . PRO B 1 129 ? -56.325 24.540 -17.077 1.00 19.78 131 PRO B N 1
ATOM 2852 C CA . PRO B 1 129 ? -55.511 23.392 -16.634 1.00 20.98 131 PRO B CA 1
ATOM 2853 C C . PRO B 1 129 ? -54.301 23.324 -17.568 1.00 21.24 131 PRO B C 1
ATOM 2854 O O . PRO B 1 129 ? -54.242 22.482 -18.427 1.00 21.62 131 PRO B O 1
ATOM 2858 N N . ALA B 1 130 ? -53.363 24.245 -17.394 1.00 21.02 132 ALA B N 1
ATOM 2859 C CA . ALA B 1 130 ? -52.364 24.570 -18.416 1.00 20.68 132 ALA B CA 1
ATOM 2860 C C . ALA B 1 130 ? -51.062 23.758 -18.334 1.00 19.94 132 ALA B C 1
ATOM 2861 O O . ALA B 1 130 ? -50.174 23.855 -19.234 1.00 20.33 132 ALA B O 1
ATOM 2863 N N . PHE B 1 131 ? -50.959 22.947 -17.276 1.00 16.89 133 PHE B N 1
ATOM 2864 C CA . PHE B 1 131 ? -49.783 22.147 -16.972 1.00 16.27 133 PHE B CA 1
ATOM 2865 C C . PHE B 1 131 ? -49.208 21.437 -18.201 1.00 15.39 133 PHE B C 1
ATOM 2866 O O . PHE B 1 131 ? -47.996 21.481 -18.439 1.00 15.79 133 PHE B O 1
ATOM 2874 N N . ILE B 1 132 ? -50.084 20.777 -18.943 1.00 14.76 134 ILE B N 1
ATOM 2875 C CA . ILE B 1 132 ? -49.689 19.945 -20.086 1.00 16.35 134 ILE B CA 1
ATOM 2876 C C . ILE B 1 132 ? -48.908 20.743 -21.139 1.00 17.11 134 ILE B C 1
ATOM 2877 O O . ILE B 1 132 ? -48.007 20.203 -21.769 1.00 17.95 134 ILE B O 1
ATOM 2882 N N . HIS B 1 133 ? -49.206 22.035 -21.260 1.00 18.16 135 HIS B N 1
ATOM 2883 C CA . HIS B 1 133 ? -48.599 22.859 -22.326 1.00 18.70 135 HIS B CA 1
ATOM 2884 C C . HIS B 1 133 ? -47.126 23.123 -22.034 1.00 19.77 135 HIS B C 1
ATOM 2885 O O . HIS B 1 133 ? -46.354 23.488 -22.934 1.00 19.94 135 HIS B O 1
ATOM 2892 N N . VAL B 1 134 ? -46.713 22.917 -20.778 1.00 18.88 136 VAL B N 1
ATOM 2893 C CA . VAL B 1 134 ? -45.264 22.919 -20.492 1.00 17.89 136 VAL B CA 1
ATOM 2894 C C . VAL B 1 134 ? -44.716 21.547 -20.177 1.00 17.59 136 VAL B C 1
ATOM 2895 O O . VAL B 1 134 ? -43.671 21.420 -19.530 1.00 18.83 136 VAL B O 1
ATOM 2899 N N . GLY B 1 135 ? -45.428 20.510 -20.593 1.00 16.09 137 GLY B N 1
ATOM 2900 C CA . GLY B 1 135 ? -44.967 19.125 -20.374 1.00 16.13 137 GLY B CA 1
ATOM 2901 C C . GLY B 1 135 ? -44.923 18.667 -18.915 1.00 16.20 137 GLY B C 1
ATOM 2902 O O . GLY B 1 135 ? -44.226 17.716 -18.584 1.00 17.08 137 GLY B O 1
ATOM 2903 N N . LEU B 1 136 ? -45.697 19.319 -18.059 1.00 16.23 138 LEU B N 1
ATOM 2904 C CA . LEU B 1 136 ? -45.876 18.900 -16.653 1.00 15.90 138 LEU B CA 1
ATOM 2905 C C . LEU B 1 136 ? -47.271 18.289 -16.415 1.00 15.62 138 LEU B C 1
ATOM 2906 O O . LEU B 1 136 ? -48.164 18.429 -17.264 1.00 15.47 138 LEU B O 1
ATOM 2911 N N . VAL B 1 137 ? -47.448 17.603 -15.266 1.00 15.58 139 VAL B N 1
ATOM 2912 C CA . VAL B 1 137 ? -48.740 17.061 -14.868 1.00 16.41 139 VAL B CA 1
ATOM 2913 C C . VAL B 1 137 ? -49.486 18.071 -13.965 1.00 16.03 139 VAL B C 1
ATOM 2914 O O . VAL B 1 137 ? -48.834 18.868 -13.251 1.00 17.82 139 VAL B O 1
ATOM 2918 N N . PRO B 1 138 ? -50.835 18.066 -13.996 1.00 16.29 140 PRO B N 1
ATOM 2919 C CA . PRO B 1 138 ? -51.563 18.793 -12.976 1.00 16.57 140 PRO B CA 1
ATOM 2920 C C . PRO B 1 138 ? -51.162 18.395 -11.556 1.00 16.41 140 PRO B C 1
ATOM 2921 O O . PRO B 1 138 ? -51.154 17.223 -11.223 1.00 17.01 140 PRO B O 1
ATOM 2925 N N . ASP B 1 139 ? -50.866 19.364 -10.724 1.00 16.20 141 ASP B N 1
ATOM 2926 C CA . ASP B 1 139 ? -50.299 19.019 -9.415 1.00 17.99 141 ASP B CA 1
ATOM 2927 C C . ASP B 1 139 ? -50.961 19.784 -8.252 1.00 17.16 141 ASP B C 1
ATOM 2928 O O . ASP B 1 139 ? -51.994 20.411 -8.445 1.00 17.06 141 ASP B O 1
ATOM 2933 N N . ALA B 1 140 ? -50.358 19.741 -7.055 1.00 17.27 142 ALA B N 1
ATOM 2934 C CA . ALA B 1 140 ? -50.971 20.337 -5.862 1.00 17.21 142 ALA B CA 1
ATOM 2935 C C . ALA B 1 140 ? -52.368 19.758 -5.589 1.00 16.95 142 ALA B C 1
ATOM 2936 O O . ALA B 1 140 ? -53.314 20.484 -5.242 1.00 18.58 142 ALA B O 1
ATOM 2938 N N . GLY B 1 141 ? -52.491 18.453 -5.798 1.00 16.00 143 GLY B N 1
ATOM 2939 C CA . GLY B 1 141 ? -53.708 17.679 -5.532 1.00 15.64 143 GLY B CA 1
ATOM 2940 C C . GLY B 1 141 ? -54.716 17.642 -6.679 1.00 15.58 143 GLY B C 1
ATOM 2941 O O . GLY B 1 141 ? -55.781 17.043 -6.555 1.00 15.46 143 GLY B O 1
ATOM 2942 N N . HIS B 1 142 ? -54.388 18.297 -7.798 1.00 15.52 144 HIS B N 1
ATOM 2943 C CA . HIS B 1 142 ? -55.342 18.496 -8.906 1.00 14.37 144 HIS B CA 1
ATOM 2944 C C . HIS B 1 142 ? -56.075 17.253 -9.332 1.00 14.17 144 HIS B C 1
ATOM 2945 O O . HIS B 1 142 ? -57.300 17.238 -9.461 1.00 14.56 144 HIS B O 1
ATOM 2952 N N . LEU B 1 143 ? -55.324 16.192 -9.576 1.00 14.62 145 LEU B N 1
ATOM 2953 C CA . LEU B 1 143 ? -55.898 14.961 -10.139 1.00 14.61 145 LEU B CA 1
ATOM 2954 C C . LEU B 1 143 ? -56.464 14.022 -9.057 1.00 15.58 145 LEU B C 1
ATOM 2955 O O . LEU B 1 143 ? -57.015 12.941 -9.371 1.00 16.02 145 LEU B O 1
ATOM 2960 N N . TYR B 1 144 ? -56.328 14.446 -7.809 1.00 15.17 146 TYR B N 1
ATOM 2961 C CA . TYR B 1 144 ? -57.088 13.855 -6.682 1.00 16.86 146 TYR B CA 1
ATOM 2962 C C . TYR B 1 144 ? -58.510 14.392 -6.728 1.00 15.66 146 TYR B C 1
ATOM 2963 O O . TYR B 1 144 ? -59.484 13.644 -6.739 1.00 16.30 146 TYR B O 1
ATOM 2972 N N . TYR B 1 145 ? -58.632 15.715 -6.756 1.00 16.12 147 TYR B N 1
ATOM 2973 C CA . TYR B 1 145 ? -59.930 16.338 -6.668 1.00 15.68 147 TYR B CA 1
ATOM 2974 C C . TYR B 1 145 ? -60.685 16.335 -7.984 1.00 15.76 147 TYR B C 1
ATOM 2975 O O . TYR B 1 145 ? -61.890 16.201 -7.978 1.00 14.82 147 TYR B O 1
ATOM 2984 N N . LEU B 1 146 ? -59.982 16.510 -9.106 1.00 16.32 148 LEU B N 1
ATOM 2985 C CA . LEU B 1 146 ? -60.669 16.698 -10.395 1.00 15.92 148 LEU B CA 1
ATOM 2986 C C . LEU B 1 146 ? -61.639 15.538 -10.748 1.00 17.22 148 LEU B C 1
ATOM 2987 O O . LEU B 1 146 ? -62.812 15.785 -11.012 1.00 19.22 148 LEU B O 1
ATOM 2992 N N . PRO B 1 147 ? -61.154 14.282 -10.808 1.00 18.35 149 PRO B N 1
ATOM 2993 C CA . PRO B 1 147 ? -62.091 13.185 -11.139 1.00 18.72 149 PRO B CA 1
ATOM 2994 C C . PRO B 1 147 ? -63.258 12.986 -10.156 1.00 19.66 149 PRO B C 1
ATOM 2995 O O . PRO B 1 147 ? -64.340 12.584 -10.585 1.00 18.32 149 PRO B O 1
ATOM 2999 N N . ARG B 1 148 ? -63.059 13.298 -8.867 1.00 19.66 150 ARG B N 1
ATOM 3000 C CA . ARG B 1 148 ? -64.159 13.268 -7.896 1.00 20.65 150 ARG B CA 1
ATOM 3001 C C . ARG B 1 148 ? -65.227 14.343 -8.196 1.00 21.10 150 ARG B C 1
ATOM 3002 O O . ARG B 1 148 ? -66.375 14.161 -7.828 1.00 22.04 150 ARG B O 1
ATOM 3010 N N . LEU B 1 149 ? -64.842 15.434 -8.879 1.00 21.18 151 LEU B N 1
ATOM 3011 C CA . LEU B 1 149 ? -65.769 16.526 -9.259 1.00 21.39 151 LEU B CA 1
ATOM 3012 C C . LEU B 1 149 ? -66.436 16.366 -10.642 1.00 23.20 151 LEU B C 1
ATOM 3013 O O . LEU B 1 149 ? -67.593 16.753 -10.806 1.00 22.81 151 LEU B O 1
ATOM 3018 N N . VAL B 1 150 ? -65.693 15.841 -11.630 1.00 23.46 152 VAL B N 1
ATOM 3019 C CA . VAL B 1 150 ? -66.146 15.819 -13.037 1.00 23.95 152 VAL B CA 1
ATOM 3020 C C . VAL B 1 150 ? -66.171 14.428 -13.671 1.00 24.93 152 VAL B C 1
ATOM 3021 O O . VAL B 1 150 ? -66.657 14.285 -14.780 1.00 26.99 152 VAL B O 1
ATOM 3025 N N . GLY B 1 151 ? -65.674 13.414 -12.976 1.00 24.78 153 GLY B N 1
ATOM 3026 C CA . GLY B 1 151 ? -65.601 12.080 -13.545 1.00 24.96 153 GLY B CA 1
ATOM 3027 C C . GLY B 1 151 ? -64.308 11.825 -14.299 1.00 24.82 153 GLY B C 1
ATOM 3028 O O . GLY B 1 151 ? -63.599 12.764 -14.709 1.00 24.44 153 GLY B O 1
ATOM 3029 N N . ARG B 1 152 ? -64.013 10.557 -14.495 1.00 24.85 154 ARG B N 1
ATOM 3030 C CA . ARG B 1 152 ? -62.765 10.137 -15.115 1.00 25.83 154 ARG B CA 1
ATOM 3031 C C . ARG B 1 152 ? -62.568 10.686 -16.540 1.00 24.08 154 ARG B C 1
ATOM 3032 O O . ARG B 1 152 ? -61.478 11.139 -16.876 1.00 23.24 154 ARG B O 1
ATOM 3040 N N . ALA B 1 153 ? -63.597 10.584 -17.375 1.00 23.25 155 ALA B N 1
ATOM 3041 C CA . ALA B 1 153 ? -63.471 11.046 -18.777 1.00 22.03 155 ALA B CA 1
ATOM 3042 C C . ALA B 1 153 ? -63.142 12.528 -18.848 1.00 21.01 155 ALA B C 1
ATOM 3043 O O . ALA B 1 153 ? -62.174 12.924 -19.515 1.00 20.51 155 ALA B O 1
ATOM 3045 N N . LYS B 1 154 ? -63.930 13.358 -18.170 1.00 19.08 156 LYS B N 1
ATOM 3046 C CA . LYS B 1 154 ? -63.730 14.798 -18.287 1.00 19.43 156 LYS B CA 1
ATOM 3047 C C . LYS B 1 154 ? -62.432 15.206 -17.575 1.00 18.51 156 LYS B C 1
ATOM 3048 O O . LYS B 1 154 ? -61.763 16.112 -18.020 1.00 19.41 156 LYS B O 1
ATOM 3054 N N . ALA B 1 155 ? -62.037 14.503 -16.519 1.00 18.17 157 ALA B N 1
ATOM 3055 C CA . ALA B 1 155 ? -60.708 14.784 -15.876 1.00 17.68 157 ALA B CA 1
ATOM 3056 C C . ALA B 1 155 ? -59.543 14.582 -16.878 1.00 18.13 157 ALA B C 1
ATOM 3057 O O . ALA B 1 155 ? -58.630 15.414 -17.017 1.00 18.47 157 ALA B O 1
ATOM 3059 N N . LEU B 1 156 ? -59.608 13.477 -17.610 1.00 18.92 158 LEU B N 1
ATOM 3060 C CA . LEU B 1 156 ? -58.594 13.152 -18.643 1.00 18.92 158 LEU B CA 1
ATOM 3061 C C . LEU B 1 156 ? -58.598 14.211 -19.747 1.00 17.77 158 LEU B C 1
ATOM 3062 O O . LEU B 1 156 ? -57.549 14.734 -20.111 1.00 17.49 158 LEU B O 1
ATOM 3067 N N . GLU B 1 157 ? -59.788 14.576 -20.226 1.00 17.01 159 GLU B N 1
ATOM 3068 C CA . GLU B 1 157 ? -59.913 15.597 -21.249 1.00 18.97 159 GLU B CA 1
ATOM 3069 C C . GLU B 1 157 ? -59.257 16.938 -20.832 1.00 18.10 159 GLU B C 1
ATOM 3070 O O . GLU B 1 157 ? -58.423 17.494 -21.563 1.00 16.76 159 GLU B O 1
ATOM 3076 N N . LEU B 1 158 ? -59.619 17.425 -19.645 1.00 16.72 160 LEU B N 1
ATOM 3077 C CA . LEU B 1 158 ? -59.082 18.688 -19.129 1.00 17.86 160 LEU B CA 1
ATOM 3078 C C . LEU B 1 158 ? -57.586 18.610 -18.912 1.00 16.62 160 LEU B C 1
ATOM 3079 O O . LEU B 1 158 ? -56.871 19.515 -19.292 1.00 17.29 160 LEU B O 1
ATOM 3084 N N . ALA B 1 159 ? -57.120 17.556 -18.253 1.00 17.04 161 ALA B N 1
ATOM 3085 C CA . ALA B 1 159 ? -55.685 17.360 -17.941 1.00 16.24 161 ALA B CA 1
ATOM 3086 C C . ALA B 1 159 ? -54.804 17.231 -19.184 1.00 16.77 161 ALA B C 1
ATOM 3087 O O . ALA B 1 159 ? -53.749 17.846 -19.258 1.00 17.46 161 ALA B O 1
ATOM 3089 N N . VAL B 1 160 ? -55.263 16.442 -20.153 1.00 17.67 162 VAL B N 1
ATOM 3090 C CA . VAL B 1 160 ? -54.484 16.092 -21.347 1.00 18.18 162 VAL B CA 1
ATOM 3091 C C . VAL B 1 160 ? -54.622 17.127 -22.463 1.00 18.98 162 VAL B C 1
ATOM 3092 O O . VAL B 1 160 ? -53.643 17.542 -23.073 1.00 18.65 162 VAL B O 1
ATOM 3096 N N . LEU B 1 161 ? -55.835 17.573 -22.720 1.00 20.25 163 LEU B N 1
ATOM 3097 C CA . LEU B 1 161 ? -56.038 18.543 -23.806 1.00 21.46 163 LEU B CA 1
ATOM 3098 C C . LEU B 1 161 ? -55.679 19.945 -23.333 1.00 21.51 163 LEU B C 1
ATOM 3099 O O . LEU B 1 161 ? -55.098 20.716 -24.084 1.00 21.19 163 LEU B O 1
ATOM 3104 N N . GLY B 1 162 ? -55.965 20.234 -22.061 1.00 20.28 164 GLY B N 1
ATOM 3105 C CA . GLY B 1 162 ? -55.430 21.403 -21.411 1.00 20.21 164 GLY B CA 1
ATOM 3106 C C . GLY B 1 162 ? -56.139 22.681 -21.846 1.00 21.48 164 GLY B C 1
ATOM 3107 O O . GLY B 1 162 ? -55.558 23.726 -21.810 1.00 20.72 164 GLY B O 1
ATOM 3108 N N . GLU B 1 163 ? -57.410 22.605 -22.208 1.00 22.77 165 GLU B N 1
ATOM 3109 C CA . GLU B 1 163 ? -58.091 23.789 -22.711 1.00 24.62 165 GLU B CA 1
ATOM 3110 C C . GLU B 1 163 ? -58.717 24.614 -21.590 1.00 24.84 165 GLU B C 1
ATOM 3111 O O . GLU B 1 163 ? -59.409 24.078 -20.720 1.00 24.85 165 GLU B O 1
ATOM 3117 N N . LYS B 1 164 ? -58.490 25.921 -21.655 1.00 25.43 166 LYS B N 1
ATOM 3118 C CA . LYS B 1 164 ? -59.087 26.888 -20.752 1.00 26.16 166 LYS B CA 1
ATOM 3119 C C . LYS B 1 164 ? -60.612 26.857 -20.843 1.00 25.69 166 LYS B C 1
ATOM 3120 O O . LYS B 1 164 ? -61.175 26.727 -21.922 1.00 26.61 166 LYS B O 1
ATOM 3126 N N . VAL B 1 165 ? -61.283 26.963 -19.709 1.00 24.97 167 VAL B N 1
ATOM 3127 C CA . VAL B 1 165 ? -62.730 26.923 -19.696 1.00 25.23 167 VAL B CA 1
ATOM 3128 C C . VAL B 1 165 ? -63.332 28.176 -19.077 1.00 24.26 167 VAL B C 1
ATOM 3129 O O . VAL B 1 165 ? -62.794 28.718 -18.105 1.00 23.65 167 VAL B O 1
ATOM 3133 N N . THR B 1 166 ? -64.417 28.661 -19.676 1.00 23.45 168 THR B N 1
ATOM 3134 C CA . THR B 1 166 ? -65.094 29.876 -19.192 1.00 22.65 168 THR B CA 1
ATOM 3135 C C . THR B 1 166 ? -65.860 29.525 -17.925 1.00 21.87 168 THR B C 1
ATOM 3136 O O . THR B 1 166 ? -66.048 28.343 -17.636 1.00 19.95 168 THR B O 1
ATOM 3140 N N . ALA B 1 167 ? -66.335 30.544 -17.209 1.00 21.57 169 ALA B N 1
ATOM 3141 C CA . ALA B 1 167 ? -67.255 30.343 -16.083 1.00 21.61 169 ALA B CA 1
ATOM 3142 C C . ALA B 1 167 ? -68.471 29.479 -16.412 1.00 22.00 169 ALA B C 1
ATOM 3143 O O . ALA B 1 167 ? -68.775 28.525 -15.687 1.00 20.13 169 ALA B O 1
ATOM 3145 N N . GLU B 1 168 ? -69.185 29.795 -17.492 1.00 21.79 170 GLU B N 1
ATOM 3146 C CA . GLU B 1 168 ? -70.354 28.969 -17.852 1.00 23.61 170 GLU B CA 1
ATOM 3147 C C . GLU B 1 168 ? -70.013 27.513 -18.217 1.00 22.64 170 GLU B C 1
ATOM 3148 O O . GLU B 1 168 ? -70.755 26.575 -17.845 1.00 23.70 170 GLU B O 1
ATOM 3154 N N . GLU B 1 169 ? -68.905 27.318 -18.929 1.00 21.87 171 GLU B N 1
ATOM 3155 C CA . GLU B 1 169 ? -68.386 25.971 -19.242 1.00 22.06 171 GLU B CA 1
ATOM 3156 C C . GLU B 1 169 ? -68.019 25.216 -17.955 1.00 20.93 171 GLU B C 1
ATOM 3157 O O . GLU B 1 169 ? -68.343 24.031 -17.813 1.00 20.82 171 GLU B O 1
ATOM 3163 N N . ALA B 1 170 ? -67.336 25.907 -17.032 1.00 20.26 172 ALA B N 1
ATOM 3164 C CA . ALA B 1 170 ? -67.023 25.370 -15.708 1.00 20.29 172 ALA B CA 1
ATOM 3165 C C . ALA B 1 170 ? -68.298 24.894 -15.036 1.00 20.09 172 ALA B C 1
ATOM 3166 O O . ALA B 1 170 ? -68.364 23.777 -14.555 1.00 19.49 172 ALA B O 1
ATOM 3168 N N . ALA B 1 171 ? -69.332 25.744 -15.021 1.00 20.81 173 ALA B N 1
ATOM 3169 C CA . ALA B 1 171 ? -70.620 25.364 -14.448 1.00 21.01 173 ALA B CA 1
ATOM 3170 C C . ALA B 1 171 ? -71.260 24.111 -15.068 1.00 21.89 173 ALA B C 1
ATOM 3171 O O . ALA B 1 171 ? -71.795 23.255 -14.339 1.00 21.31 173 ALA B O 1
ATOM 3173 N N . ALA B 1 172 ? -71.212 24.007 -16.402 1.00 22.60 174 ALA B N 1
ATOM 3174 C CA . ALA B 1 172 ? -71.789 22.857 -17.115 1.00 23.53 174 ALA B CA 1
ATOM 3175 C C . ALA B 1 172 ? -70.980 21.591 -16.840 1.00 24.35 174 ALA B C 1
ATOM 3176 O O . ALA B 1 172 ? -71.490 20.479 -16.947 1.00 25.24 174 ALA B O 1
ATOM 3178 N N . LEU B 1 173 ? -69.724 21.770 -16.460 1.00 23.59 175 LEU B N 1
ATOM 3179 C CA . LEU B 1 173 ? -68.831 20.650 -16.124 1.00 24.09 175 LEU B CA 1
ATOM 3180 C C . LEU B 1 173 ? -69.053 20.147 -14.683 1.00 23.80 175 LEU B C 1
ATOM 3181 O O . LEU B 1 173 ? -68.612 19.059 -14.339 1.00 24.03 175 LEU B O 1
ATOM 3186 N N . GLY B 1 174 ? -69.710 20.941 -13.834 1.00 22.91 176 GLY B N 1
ATOM 3187 C CA . GLY B 1 174 ? -69.866 20.557 -12.412 1.00 23.41 176 GLY B CA 1
ATOM 3188 C C . GLY B 1 174 ? -68.896 21.230 -11.438 1.00 22.95 176 GLY B C 1
ATOM 3189 O O . GLY B 1 174 ? -68.817 20.844 -10.232 1.00 23.52 176 GLY B O 1
ATOM 3190 N N . LEU B 1 175 ? -68.172 22.230 -11.946 1.00 21.86 177 LEU B N 1
ATOM 3191 C CA . LEU B 1 175 ? -67.160 22.960 -11.187 1.00 21.38 177 LEU B CA 1
ATOM 3192 C C . LEU B 1 175 ? -67.588 24.267 -10.516 1.00 21.18 177 LEU B C 1
ATOM 3193 O O . LEU B 1 175 ? -66.769 24.937 -9.889 1.00 20.37 177 LEU B O 1
ATOM 3198 N N . ALA B 1 176 ? -68.845 24.663 -10.666 1.00 20.98 178 ALA B N 1
ATOM 3199 C CA . ALA B 1 176 ? -69.296 25.909 -10.054 1.00 21.51 178 ALA B CA 1
ATOM 3200 C C . ALA B 1 176 ? -70.479 25.652 -9.183 1.00 21.79 178 ALA B C 1
ATOM 3201 O O . ALA B 1 176 ? -71.497 25.112 -9.637 1.00 22.69 178 ALA B O 1
ATOM 3203 N N . THR B 1 177 ? -70.375 26.079 -7.932 1.00 21.02 179 THR B N 1
ATOM 3204 C CA . THR B 1 177 ? -71.559 26.129 -7.067 1.00 21.20 179 THR B CA 1
ATOM 3205 C C . THR B 1 177 ? -72.575 27.157 -7.615 1.00 22.14 179 THR B C 1
ATOM 3206 O O . THR B 1 177 ? -73.789 26.917 -7.627 1.00 22.24 179 THR B O 1
ATOM 3210 N N . LYS B 1 178 ? -72.060 28.270 -8.129 1.00 23.31 180 LYS B N 1
ATOM 3211 C CA . LYS B 1 178 ? -72.878 29.382 -8.577 1.00 25.03 180 LYS B CA 1
ATOM 3212 C C . LYS B 1 178 ? -72.012 30.185 -9.539 1.00 23.50 180 LYS B C 1
ATOM 3213 O O . LYS B 1 178 ? -70.807 30.261 -9.337 1.00 22.21 180 LYS B O 1
ATOM 3219 N N . VAL B 1 179 ? -72.608 30.731 -10.602 1.00 22.12 181 VAL B N 1
ATOM 3220 C CA . VAL B 1 179 ? -71.920 31.730 -11.421 1.00 22.79 181 VAL B CA 1
ATOM 3221 C C . VAL B 1 179 ? -72.552 33.099 -11.114 1.00 23.27 181 VAL B C 1
ATOM 3222 O O . VAL B 1 179 ? -73.745 33.276 -11.310 1.00 23.64 181 VAL B O 1
ATOM 3226 N N . ILE B 1 180 ? -71.743 34.036 -10.636 1.00 23.29 182 ILE B N 1
ATOM 3227 C CA . ILE B 1 180 ? -72.247 35.333 -10.152 1.00 23.92 182 ILE B CA 1
ATOM 3228 C C . ILE B 1 180 ? -71.914 36.503 -11.094 1.00 24.84 182 ILE B C 1
ATOM 3229 O O . ILE B 1 180 ? -70.729 36.736 -11.409 1.00 24.45 182 ILE B O 1
ATOM 3234 N N . PRO B 1 181 ? -72.936 37.275 -11.525 1.00 26.57 183 PRO B N 1
ATOM 3235 C CA . PRO B 1 181 ? -72.633 38.503 -12.294 1.00 27.12 183 PRO B CA 1
ATOM 3236 C C . PRO B 1 181 ? -71.607 39.428 -11.605 1.00 28.31 183 PRO B C 1
ATOM 3237 O O . PRO B 1 181 ? -71.524 39.474 -10.364 1.00 27.16 183 PRO B O 1
ATOM 3241 N N . LEU B 1 182 ? -70.835 40.160 -12.405 1.00 28.94 184 LEU B N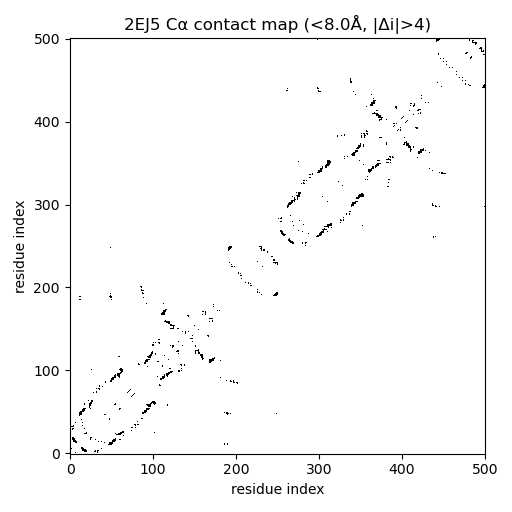 1
ATOM 3242 C CA . LEU B 1 182 ? -69.879 41.120 -11.887 1.00 31.06 184 LEU B CA 1
ATOM 3243 C C . LEU B 1 182 ? -70.534 42.168 -10.957 1.00 31.92 184 LEU B C 1
ATOM 3244 O O . LEU B 1 182 ? -69.932 42.565 -9.947 1.00 32.15 184 LEU B O 1
ATOM 3249 N N . SER B 1 183 ? -71.757 42.597 -11.293 1.00 32.87 185 SER B N 1
ATOM 3250 C CA . SER B 1 183 ? -72.458 43.638 -10.521 1.00 33.64 185 SER B CA 1
ATOM 3251 C C . SER B 1 183 ? -73.078 43.092 -9.231 1.00 34.36 185 SER B C 1
ATOM 3252 O O . SER B 1 183 ? -73.671 43.843 -8.441 1.00 34.93 185 SER B O 1
ATOM 3255 N N . ASP B 1 184 ? -72.951 41.782 -9.025 1.00 34.01 186 ASP B N 1
ATOM 3256 C CA . ASP B 1 184 ? -73.545 41.115 -7.881 1.00 33.54 186 ASP B CA 1
ATOM 3257 C C . ASP B 1 184 ? -72.468 40.476 -6.987 1.00 33.00 186 ASP B C 1
ATOM 3258 O O . ASP B 1 184 ? -72.787 40.010 -5.891 1.00 33.29 186 ASP B O 1
ATOM 3263 N N . TRP B 1 185 ? -71.208 40.518 -7.436 1.00 31.27 187 TRP B N 1
ATOM 3264 C CA . TRP B 1 185 ? -70.083 39.804 -6.799 1.00 30.38 187 TRP B CA 1
ATOM 3265 C C . TRP B 1 185 ? -69.899 40.027 -5.300 1.00 30.58 187 TRP B C 1
ATOM 3266 O O . TRP B 1 185 ? -70.037 39.091 -4.525 1.00 29.83 187 TRP B O 1
ATOM 3277 N N . GLU B 1 186 ? -69.581 41.260 -4.903 1.00 31.48 188 GLU B N 1
ATOM 3278 C CA . GLU B 1 186 ? -69.285 41.593 -3.512 1.00 32.37 188 GLU B CA 1
ATOM 3279 C C . GLU B 1 186 ? -70.376 41.130 -2.546 1.00 31.87 188 GLU B C 1
ATOM 3280 O O . GLU B 1 186 ? -70.078 40.499 -1.523 1.00 31.07 188 GLU B O 1
ATOM 3286 N N . GLU B 1 187 ? -71.631 41.425 -2.879 1.00 30.91 189 GLU B N 1
ATOM 3287 C CA . GLU B 1 187 ? -72.726 41.178 -1.946 1.00 30.59 189 GLU B CA 1
ATOM 3288 C C . GLU B 1 187 ? -73.183 39.705 -1.927 1.00 29.24 189 GLU B C 1
ATOM 3289 O O . GLU B 1 187 ? -73.499 39.179 -0.869 1.00 27.97 189 GLU B O 1
ATOM 3295 N N . GLU B 1 188 ? -73.198 39.057 -3.097 1.00 27.26 190 GLU B N 1
ATOM 3296 C CA . GLU B 1 188 ? -73.497 37.634 -3.175 1.00 26.32 190 GLU B CA 1
ATOM 3297 C C . GLU B 1 188 ? -72.463 36.729 -2.491 1.00 23.40 190 GLU B C 1
ATOM 3298 O O . GLU B 1 188 ? -72.860 35.784 -1.820 1.00 22.80 190 GLU B O 1
ATOM 3304 N N . VAL B 1 189 ? -71.174 36.985 -2.705 1.00 21.16 191 VAL B N 1
ATOM 3305 C CA . VAL B 1 189 ? -70.114 36.203 -2.063 1.00 20.27 191 VAL B CA 1
ATOM 3306 C C . VAL B 1 189 ? -70.223 36.387 -0.534 1.00 20.63 191 VAL B C 1
ATOM 3307 O O . VAL B 1 189 ? -70.214 35.407 0.255 1.00 18.99 191 VAL B O 1
ATOM 3311 N N . LYS B 1 190 ? -70.365 37.648 -0.107 1.00 20.52 192 LYS B N 1
ATOM 3312 C CA . LYS B 1 190 ? -70.613 37.942 1.307 1.00 22.34 192 LYS B CA 1
ATOM 3313 C C . LYS B 1 190 ? -71.815 37.213 1.910 1.00 20.89 192 LYS B C 1
ATOM 3314 O O . LYS B 1 190 ? -71.701 36.609 2.975 1.00 20.77 192 LYS B O 1
ATOM 3320 N N . GLN B 1 191 ? -72.956 37.269 1.241 1.00 20.12 193 GLN B N 1
ATOM 3321 C CA . GLN B 1 191 ? -74.178 36.617 1.696 1.00 21.67 193 GLN B CA 1
ATOM 3322 C C . GLN B 1 191 ? -74.080 35.087 1.777 1.00 21.27 193 GLN B C 1
ATOM 3323 O O . GLN B 1 191 ? -74.595 34.443 2.722 1.00 21.54 193 GLN B O 1
ATOM 3329 N N . PHE B 1 192 ? -73.447 34.500 0.773 1.00 19.34 194 PHE B N 1
ATOM 3330 C CA . PHE B 1 192 ? -73.189 33.061 0.784 1.00 19.61 194 PHE B CA 1
ATOM 3331 C C . PHE B 1 192 ? -72.304 32.678 1.978 1.00 18.42 194 PHE B C 1
ATOM 3332 O O . PHE B 1 192 ? -72.643 31.769 2.734 1.00 19.00 194 PHE B O 1
ATOM 3340 N N . ALA B 1 193 ? -71.172 33.353 2.145 1.00 17.64 195 ALA B N 1
ATOM 3341 C CA . ALA B 1 193 ? -70.274 33.060 3.259 1.00 17.14 195 ALA B CA 1
ATOM 3342 C C . ALA B 1 193 ? -70.952 33.293 4.616 1.00 18.95 195 ALA B C 1
ATOM 3343 O O . ALA B 1 193 ? -70.803 32.490 5.547 1.00 18.91 195 ALA B O 1
ATOM 3345 N N . GLU B 1 194 ? -71.678 34.399 4.754 1.00 20.02 196 GLU B N 1
ATOM 3346 C CA . GLU B 1 194 ? -72.349 34.656 6.021 1.00 21.15 196 GLU B CA 1
ATOM 3347 C C . GLU B 1 194 ? -73.486 33.664 6.303 1.00 20.52 196 GLU B C 1
ATOM 3348 O O . GLU B 1 194 ? -73.690 33.279 7.440 1.00 20.66 196 GLU B O 1
ATOM 3354 N N . ARG B 1 195 ? -74.189 33.211 5.277 1.00 20.34 197 ARG B N 1
ATOM 3355 C CA . ARG B 1 195 ? -75.154 32.127 5.479 1.00 20.14 197 ARG B CA 1
ATOM 3356 C C . ARG B 1 195 ? -74.482 30.838 5.960 1.00 19.22 197 ARG B C 1
ATOM 3357 O O . ARG B 1 195 ? -75.027 30.127 6.826 1.00 18.19 197 ARG B O 1
ATOM 3365 N N . LEU B 1 196 ? -73.310 30.513 5.419 1.00 17.01 198 LEU B N 1
ATOM 3366 C CA . LEU B 1 196 ? -72.645 29.307 5.864 1.00 16.69 198 LEU B CA 1
ATOM 3367 C C . LEU B 1 196 ? -72.165 29.500 7.304 1.00 16.15 198 LEU B C 1
ATOM 3368 O O . LEU B 1 196 ? -72.220 28.581 8.108 1.00 16.16 198 LEU B O 1
ATOM 3373 N N . SER B 1 197 ? -71.670 30.702 7.615 1.00 15.41 199 SER B N 1
ATOM 3374 C CA . SER B 1 197 ? -71.103 30.960 8.914 1.00 16.64 199 SER B CA 1
ATOM 3375 C C . SER B 1 197 ? -72.174 30.917 10.006 1.00 17.07 199 SER B C 1
ATOM 3376 O O . SER B 1 197 ? -71.824 30.835 11.179 1.00 17.85 199 SER B O 1
ATOM 3379 N N . ALA B 1 198 ? -73.452 30.977 9.614 1.00 16.68 200 ALA B N 1
ATOM 3380 C CA . ALA B 1 198 ? -74.588 30.909 10.548 1.00 16.78 200 ALA B CA 1
ATOM 3381 C C . ALA B 1 198 ? -75.114 29.488 10.821 1.00 17.85 200 ALA B C 1
ATOM 3382 O O . ALA B 1 198 ? -75.845 29.263 11.784 1.00 17.86 200 ALA B O 1
ATOM 3384 N N . MET B 1 199 ? -74.719 28.525 9.991 1.00 16.69 201 MET B N 1
ATOM 3385 C CA . MET B 1 199 ? -75.152 27.130 10.127 1.00 17.47 201 MET B CA 1
ATOM 3386 C C . MET B 1 199 ? -74.465 26.368 11.284 1.00 16.72 201 MET B C 1
ATOM 3387 O O . MET B 1 199 ? -73.524 26.882 11.864 1.00 17.00 201 MET B O 1
ATOM 3392 N N . PRO B 1 200 ? -74.974 25.153 11.644 1.00 16.96 202 PRO B N 1
ATOM 3393 C CA . PRO B 1 200 ? -74.307 24.269 12.630 1.00 16.74 202 PRO B CA 1
ATOM 3394 C C . PRO B 1 200 ? -72.938 23.789 12.126 1.00 16.77 202 PRO B C 1
ATOM 3395 O O . PRO B 1 200 ? -72.819 22.728 11.510 1.00 15.79 202 PRO B O 1
ATOM 3399 N N . THR B 1 201 ? -71.926 24.601 12.409 1.00 16.37 203 THR B N 1
ATOM 3400 C CA . THR B 1 201 ? -70.574 24.393 11.988 1.00 16.28 203 THR B CA 1
ATOM 3401 C C . THR B 1 201 ? -70.023 23.017 12.377 1.00 16.56 203 THR B C 1
ATOM 3402 O O . THR B 1 201 ? -69.293 22.413 11.559 1.00 15.43 203 THR B O 1
ATOM 3406 N N . LYS B 1 202 ? -70.340 22.538 13.594 1.00 15.30 204 LYS B N 1
ATOM 3407 C CA . LYS B 1 202 ? -69.825 21.211 13.998 1.00 16.27 204 LYS B CA 1
ATOM 3408 C C . LYS B 1 202 ? -70.393 20.119 13.082 1.00 16.27 204 LYS B C 1
ATOM 3409 O O . LYS B 1 202 ? -69.673 19.209 12.720 1.00 16.91 204 LYS B O 1
ATOM 3415 N N . ALA B 1 203 ? -71.690 20.183 12.761 1.00 15.01 205 ALA B N 1
ATOM 3416 C CA . ALA B 1 203 ? -72.319 19.210 11.843 1.00 15.01 205 ALA B CA 1
ATOM 3417 C C . ALA B 1 203 ? -71.664 19.294 10.464 1.00 15.14 205 ALA B C 1
ATOM 3418 O O . ALA B 1 203 ? -71.454 18.287 9.816 1.00 15.03 205 ALA B O 1
ATOM 3420 N N . ILE B 1 204 ? -71.364 20.506 9.987 1.00 15.19 206 ILE B N 1
ATOM 3421 C CA . ILE B 1 204 ? -70.692 20.661 8.689 1.00 14.46 206 ILE B CA 1
ATOM 3422 C C . ILE B 1 204 ? -69.331 19.963 8.715 1.00 14.92 206 ILE B C 1
ATOM 3423 O O . ILE B 1 204 ? -68.935 19.265 7.751 1.00 14.52 206 ILE B O 1
ATOM 3428 N N . GLY B 1 205 ? -68.617 20.125 9.826 1.00 13.41 207 GLY B N 1
ATOM 3429 C CA . GLY B 1 205 ? -67.338 19.459 9.983 1.00 13.65 207 GLY B CA 1
ATOM 3430 C C . GLY B 1 205 ? -67.468 17.950 9.949 1.00 13.15 207 GLY B C 1
ATOM 3431 O O . GLY B 1 205 ? -66.612 17.261 9.379 1.00 12.97 207 GLY B O 1
ATOM 3432 N N . LEU B 1 206 ? -68.568 17.434 10.497 1.00 13.34 208 LEU B N 1
ATOM 3433 C CA . LEU B 1 206 ? -68.755 15.988 10.592 1.00 13.57 208 LEU B CA 1
ATOM 3434 C C . LEU B 1 206 ? -69.180 15.457 9.234 1.00 14.21 208 LEU B C 1
ATOM 3435 O O . LEU B 1 206 ? -68.857 14.316 8.850 1.00 12.32 208 LEU B O 1
ATOM 3440 N N . ILE B 1 207 ? -69.917 16.288 8.508 1.00 14.29 209 ILE B N 1
ATOM 3441 C CA . ILE B 1 207 ? -70.305 15.977 7.113 1.00 14.71 209 ILE B CA 1
ATOM 3442 C C . ILE B 1 207 ? -69.064 15.821 6.222 1.00 15.81 209 ILE B C 1
ATOM 3443 O O . ILE B 1 207 ? -68.952 14.849 5.463 1.00 15.34 209 ILE B O 1
ATOM 3448 N N . LYS B 1 208 ? -68.137 16.769 6.317 1.00 14.80 210 LYS B N 1
ATOM 3449 C CA . LYS B 1 208 ? -66.872 16.666 5.581 1.00 16.06 210 LYS B CA 1
ATOM 3450 C C . LYS B 1 208 ? -66.078 15.412 5.963 1.00 15.78 210 LYS B C 1
ATOM 3451 O O . LYS B 1 208 ? -65.496 14.743 5.110 1.00 16.81 210 LYS B O 1
ATOM 3457 N N . ARG B 1 209 ? -66.067 15.100 7.240 1.00 17.00 211 ARG B N 1
ATOM 3458 C CA . ARG B 1 209 ? -65.422 13.887 7.744 1.00 18.03 211 ARG B CA 1
ATOM 3459 C C . ARG B 1 209 ? -66.082 12.622 7.156 1.00 17.59 211 ARG B C 1
ATOM 3460 O O . ARG B 1 209 ? -65.387 11.743 6.666 1.00 17.59 211 ARG B O 1
ATOM 3468 N N . LEU B 1 210 ? -67.419 12.538 7.197 1.00 16.13 212 LEU B N 1
ATOM 3469 C CA . LEU B 1 210 ? -68.129 11.412 6.569 1.00 16.09 212 LEU B CA 1
ATOM 3470 C C . LEU B 1 210 ? -67.936 11.282 5.064 1.00 16.75 212 LEU B C 1
ATOM 3471 O O . LEU B 1 210 ? -67.795 10.161 4.556 1.00 17.35 212 LEU B O 1
ATOM 3476 N N . LEU B 1 211 ? -67.920 12.392 4.334 1.00 18.23 213 LEU B N 1
ATOM 3477 C CA . LEU B 1 211 ? -67.619 12.331 2.875 1.00 19.75 213 LEU B CA 1
ATOM 3478 C C . LEU B 1 211 ? -66.247 11.720 2.538 1.00 21.10 213 LEU B C 1
ATOM 3479 O O . LEU B 1 211 ? -66.080 11.079 1.484 1.00 22.20 213 LEU B O 1
ATOM 3484 N N . ARG B 1 212 ? -65.279 11.937 3.419 1.00 22.36 214 ARG B N 1
ATOM 3485 C CA . ARG B 1 212 ? -63.966 11.295 3.356 1.00 25.20 214 ARG B CA 1
ATOM 3486 C C . ARG B 1 212 ? -64.075 9.812 3.750 1.00 24.32 214 ARG B C 1
ATOM 3487 O O . ARG B 1 212 ? -63.469 8.955 3.097 1.00 24.95 214 ARG B O 1
ATOM 3495 N N . GLU B 1 213 ? -64.873 9.490 4.777 1.00 23.81 215 GLU B N 1
ATOM 3496 C CA . GLU B 1 213 ? -65.048 8.085 5.166 1.00 24.56 215 GLU B CA 1
ATOM 3497 C C . GLU B 1 213 ? -65.727 7.271 4.078 1.00 24.99 215 GLU B C 1
ATOM 3498 O O . GLU B 1 213 ? -65.429 6.088 3.896 1.00 23.62 215 GLU B O 1
ATOM 3504 N N . SER B 1 214 ? -66.670 7.923 3.402 1.00 24.61 216 SER B N 1
ATOM 3505 C CA . SER B 1 214 ? -67.536 7.323 2.403 1.00 26.29 216 SER B CA 1
ATOM 3506 C C . SER B 1 214 ? -66.743 6.708 1.239 1.00 27.94 216 SER B C 1
ATOM 3507 O O . SER B 1 214 ? -67.198 5.755 0.613 1.00 27.90 216 SER B O 1
ATOM 3510 N N . GLU B 1 215 ? -65.573 7.261 0.946 1.00 30.20 217 GLU B N 1
ATOM 3511 C CA . GLU B 1 215 ? -64.737 6.723 -0.135 1.00 33.76 217 GLU B CA 1
ATOM 3512 C C . GLU B 1 215 ? -63.606 5.781 0.319 1.00 35.50 217 GLU B C 1
ATOM 3513 O O . GLU B 1 215 ? -62.763 5.344 -0.506 1.00 36.33 217 GLU B O 1
ATOM 3519 N N . GLU B 1 216 ? -63.599 5.464 1.609 1.00 35.68 218 GLU B N 1
ATOM 3520 C CA . GLU B 1 216 ? -62.466 4.805 2.227 1.00 38.28 218 GLU B CA 1
ATOM 3521 C C . GLU B 1 216 ? -62.870 3.491 2.921 1.00 37.46 218 GLU B C 1
ATOM 3522 O O . GLU B 1 216 ? -62.005 2.668 3.247 1.00 38.43 218 GLU B O 1
ATOM 3528 N N . THR B 1 217 ? -64.172 3.265 3.123 1.00 36.03 219 THR B N 1
ATOM 3529 C CA . THR B 1 217 ? -64.612 2.039 3.803 1.00 34.86 219 THR B CA 1
ATOM 3530 C C . THR B 1 217 ? -65.748 1.286 3.147 1.00 33.63 219 THR B C 1
ATOM 3531 O O . THR B 1 217 ? -66.404 1.787 2.233 1.00 34.08 219 THR B O 1
ATOM 3535 N N . THR B 1 218 ? -65.961 0.065 3.636 1.00 32.02 220 THR B N 1
ATOM 3536 C CA . THR B 1 218 ? -67.094 -0.759 3.288 1.00 30.07 220 THR B CA 1
ATOM 3537 C C . THR B 1 218 ? -68.352 -0.163 3.883 1.00 28.82 220 THR B C 1
ATOM 3538 O O . THR B 1 218 ? -68.274 0.635 4.822 1.00 26.68 220 THR B O 1
ATOM 3542 N N . PHE B 1 219 ? -69.501 -0.543 3.317 1.00 27.01 221 PHE B N 1
ATOM 3543 C CA . PHE B 1 219 ? -70.795 -0.040 3.766 1.00 26.26 221 PHE B CA 1
ATOM 3544 C C . PHE B 1 219 ? -71.042 -0.317 5.254 1.00 26.26 221 PHE B C 1
ATOM 3545 O O . PHE B 1 219 ? -71.494 0.555 5.974 1.00 24.57 221 PHE B O 1
ATOM 3553 N N . ASP B 1 220 ? -70.759 -1.545 5.698 1.00 25.98 222 ASP B N 1
ATOM 3554 C CA . ASP B 1 220 ? -70.899 -1.908 7.121 1.00 26.92 222 ASP B CA 1
ATOM 3555 C C . ASP B 1 220 ? -70.080 -1.020 8.055 1.00 25.55 222 ASP B C 1
ATOM 3556 O O . ASP B 1 220 ? -70.592 -0.530 9.066 1.00 25.45 222 ASP B O 1
ATOM 3561 N N . ARG B 1 221 ? -68.818 -0.813 7.695 1.00 24.93 223 ARG B N 1
ATOM 3562 C CA . ARG B 1 221 ? -67.896 0.010 8.474 1.00 24.79 223 ARG B CA 1
ATOM 3563 C C . ARG B 1 221 ? -68.295 1.503 8.395 1.00 22.90 223 ARG B C 1
ATOM 3564 O O . ARG B 1 221 ? -68.224 2.211 9.399 1.00 22.17 223 ARG B O 1
ATOM 3572 N N . TYR B 1 222 ? -68.701 1.958 7.197 1.00 20.12 224 TYR B N 1
ATOM 3573 C CA . TYR B 1 222 ? -69.279 3.312 7.028 1.00 19.64 224 TYR B CA 1
ATOM 3574 C C . TYR B 1 222 ? -70.407 3.581 8.063 1.00 18.38 224 TYR B C 1
ATOM 3575 O O . TYR B 1 222 ? -70.433 4.644 8.718 1.00 19.36 224 TYR B O 1
ATOM 3584 N N . LEU B 1 223 ? -71.358 2.646 8.205 1.00 17.37 225 LEU B N 1
ATOM 3585 C CA . LEU B 1 223 ? -72.478 2.852 9.149 1.00 16.33 225 LEU B CA 1
ATOM 3586 C C . LEU B 1 223 ? -71.994 3.080 10.586 1.00 16.79 225 LEU B C 1
ATOM 3587 O O . LEU B 1 223 ? -72.634 3.796 11.373 1.00 14.14 225 LEU B O 1
ATOM 3592 N N . GLU B 1 224 ? -70.892 2.420 10.952 1.00 16.51 226 GLU B N 1
ATOM 3593 C CA . GLU B 1 224 ? -70.296 2.632 12.264 1.00 17.49 226 GLU B CA 1
ATOM 3594 C C . GLU B 1 224 ? -69.707 4.017 12.397 1.00 17.15 226 GLU B C 1
ATOM 3595 O O . GLU B 1 224 ? -69.903 4.646 13.433 1.00 18.00 226 GLU B O 1
ATOM 3601 N N . ARG B 1 225 ? -68.967 4.479 11.391 1.00 16.57 227 ARG B N 1
ATOM 3602 C CA . ARG B 1 225 ? -68.395 5.819 11.455 1.00 16.92 227 ARG B CA 1
ATOM 3603 C C . ARG B 1 225 ? -69.552 6.836 11.515 1.00 16.84 227 ARG B C 1
ATOM 3604 O O . ARG B 1 225 ? -69.491 7.840 12.216 1.00 16.38 227 ARG B O 1
ATOM 3612 N N . GLU B 1 226 ? -70.600 6.563 10.745 1.00 17.11 228 GLU B N 1
ATOM 3613 C CA . GLU B 1 226 ? -71.759 7.453 10.691 1.00 16.70 228 GLU B CA 1
ATOM 3614 C C . GLU B 1 226 ? -72.452 7.517 12.058 1.00 16.79 228 GLU B C 1
ATOM 3615 O O . GLU B 1 226 ? -72.832 8.598 12.512 1.00 17.07 228 GLU B O 1
ATOM 3621 N N . ALA B 1 227 ? -72.629 6.371 12.708 1.00 16.17 229 ALA B N 1
ATOM 3622 C CA . ALA B 1 227 ? -73.211 6.353 14.057 1.00 16.94 229 ALA B CA 1
ATOM 3623 C C . ALA B 1 227 ? -72.368 7.172 15.070 1.00 17.07 229 ALA B C 1
ATOM 3624 O O . ALA B 1 227 ? -72.913 7.905 15.913 1.00 17.02 229 ALA B O 1
ATOM 3626 N N . GLU B 1 228 ? -71.055 7.045 14.996 1.00 17.62 230 GLU B N 1
ATOM 3627 C CA . GLU B 1 228 ? -70.165 7.833 15.860 1.00 18.53 230 GLU B CA 1
ATOM 3628 C C . GLU B 1 228 ? -70.342 9.342 15.631 1.00 17.81 230 GLU B C 1
ATOM 3629 O O . GLU B 1 228 ? -70.372 10.131 16.605 1.00 17.20 230 GLU B O 1
ATOM 3635 N N . CYS B 1 229 ? -70.385 9.764 14.365 1.00 16.84 231 CYS B N 1
ATOM 3636 C CA . CYS B 1 229 ? -70.547 11.208 14.048 1.00 16.87 231 CYS B CA 1
ATOM 3637 C C . CYS B 1 229 ? -71.893 11.755 14.503 1.00 15.80 231 CYS B C 1
ATOM 3638 O O . CYS B 1 229 ? -71.946 12.827 15.068 1.00 16.94 231 CYS B O 1
ATOM 3641 N N . GLN B 1 230 ? -72.962 10.983 14.333 1.00 15.70 232 GLN B N 1
ATOM 3642 C CA . GLN B 1 230 ? -74.302 11.396 14.806 1.00 16.10 232 GLN B CA 1
ATOM 3643 C C . GLN B 1 230 ? -74.396 11.481 16.322 1.00 16.39 232 GLN B C 1
ATOM 3644 O O . GLN B 1 230 ? -75.070 12.355 16.848 1.00 16.25 232 GLN B O 1
ATOM 3650 N N . ARG B 1 231 ? -73.718 10.579 17.027 1.00 17.45 233 ARG B N 1
ATOM 3651 C CA . ARG B 1 231 ? -73.659 10.688 18.496 1.00 19.11 233 ARG B CA 1
ATOM 3652 C C . ARG B 1 231 ? -73.109 12.058 18.885 1.00 18.89 233 ARG B C 1
ATOM 3653 O O . ARG B 1 231 ? -73.662 12.739 19.766 1.00 19.72 233 ARG B O 1
ATOM 3661 N N . ILE B 1 232 ? -71.986 12.427 18.271 1.00 18.29 234 ILE B N 1
ATOM 3662 C CA . ILE B 1 232 ? -71.358 13.677 18.636 1.00 18.24 234 ILE B CA 1
ATOM 3663 C C . ILE B 1 232 ? -72.217 14.877 18.157 1.00 17.44 234 ILE B C 1
ATOM 3664 O O . ILE B 1 232 ? -72.357 15.843 18.912 1.00 17.37 234 ILE B O 1
ATOM 3669 N N . ALA B 1 233 ? -72.771 14.816 16.944 1.00 15.91 235 ALA B N 1
ATOM 3670 C CA . ALA B 1 233 ? -73.675 15.904 16.485 1.00 17.53 235 ALA B CA 1
ATOM 3671 C C . ALA B 1 233 ? -74.885 16.079 17.434 1.00 17.59 235 ALA B C 1
ATOM 3672 O O . ALA B 1 233 ? -75.324 17.200 17.701 1.00 17.92 235 ALA B O 1
ATOM 3674 N N . GLY B 1 234 ? -75.405 14.970 17.949 1.00 18.35 236 GLY B N 1
ATOM 3675 C CA . GLY B 1 234 ? -76.528 14.959 18.882 1.00 18.82 236 GLY B CA 1
ATOM 3676 C C . GLY B 1 234 ? -76.253 15.579 20.248 1.00 19.52 236 GLY B C 1
ATOM 3677 O O . GLY B 1 234 ? -77.162 16.030 20.915 1.00 20.51 236 GLY B O 1
ATOM 3678 N N . LEU B 1 235 ? -75.000 15.602 20.654 1.00 19.93 237 LEU B N 1
ATOM 3679 C CA . LEU B 1 235 ? -74.566 16.208 21.904 1.00 20.28 237 LEU B CA 1
ATOM 3680 C C . LEU B 1 235 ? -74.257 17.723 21.818 1.00 20.29 237 LEU B C 1
ATOM 3681 O O . LEU B 1 235 ? -73.932 18.349 22.825 1.00 20.36 237 LEU B O 1
ATOM 3686 N N . THR B 1 236 ? -74.327 18.305 20.625 1.00 18.69 238 THR B N 1
ATOM 3687 C CA . THR B 1 236 ? -73.940 19.703 20.444 1.00 17.83 238 THR B CA 1
ATOM 3688 C C . THR B 1 236 ? -75.035 20.621 20.968 1.00 18.10 238 THR B C 1
ATOM 3689 O O . THR B 1 236 ? -76.202 20.261 20.956 1.00 16.51 238 THR B O 1
ATOM 3693 N N . SER B 1 237 ? -74.649 21.823 21.386 1.00 19.19 239 SER B N 1
ATOM 3694 C CA . SER B 1 237 ? -75.643 22.873 21.712 1.00 20.58 239 SER B CA 1
ATOM 3695 C C . SER B 1 237 ? -76.504 23.236 20.509 1.00 19.81 239 SER B C 1
ATOM 3696 O O . SER B 1 237 ? -77.664 23.567 20.638 1.00 19.84 239 SER B O 1
ATOM 3699 N N . ASP B 1 238 ? -75.921 23.190 19.315 1.00 19.40 240 ASP B N 1
ATOM 3700 C CA . ASP B 1 238 ? -76.660 23.528 18.108 1.00 18.62 240 ASP B CA 1
ATOM 3701 C C . ASP B 1 238 ? -77.777 22.545 17.828 1.00 18.17 240 ASP B C 1
ATOM 3702 O O . ASP B 1 238 ? -78.834 22.950 17.365 1.00 18.92 240 ASP B O 1
ATOM 3707 N N . HIS B 1 239 ? -77.538 21.261 18.076 1.00 17.07 241 HIS B N 1
ATOM 3708 C CA . HIS B 1 239 ? -78.606 20.297 17.891 1.00 18.49 241 HIS B CA 1
ATOM 3709 C C . HIS B 1 239 ? -79.736 20.572 18.880 1.00 19.28 241 HIS B C 1
ATOM 3710 O O . HIS B 1 239 ? -80.919 20.487 18.536 1.00 19.97 241 HIS B O 1
ATOM 3717 N N . ARG B 1 240 ? -79.378 20.918 20.107 1.00 19.73 242 ARG B N 1
ATOM 3718 C CA . ARG B 1 240 ? -80.420 21.247 21.077 1.00 21.92 242 ARG B CA 1
ATOM 3719 C C . ARG B 1 240 ? -81.223 22.481 20.634 1.00 21.74 242 ARG B C 1
ATOM 3720 O O . ARG B 1 240 ? -82.448 22.503 20.718 1.00 22.36 242 ARG B O 1
ATOM 3728 N N . GLU B 1 241 ? -80.524 23.479 20.116 1.00 21.78 243 GLU B N 1
ATOM 3729 C CA . GLU B 1 241 ? -81.179 24.674 19.610 1.00 22.82 243 GLU B CA 1
ATOM 3730 C C . GLU B 1 241 ? -82.085 24.388 18.393 1.00 23.32 243 GLU B C 1
ATOM 3731 O O . GLU B 1 241 ? -83.182 24.942 18.296 1.00 22.35 243 GLU B O 1
ATOM 3737 N N . GLY B 1 242 ? -81.668 23.479 17.505 1.00 24.28 244 GLY B N 1
ATOM 3738 C CA . GLY B 1 242 ? -82.459 23.175 16.299 1.00 24.62 244 GLY B CA 1
ATOM 3739 C C . GLY B 1 242 ? -83.739 22.470 16.678 1.00 26.45 244 GLY B C 1
ATOM 3740 O O . GLY B 1 242 ? -84.799 22.698 16.081 1.00 26.18 244 GLY B O 1
ATOM 3741 N N . VAL B 1 243 ? -83.631 21.601 17.674 1.00 27.72 245 VAL B N 1
ATOM 3742 C CA . VAL B 1 243 ? -84.790 20.881 18.216 1.00 29.74 245 VAL B CA 1
ATOM 3743 C C . VAL B 1 243 ? -85.762 21.862 18.883 1.00 30.63 245 VAL B C 1
ATOM 3744 O O . VAL B 1 243 ? -86.951 21.891 18.537 1.00 30.10 245 VAL B O 1
ATOM 3748 N N . LYS B 1 244 ? -85.242 22.672 19.809 1.00 32.53 246 LYS B N 1
ATOM 3749 C CA . LYS B 1 244 ? -86.013 23.734 20.462 1.00 35.21 246 LYS B CA 1
ATOM 3750 C C . LYS B 1 244 ? -86.738 24.645 19.457 1.00 36.84 246 LYS B C 1
ATOM 3751 O O . LYS B 1 244 ? -87.946 24.852 19.567 1.00 37.28 246 LYS B O 1
ATOM 3757 N N . ALA B 1 245 ? -86.005 25.179 18.481 1.00 38.13 247 ALA B N 1
ATOM 3758 C CA . ALA B 1 245 ? -86.593 26.037 17.457 1.00 39.55 247 ALA B CA 1
ATOM 3759 C C . ALA B 1 245 ? -87.670 25.327 16.619 1.00 41.01 247 ALA B C 1
ATOM 3760 O O . ALA B 1 245 ? -88.714 25.911 16.328 1.00 40.69 247 ALA B O 1
ATOM 3762 N N . PHE B 1 246 ? -87.409 24.076 16.241 1.00 42.90 248 PHE B N 1
ATOM 3763 C CA . PHE B 1 246 ? -88.292 23.316 15.336 1.00 45.05 248 PHE B CA 1
ATOM 3764 C C . PHE B 1 246 ? -89.649 23.072 15.987 1.00 46.16 248 PHE B C 1
ATOM 3765 O O . PHE B 1 246 ? -90.689 23.077 15.311 1.00 45.92 248 PHE B O 1
ATOM 3773 N N . PHE B 1 247 ? -89.632 22.867 17.301 1.00 47.67 249 PHE B N 1
ATOM 3774 C CA . PHE B 1 247 ? -90.861 22.623 18.048 1.00 48.77 249 PHE B CA 1
ATOM 3775 C C . PHE B 1 247 ? -91.493 23.924 18.527 1.00 49.07 249 PHE B C 1
ATOM 3776 O O . PHE B 1 247 ? -92.702 23.963 18.760 1.00 50.01 249 PHE B O 1
ATOM 3784 N N . GLU B 1 248 ? -90.696 24.986 18.661 1.00 48.99 250 GLU B N 1
ATOM 3785 C CA . GLU B 1 248 ? -91.247 26.336 18.907 1.00 48.79 250 GLU B CA 1
ATOM 3786 C C . GLU B 1 248 ? -91.579 27.125 17.620 1.00 48.59 250 GLU B C 1
ATOM 3787 O O . GLU B 1 248 ? -91.875 28.323 17.695 1.00 48.99 250 GLU B O 1
ATOM 3793 N N . LYS B 1 249 ? -91.505 26.461 16.459 1.00 48.33 251 LYS B N 1
ATOM 3794 C CA . LYS B 1 249 ? -91.674 27.087 15.127 1.00 47.79 251 LYS B CA 1
ATOM 3795 C C . LYS B 1 249 ? -91.020 28.470 14.957 1.00 47.19 251 LYS B C 1
ATOM 3796 O O . LYS B 1 249 ? -91.621 29.388 14.373 1.00 47.39 251 LYS B O 1
ATOM 3802 N N . ARG B 1 250 ? -89.804 28.617 15.480 1.00 45.57 252 ARG B N 1
ATOM 3803 C CA . ARG B 1 250 ? -89.033 29.863 15.393 1.00 43.89 252 ARG B CA 1
ATOM 3804 C C . ARG B 1 250 ? -87.700 29.544 14.723 1.00 42.93 252 ARG B C 1
ATOM 3805 O O . ARG B 1 250 ? -87.311 28.373 14.665 1.00 43.07 252 ARG B O 1
ATOM 3813 N N . LYS B 1 251 ? -87.020 30.564 14.202 1.00 40.90 253 LYS B N 1
ATOM 3814 C CA . LYS B 1 251 ? -85.708 30.374 13.575 1.00 39.53 253 LYS B CA 1
ATOM 3815 C C . LYS B 1 251 ? -84.631 30.046 14.612 1.00 36.96 253 LYS B C 1
ATOM 3816 O O . LYS B 1 251 ? -84.505 30.733 15.636 1.00 37.11 253 LYS B O 1
ATOM 3822 N N . PRO B 1 252 ? -83.831 29.002 14.345 1.00 34.69 254 PRO B N 1
ATOM 3823 C CA . PRO B 1 252 ? -82.821 28.672 15.328 1.00 32.83 254 PRO B CA 1
ATOM 3824 C C . PRO B 1 252 ? -81.654 29.608 15.159 1.00 30.69 254 PRO B C 1
ATOM 3825 O O . PRO B 1 252 ? -81.349 30.023 14.045 1.00 30.14 254 PRO B O 1
ATOM 3829 N N . LEU B 1 253 ? -81.028 29.951 16.268 1.00 29.19 255 LEU B N 1
ATOM 3830 C CA . LEU B 1 253 ? -79.813 30.736 16.264 1.00 29.00 255 LEU B CA 1
ATOM 3831 C C . LEU B 1 253 ? -78.630 29.803 16.606 1.00 26.86 255 LEU B C 1
ATOM 3832 O O . LEU B 1 253 ? -78.396 29.464 17.761 1.00 26.46 255 LEU B O 1
ATOM 3837 N N . PHE B 1 254 ? -77.908 29.343 15.584 1.00 24.80 256 PHE B N 1
ATOM 3838 C CA . PHE B 1 254 ? -76.764 28.425 15.828 1.00 22.90 256 PHE B CA 1
ATOM 3839 C C . PHE B 1 254 ? -75.497 29.175 16.198 1.00 21.97 256 PHE B C 1
ATOM 3840 O O . PHE B 1 254 ? -75.319 30.317 15.789 1.00 21.55 256 PHE B O 1
ATOM 3848 N N . GLN B 1 255 ? -74.632 28.533 16.970 1.00 21.61 257 GLN B N 1
ATOM 3849 C CA . GLN B 1 255 ? -73.406 29.167 17.455 1.00 23.73 257 GLN B CA 1
ATOM 3850 C C . GLN B 1 255 ? -72.179 28.433 16.936 1.00 22.69 257 GLN B C 1
ATOM 3851 O O . GLN B 1 255 ? -71.058 28.910 17.059 1.00 22.68 257 GLN B O 1
ATOM 3857 N N . GLY B 1 256 ? -72.384 27.261 16.339 1.00 22.99 258 GLY B N 1
ATOM 3858 C CA . GLY B 1 256 ? -71.242 26.448 15.883 1.00 23.23 258 GLY B CA 1
ATOM 3859 C C . GLY B 1 256 ? -70.569 25.623 16.965 1.00 23.70 258 GLY B C 1
ATOM 3860 O O . GLY B 1 256 ? -69.370 25.391 16.923 1.00 24.39 258 GLY B O 1
ATOM 3861 N N . ASN B 1 257 ? -71.340 25.201 17.958 1.00 24.11 259 ASN B N 1
ATOM 3862 C CA . ASN B 1 257 ? -70.886 24.244 18.942 1.00 24.42 259 ASN B CA 1
ATOM 3863 C C . ASN B 1 257 ? -72.090 23.427 19.459 1.00 24.12 259 ASN B C 1
ATOM 3864 O O . ASN B 1 257 ? -72.013 22.629 20.426 1.00 22.86 259 ASN B O 1
#

Radius of gyration: 26.77 Å; Cα contacts (8 Å, |Δi|>4): 969; chains: 2; bounding box: 81×59×65 Å

Organism: Geobacillus kaustophilus (strain HTA426) (NCBI:txid235909)